Protein AF-A0A1E3LFS7-F1 (afdb_monomer)

Sequence (502 aa):
MIVLGVVLTACSIPSPSPLSSLPMSQTPVVTNAASELTGWYNRVDRDCGSANRAAFLCSGVLLRGTETNPAFLPWDPSPNAVQKGGIAFFWLRTDNNYSMLPEHPNGFVFYPNFYIPPGTLDIEVLCAFPEDGDTWDRPTMQGCGPHINGPQTSRPCDELGITTAQQWIAHLNQGAGRHDNQCGWTLRLGASNTADRFYQNILARNLLTPARWAVWNELVLKTWATGQGRVLPIHSFYYQNGNANALANARSDQTRYYQAYQRIVPIVRLTLPTNSAGKATFGYSDSDQAISPDGLISGLTPSVREASENNGSRLLISDFYERDFVTIVTPAYPGMAAGQTVGARWKGPSVTFDTPIKTVTTPGTMTFEVPRVEVIDAIGSTVPVTFSVKRGNAPIEQSAPLNLEVERQSLTLPAPTFNGASRELSVSFAGGQNGQLVRVRWSGVVVRDTTPQNVVPGQTNRFAIPENWVTENAGKTVNVNYSIGTQAGDRYQFSKILRLSF

Structure (mmCIF, N/CA/C/O backbone):
data_AF-A0A1E3LFS7-F1
#
_entry.id   AF-A0A1E3LFS7-F1
#
loop_
_atom_site.group_PDB
_atom_site.id
_atom_site.type_symbol
_atom_site.label_atom_id
_atom_site.label_alt_id
_atom_site.label_comp_id
_atom_site.label_asym_id
_atom_site.label_entity_id
_atom_site.label_seq_id
_atom_site.pdbx_PDB_ins_code
_atom_site.Cartn_x
_atom_site.Cartn_y
_atom_site.Cartn_z
_atom_site.occupancy
_atom_site.B_iso_or_equiv
_atom_site.auth_seq_id
_atom_site.auth_comp_id
_atom_site.auth_asym_id
_atom_site.auth_atom_id
_atom_site.pdbx_PDB_model_num
ATOM 1 N N . MET A 1 1 ? 34.911 -79.341 -4.964 1.00 44.06 1 MET A N 1
ATOM 2 C CA . MET A 1 1 ? 34.468 -78.206 -5.798 1.00 44.06 1 MET A CA 1
ATOM 3 C C . MET A 1 1 ? 33.485 -77.411 -4.949 1.00 44.06 1 MET A C 1
ATOM 5 O O . MET A 1 1 ? 32.373 -77.867 -4.726 1.00 44.06 1 MET A O 1
ATOM 9 N N . ILE A 1 2 ? 33.980 -76.360 -4.298 1.00 39.88 2 ILE A N 1
ATOM 10 C CA . ILE A 1 2 ? 33.270 -75.613 -3.250 1.00 39.88 2 ILE A CA 1
ATOM 11 C C . ILE A 1 2 ? 32.348 -74.603 -3.936 1.00 39.88 2 ILE A C 1
ATOM 13 O O . ILE A 1 2 ? 32.821 -73.753 -4.686 1.00 39.88 2 ILE A O 1
ATOM 17 N N . VAL A 1 3 ? 31.041 -74.736 -3.711 1.00 38.72 3 VAL A N 1
ATOM 18 C CA . VAL A 1 3 ? 30.013 -73.813 -4.204 1.00 38.72 3 VAL A CA 1
ATOM 19 C C . VAL A 1 3 ? 29.894 -72.664 -3.205 1.00 38.72 3 VAL A C 1
ATOM 21 O O . VAL A 1 3 ? 29.535 -72.864 -2.047 1.00 38.72 3 VAL A O 1
ATOM 24 N N . LEU A 1 4 ? 30.256 -71.469 -3.667 1.00 39.59 4 LEU A N 1
ATOM 25 C CA . LEU A 1 4 ? 30.225 -70.214 -2.927 1.00 39.59 4 LEU A CA 1
ATOM 26 C C . LEU A 1 4 ? 28.784 -69.667 -2.930 1.00 39.59 4 LEU A C 1
ATOM 28 O O . LEU A 1 4 ? 28.280 -69.243 -3.969 1.00 39.59 4 LEU A O 1
ATOM 32 N N . GLY A 1 5 ? 28.108 -69.716 -1.781 1.00 41.31 5 GLY A N 1
ATOM 33 C CA . GLY A 1 5 ? 26.788 -69.117 -1.583 1.00 41.31 5 GLY A CA 1
ATOM 34 C C . GLY A 1 5 ? 26.901 -67.611 -1.347 1.00 41.31 5 GLY A C 1
ATOM 35 O O . GLY A 1 5 ? 27.504 -67.177 -0.368 1.00 41.31 5 GLY A O 1
ATOM 36 N N . VAL A 1 6 ? 26.325 -66.817 -2.249 1.00 45.25 6 VAL A N 1
ATOM 37 C CA . VAL A 1 6 ? 26.226 -65.356 -2.137 1.00 45.25 6 VAL A CA 1
ATOM 38 C C . VAL A 1 6 ? 25.147 -65.005 -1.109 1.00 45.25 6 VAL A C 1
ATOM 40 O O . VAL A 1 6 ? 23.973 -65.308 -1.305 1.00 45.25 6 VAL A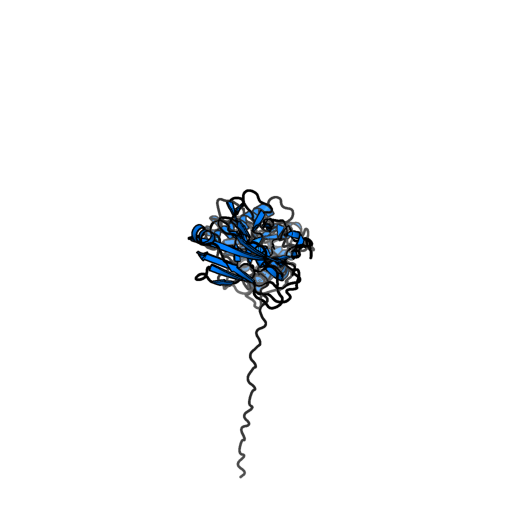 O 1
ATOM 43 N N . VAL A 1 7 ? 25.546 -64.352 -0.016 1.00 43.19 7 VAL A N 1
ATOM 44 C CA . VAL A 1 7 ? 24.639 -63.756 0.974 1.00 43.19 7 VAL A CA 1
ATOM 45 C C . VAL A 1 7 ? 24.326 -62.327 0.530 1.00 43.19 7 VAL A C 1
ATOM 47 O O . VAL A 1 7 ? 25.204 -61.468 0.515 1.00 43.19 7 VAL A O 1
ATOM 50 N N . LEU A 1 8 ? 23.073 -62.073 0.148 1.00 37.50 8 LEU A N 1
ATOM 51 C CA . LEU A 1 8 ? 22.551 -60.734 -0.129 1.00 37.50 8 LEU A CA 1
ATOM 52 C C . LEU A 1 8 ? 22.229 -60.032 1.197 1.00 37.50 8 LEU A C 1
ATOM 54 O O . LEU A 1 8 ? 21.233 -60.339 1.849 1.00 37.50 8 LEU A O 1
ATOM 58 N N . THR A 1 9 ? 23.066 -59.079 1.599 1.00 38.53 9 THR A N 1
ATOM 59 C CA . THR A 1 9 ? 22.773 -58.138 2.685 1.00 38.53 9 THR A CA 1
ATOM 60 C C . THR A 1 9 ? 21.878 -57.016 2.157 1.00 38.53 9 THR A C 1
ATOM 62 O O . THR A 1 9 ? 22.330 -56.173 1.382 1.00 38.53 9 THR A O 1
ATOM 65 N N . ALA A 1 10 ? 20.609 -56.995 2.565 1.00 38.19 10 ALA A N 1
ATOM 66 C CA . ALA A 1 10 ? 19.716 -55.867 2.326 1.00 38.19 10 ALA A CA 1
ATOM 67 C C . ALA A 1 10 ? 20.011 -54.754 3.348 1.00 38.19 10 ALA A C 1
ATOM 69 O O . ALA A 1 10 ? 19.783 -54.926 4.544 1.00 38.19 10 ALA A O 1
ATOM 70 N N . CYS A 1 11 ? 20.531 -53.618 2.881 1.00 37.88 11 CYS A N 1
ATOM 71 C CA . CYS A 1 11 ? 20.645 -52.402 3.682 1.00 37.88 11 CYS A CA 1
ATOM 72 C C . CYS A 1 11 ? 19.266 -51.740 3.808 1.00 37.88 11 CYS A C 1
ATOM 74 O O . CYS A 1 11 ? 18.727 -51.221 2.832 1.00 37.88 11 CYS A O 1
ATOM 76 N N . SER A 1 12 ? 18.710 -51.735 5.016 1.00 37.91 12 SER A N 1
ATOM 77 C CA . SER A 1 12 ? 17.533 -50.945 5.381 1.00 37.91 12 SER A CA 1
ATOM 78 C C . SER A 1 12 ? 17.903 -49.458 5.374 1.00 37.91 12 SER A C 1
ATOM 80 O O . SER A 1 12 ? 18.614 -48.990 6.262 1.00 37.91 12 SER A O 1
ATOM 82 N N . ILE A 1 13 ? 17.451 -48.708 4.369 1.00 42.66 13 ILE A N 1
ATOM 83 C CA . ILE A 1 13 ? 17.587 -47.246 4.342 1.00 42.66 13 ILE A CA 1
ATOM 84 C C . ILE A 1 13 ? 16.544 -46.665 5.315 1.00 42.66 13 ILE A C 1
ATOM 86 O O . ILE A 1 13 ? 15.365 -46.998 5.180 1.00 42.66 13 ILE A O 1
ATOM 90 N N . PRO A 1 14 ? 16.922 -45.825 6.295 1.00 38.34 14 PRO A N 1
ATOM 91 C CA . PRO A 1 14 ? 15.952 -45.162 7.157 1.00 38.34 14 PRO A CA 1
ATOM 92 C C . PRO A 1 14 ? 15.106 -44.174 6.342 1.00 38.34 14 PRO A C 1
ATOM 94 O O . PRO A 1 14 ? 15.632 -43.389 5.553 1.00 38.34 14 PRO A O 1
ATOM 97 N N . SER A 1 15 ? 13.787 -44.222 6.538 1.00 38.03 15 SER A N 1
ATOM 98 C CA . SER A 1 15 ? 12.830 -43.301 5.925 1.00 38.03 15 SER A CA 1
ATOM 99 C C . SER A 1 15 ? 13.212 -41.843 6.217 1.00 38.03 15 SER A C 1
ATOM 101 O O . SER A 1 15 ? 13.529 -41.530 7.368 1.00 38.03 15 SER A O 1
ATOM 103 N N . PRO A 1 16 ? 13.161 -40.929 5.231 1.00 37.56 16 PRO A N 1
ATOM 104 C CA . PRO A 1 16 ? 13.376 -39.516 5.498 1.00 37.56 16 PRO A CA 1
ATOM 105 C C . PRO A 1 16 ? 12.266 -38.997 6.418 1.00 37.56 16 PRO A C 1
ATOM 107 O O . PRO A 1 16 ? 11.079 -39.113 6.108 1.00 37.56 16 PRO A O 1
ATOM 110 N N . SER A 1 17 ? 12.659 -38.435 7.560 1.00 39.66 17 SER A N 1
ATOM 111 C CA . SER A 1 17 ? 11.763 -37.694 8.447 1.00 39.66 17 SER A CA 1
ATOM 112 C C . SER A 1 17 ? 11.040 -36.593 7.659 1.00 39.66 17 SER A C 1
ATOM 114 O O . SER A 1 17 ? 11.680 -35.928 6.838 1.00 39.66 17 SER A O 1
ATOM 116 N N . PRO A 1 18 ? 9.737 -36.352 7.890 1.00 33.19 18 PRO A N 1
ATOM 117 C CA . PRO A 1 18 ? 9.056 -35.230 7.265 1.00 33.19 18 PRO A CA 1
ATOM 118 C C . PRO A 1 18 ? 9.723 -33.927 7.715 1.00 33.19 18 PRO A C 1
ATOM 120 O O . PRO A 1 18 ? 9.911 -33.686 8.908 1.00 33.19 18 PRO A O 1
ATOM 123 N N . LEU A 1 19 ? 10.106 -33.101 6.740 1.00 31.83 19 LEU A N 1
ATOM 124 C CA . LEU A 1 19 ? 10.576 -31.740 6.968 1.00 31.83 19 LEU A CA 1
ATOM 125 C C . LEU A 1 19 ? 9.494 -30.982 7.745 1.00 31.83 19 LEU A C 1
ATOM 127 O O . LEU A 1 19 ? 8.409 -30.736 7.220 1.00 31.83 19 LEU A O 1
ATOM 131 N N . SER A 1 20 ? 9.794 -30.616 8.993 1.00 30.47 20 SER A N 1
ATOM 132 C CA . SER A 1 20 ? 9.001 -29.651 9.750 1.00 30.47 20 SER A CA 1
ATOM 133 C C . SER A 1 20 ? 8.904 -28.361 8.941 1.00 30.47 20 SER A C 1
ATOM 135 O O . SER A 1 20 ? 9.897 -27.659 8.750 1.00 30.47 20 SER A O 1
ATOM 137 N N . SER A 1 21 ? 7.705 -28.052 8.455 1.00 31.30 21 SER A N 1
ATOM 138 C CA . SER A 1 21 ? 7.394 -26.765 7.849 1.00 31.30 21 SER A CA 1
ATOM 139 C C . SER A 1 21 ? 7.558 -25.678 8.907 1.00 31.30 21 SER A C 1
ATOM 141 O O . SER A 1 21 ? 6.751 -25.578 9.834 1.00 31.30 21 SER A O 1
ATOM 143 N N . LEU A 1 22 ? 8.605 -24.867 8.779 1.00 31.09 22 LEU A N 1
ATOM 144 C CA . LEU A 1 22 ? 8.682 -23.593 9.482 1.00 31.09 22 LEU A CA 1
ATOM 145 C C . LEU A 1 22 ? 7.468 -22.746 9.061 1.00 31.09 22 LEU A C 1
ATOM 147 O O . LEU A 1 22 ? 7.153 -22.708 7.867 1.00 31.09 22 LEU A O 1
ATOM 151 N N . PRO A 1 23 ? 6.770 -22.074 9.990 1.00 28.42 23 PRO A N 1
ATOM 152 C CA . PRO A 1 23 ? 5.710 -21.156 9.610 1.00 28.42 23 PRO A CA 1
ATOM 153 C C . PRO A 1 23 ? 6.321 -20.038 8.758 1.00 28.42 23 PRO A C 1
ATOM 155 O O . PRO A 1 23 ? 7.248 -19.353 9.193 1.00 28.42 23 PRO A O 1
ATOM 158 N N . MET A 1 24 ? 5.816 -19.867 7.530 1.00 28.33 24 MET A N 1
ATOM 159 C CA . MET A 1 24 ? 6.079 -18.667 6.738 1.00 28.33 24 MET A CA 1
ATOM 160 C C . MET A 1 24 ? 5.592 -17.479 7.561 1.00 28.33 24 MET A C 1
ATOM 162 O O . MET A 1 24 ? 4.389 -17.288 7.735 1.00 28.33 24 MET A O 1
ATOM 166 N N . SER A 1 25 ? 6.531 -16.698 8.086 1.00 27.28 25 SER A N 1
ATOM 167 C CA . SER A 1 25 ? 6.225 -15.373 8.597 1.00 27.28 25 SER A CA 1
ATOM 168 C C . SER A 1 25 ? 5.687 -14.569 7.415 1.00 27.28 25 SER A C 1
ATOM 170 O O . SER A 1 25 ? 6.428 -14.252 6.486 1.00 27.28 25 SER A O 1
ATOM 172 N N . GLN A 1 26 ? 4.375 -14.334 7.392 1.00 34.38 26 GLN A N 1
ATOM 173 C CA . GLN A 1 26 ? 3.730 -13.443 6.435 1.00 34.38 26 GLN A CA 1
ATOM 174 C C . GLN A 1 26 ? 4.066 -12.004 6.832 1.00 34.38 26 GLN A C 1
ATOM 176 O O . GLN A 1 26 ? 3.250 -11.297 7.416 1.00 34.38 26 GLN A O 1
ATOM 181 N N . THR A 1 27 ? 5.290 -11.567 6.549 1.00 31.91 27 THR A N 1
ATOM 182 C CA . THR A 1 27 ? 5.561 -10.138 6.408 1.00 31.91 27 THR A CA 1
ATOM 183 C C . THR A 1 27 ? 4.806 -9.656 5.164 1.00 31.91 27 THR A C 1
ATOM 185 O O . THR A 1 27 ? 4.899 -10.313 4.122 1.00 31.91 27 THR A O 1
ATOM 188 N N . PRO A 1 28 ? 4.027 -8.563 5.234 1.00 38.28 28 PRO A N 1
ATOM 189 C CA . PRO A 1 28 ? 3.269 -8.084 4.084 1.00 38.28 28 PRO A CA 1
ATOM 190 C C . PRO A 1 28 ? 4.224 -7.814 2.915 1.00 38.28 28 PRO A C 1
ATOM 192 O O . PRO A 1 28 ? 5.163 -7.036 3.046 1.00 38.28 28 PRO A O 1
ATOM 195 N N . VAL A 1 29 ? 3.977 -8.451 1.766 1.00 45.91 29 VAL A N 1
ATOM 196 C CA . VAL A 1 29 ? 4.792 -8.401 0.527 1.00 45.91 29 VAL A CA 1
ATOM 197 C C . VAL A 1 29 ? 5.108 -6.968 0.060 1.00 45.91 29 VAL A C 1
ATOM 199 O O . VAL A 1 29 ? 6.038 -6.729 -0.696 1.00 45.91 29 VAL A O 1
ATOM 202 N N . VAL A 1 30 ? 4.351 -5.988 0.533 1.00 49.44 30 VAL A N 1
ATOM 203 C CA . VAL A 1 30 ? 4.356 -4.616 0.040 1.00 49.44 30 VAL A CA 1
ATOM 204 C C . VAL A 1 30 ? 5.404 -3.719 0.732 1.00 49.44 30 VAL A C 1
ATOM 206 O O . VAL A 1 30 ? 5.811 -2.714 0.152 1.00 49.44 30 VAL A O 1
ATOM 209 N N . THR A 1 31 ? 5.886 -4.058 1.936 1.00 51.47 31 THR A N 1
ATOM 210 C CA . THR A 1 31 ? 6.845 -3.213 2.688 1.00 51.47 31 THR A CA 1
ATOM 211 C C . THR A 1 31 ? 8.308 -3.404 2.264 1.00 51.47 31 THR A C 1
ATOM 213 O O . THR A 1 31 ? 9.172 -2.619 2.658 1.00 51.47 31 THR A O 1
ATOM 216 N N . ASN A 1 32 ? 8.594 -4.389 1.404 1.00 76.81 32 ASN A N 1
ATOM 217 C CA . ASN A 1 32 ? 9.953 -4.738 0.971 1.00 76.81 32 ASN A CA 1
ATOM 218 C C . ASN A 1 32 ? 10.336 -4.190 -0.417 1.00 76.81 32 ASN A C 1
ATOM 220 O O . ASN A 1 32 ? 11.472 -4.367 -0.844 1.00 76.81 32 ASN A O 1
ATOM 224 N N . ALA A 1 33 ? 9.454 -3.465 -1.110 1.00 88.81 33 ALA A N 1
ATOM 225 C CA . ALA A 1 33 ? 9.697 -3.045 -2.495 1.00 88.81 33 ALA A CA 1
ATOM 226 C C . ALA A 1 33 ? 11.024 -2.278 -2.689 1.00 88.81 33 ALA A C 1
ATOM 228 O O . ALA A 1 33 ? 11.775 -2.533 -3.627 1.00 88.81 33 ALA A O 1
ATOM 229 N N . ALA A 1 34 ? 11.369 -1.351 -1.789 1.00 92.06 34 ALA A N 1
ATOM 230 C CA . ALA A 1 34 ? 12.635 -0.619 -1.895 1.00 92.06 34 ALA A CA 1
ATOM 231 C C . ALA A 1 34 ? 13.870 -1.512 -1.660 1.00 92.06 34 ALA A C 1
ATOM 233 O O . ALA A 1 34 ? 14.907 -1.298 -2.295 1.00 92.06 34 ALA A O 1
ATOM 234 N N . SER A 1 35 ? 13.779 -2.512 -0.774 1.00 89.81 35 SER A N 1
ATOM 235 C CA . SER A 1 35 ? 14.883 -3.443 -0.518 1.00 89.81 35 SER A CA 1
ATOM 236 C C . SER A 1 35 ? 15.043 -4.457 -1.653 1.00 89.81 35 SER A C 1
ATOM 238 O O . SER A 1 35 ? 16.177 -4.745 -2.030 1.00 89.81 35 SER A O 1
ATOM 240 N N . GLU A 1 36 ? 13.948 -4.909 -2.268 1.00 92.69 36 GLU A N 1
ATOM 241 C CA . GLU A 1 36 ? 13.952 -5.760 -3.467 1.00 92.69 36 GLU A CA 1
ATOM 242 C C . GLU A 1 36 ? 14.610 -5.050 -4.655 1.00 92.69 36 GLU A C 1
ATOM 244 O O . GLU A 1 36 ? 15.569 -5.572 -5.231 1.00 92.69 36 GLU A O 1
ATOM 249 N N . LEU A 1 37 ? 14.195 -3.810 -4.951 1.00 98.00 37 LEU A N 1
ATOM 250 C CA . LEU A 1 37 ? 14.819 -2.996 -6.002 1.00 98.00 37 LEU A CA 1
ATOM 251 C C . LEU A 1 37 ? 16.301 -2.746 -5.724 1.00 98.00 37 LEU A C 1
ATOM 253 O O . LEU A 1 37 ? 17.124 -2.873 -6.628 1.00 98.00 37 LEU A O 1
ATOM 257 N N . THR A 1 38 ? 16.660 -2.451 -4.471 1.00 97.31 38 THR A N 1
ATOM 258 C CA . THR A 1 38 ? 18.064 -2.298 -4.059 1.00 97.31 38 THR A CA 1
ATOM 259 C C . THR A 1 38 ? 18.851 -3.596 -4.258 1.00 97.31 38 THR A C 1
ATOM 261 O O . THR A 1 38 ? 19.995 -3.560 -4.714 1.00 97.31 38 THR A O 1
ATOM 264 N N . GLY A 1 39 ? 18.244 -4.745 -3.956 1.00 96.38 39 GLY A N 1
ATOM 265 C CA . GLY A 1 39 ? 18.819 -6.067 -4.178 1.00 96.38 39 GLY A CA 1
ATOM 266 C C . GLY A 1 39 ? 19.117 -6.318 -5.653 1.00 96.38 39 GLY A C 1
ATOM 267 O O . GLY A 1 39 ? 20.262 -6.601 -5.999 1.00 96.38 39 GLY A O 1
ATOM 268 N N . TRP A 1 40 ? 18.128 -6.151 -6.536 1.00 98.12 40 TRP A N 1
ATOM 269 C CA . TRP A 1 40 ? 18.316 -6.345 -7.979 1.00 98.12 40 TRP A CA 1
ATOM 270 C C . TRP A 1 40 ? 19.276 -5.330 -8.595 1.00 98.12 40 TRP A C 1
ATOM 272 O O . TRP A 1 40 ? 20.077 -5.696 -9.454 1.00 98.12 40 TRP A O 1
ATOM 282 N N . TYR A 1 41 ? 19.236 -4.078 -8.146 1.00 98.44 41 TYR A N 1
ATOM 283 C CA . TYR A 1 41 ? 20.120 -3.016 -8.615 1.00 98.44 41 TYR A CA 1
ATOM 284 C C . TYR A 1 41 ? 21.599 -3.266 -8.275 1.00 98.44 41 TYR A C 1
ATOM 286 O O . TYR A 1 41 ? 22.473 -2.962 -9.086 1.00 98.44 41 TYR A O 1
ATOM 294 N N . ASN A 1 42 ? 21.896 -3.821 -7.095 1.00 97.88 42 ASN A N 1
ATOM 295 C CA . ASN A 1 42 ? 23.274 -4.056 -6.642 1.00 97.88 42 ASN A CA 1
ATOM 296 C C . ASN A 1 42 ? 23.929 -5.309 -7.243 1.00 97.88 42 ASN A C 1
ATOM 298 O O . ASN A 1 42 ? 25.124 -5.528 -7.044 1.00 97.88 42 ASN A O 1
ATOM 302 N N . ARG A 1 43 ? 23.165 -6.136 -7.960 1.00 96.75 43 ARG A N 1
ATOM 303 C CA . ARG A 1 43 ? 23.693 -7.288 -8.694 1.00 96.75 43 ARG A CA 1
ATOM 304 C C . ARG A 1 43 ? 24.563 -6.837 -9.871 1.00 96.75 43 ARG A C 1
ATOM 306 O O . ARG A 1 43 ? 24.372 -5.753 -10.406 1.00 96.75 43 ARG A O 1
ATOM 313 N N . VAL A 1 44 ? 25.498 -7.688 -10.288 1.00 96.75 44 VAL A N 1
ATOM 314 C CA . VAL A 1 44 ? 26.402 -7.452 -11.438 1.00 96.75 44 VAL A CA 1
ATOM 315 C C . VAL A 1 44 ? 26.606 -8.719 -12.270 1.00 96.75 44 VAL A C 1
ATOM 317 O O . VAL A 1 44 ? 27.615 -8.891 -12.949 1.00 96.75 44 VAL A O 1
ATOM 320 N N . ASP A 1 45 ? 25.654 -9.649 -12.198 1.00 96.44 45 ASP A N 1
ATOM 321 C CA . ASP A 1 45 ? 25.732 -10.920 -12.906 1.00 96.44 45 ASP A CA 1
ATOM 322 C C . ASP A 1 45 ? 25.870 -10.688 -14.410 1.00 96.44 45 ASP A C 1
ATOM 324 O O . ASP A 1 45 ? 25.201 -9.827 -14.995 1.00 96.44 45 ASP A O 1
ATOM 328 N N . ARG A 1 46 ? 26.739 -11.471 -15.048 1.00 96.25 46 ARG A N 1
ATOM 329 C CA . ARG A 1 46 ? 26.885 -11.447 -16.505 1.00 96.25 46 ARG A CA 1
ATOM 330 C C . ARG A 1 46 ? 25.611 -11.938 -17.193 1.00 96.25 46 ARG A C 1
ATOM 332 O O . ARG A 1 46 ? 25.199 -11.377 -18.204 1.00 96.25 46 ARG A O 1
ATOM 339 N N . ASP A 1 47 ? 25.006 -12.981 -16.638 1.00 97.56 47 ASP A N 1
ATOM 340 C CA . ASP A 1 47 ? 23.842 -13.673 -17.175 1.00 97.56 47 ASP A CA 1
ATOM 341 C C . ASP A 1 47 ? 22.994 -14.278 -16.044 1.00 97.56 47 ASP A C 1
ATOM 343 O O . ASP A 1 47 ? 23.342 -14.188 -14.867 1.00 97.56 47 ASP A O 1
ATOM 347 N N . CYS A 1 48 ? 21.861 -14.878 -16.402 1.00 97.31 48 CYS A N 1
ATOM 348 C CA . CYS A 1 48 ? 20.958 -15.561 -15.478 1.00 97.31 48 CYS A CA 1
ATOM 349 C C . CYS A 1 48 ? 21.001 -17.091 -15.669 1.00 97.31 48 CYS A C 1
ATOM 351 O O . CYS A 1 48 ? 19.963 -17.759 -15.742 1.00 97.31 48 CYS A O 1
ATOM 353 N N . GLY A 1 49 ? 22.210 -17.654 -15.777 1.00 96.31 49 GLY A N 1
ATOM 354 C CA . GLY A 1 49 ? 22.491 -19.092 -15.701 1.00 96.31 49 GLY A CA 1
ATOM 355 C C . GLY A 1 49 ? 22.582 -19.830 -17.038 1.00 96.31 49 GLY A C 1
ATOM 356 O O . GLY A 1 49 ? 22.598 -21.059 -17.042 1.00 96.31 49 GLY A O 1
ATOM 357 N N . SER A 1 50 ? 22.595 -19.129 -18.178 1.00 96.56 50 SER A N 1
ATOM 358 C CA . SER A 1 50 ? 22.869 -19.735 -19.493 1.00 96.56 50 SER A CA 1
ATOM 359 C C . SER A 1 50 ? 23.189 -18.678 -20.555 1.00 96.56 50 SER A C 1
ATOM 361 O O . SER A 1 50 ? 22.757 -17.533 -20.431 1.00 96.56 50 SER A O 1
ATOM 363 N N . ALA A 1 51 ? 23.791 -19.097 -21.672 1.00 96.44 51 ALA A N 1
ATOM 364 C CA . ALA A 1 51 ? 24.123 -18.230 -22.810 1.00 96.44 51 ALA A CA 1
ATOM 365 C C . ALA A 1 51 ? 22.921 -17.498 -23.452 1.00 96.44 51 ALA A C 1
ATOM 367 O O . ALA A 1 51 ? 23.104 -16.485 -24.122 1.00 96.44 51 ALA A O 1
ATOM 368 N N . ASN A 1 52 ? 21.688 -17.973 -23.235 1.00 96.94 52 ASN A N 1
ATOM 369 C CA . ASN A 1 52 ? 20.466 -17.355 -23.769 1.00 96.94 52 ASN A CA 1
ATOM 370 C C . ASN A 1 52 ? 19.597 -16.696 -22.681 1.00 96.94 52 ASN A C 1
ATOM 372 O O . ASN A 1 52 ? 18.420 -16.419 -22.905 1.00 96.94 52 ASN A O 1
ATOM 376 N N . ARG A 1 53 ? 20.147 -16.482 -21.480 1.00 97.12 53 ARG A N 1
ATOM 377 C CA . ARG A 1 53 ? 19.445 -15.857 -20.352 1.00 97.12 53 ARG A CA 1
ATOM 378 C C . ARG A 1 53 ? 20.166 -14.583 -19.940 1.00 97.12 53 ARG A C 1
ATOM 380 O O . ARG A 1 53 ? 21.047 -14.614 -19.090 1.00 97.12 53 ARG A O 1
ATOM 387 N N . ALA A 1 54 ? 19.799 -13.471 -20.560 1.00 98.31 54 ALA A N 1
ATOM 388 C CA . ALA A 1 54 ? 20.377 -12.164 -20.275 1.00 98.31 54 ALA A CA 1
ATOM 389 C C . ALA A 1 54 ? 20.090 -11.666 -18.852 1.00 98.31 54 ALA A C 1
ATOM 391 O O . ALA A 1 54 ? 19.091 -12.029 -18.232 1.00 98.31 54 ALA A O 1
ATOM 392 N N . ALA A 1 55 ? 20.976 -10.804 -18.345 1.00 98.19 55 ALA A N 1
ATOM 393 C CA . ALA A 1 55 ? 20.982 -10.387 -16.947 1.00 98.19 55 ALA A CA 1
ATOM 394 C C . ALA A 1 55 ? 19.721 -9.625 -16.489 1.00 98.19 55 ALA A C 1
ATOM 396 O O . ALA A 1 55 ? 19.406 -9.653 -15.298 1.00 98.19 55 ALA A O 1
ATOM 397 N N . PHE A 1 56 ? 18.972 -8.990 -17.402 1.00 97.62 56 PHE A N 1
ATOM 398 C CA . PHE A 1 56 ? 17.703 -8.321 -17.072 1.00 97.62 56 PHE A CA 1
ATOM 399 C C . PHE A 1 56 ? 16.630 -9.286 -16.540 1.00 97.62 56 PHE A C 1
ATOM 401 O O . PHE A 1 56 ? 15.695 -8.853 -15.876 1.00 97.62 56 PHE A O 1
ATOM 408 N N . LEU A 1 57 ? 16.762 -10.595 -16.793 1.00 98.06 57 LEU A N 1
ATOM 409 C CA . LEU A 1 57 ? 15.805 -11.600 -16.321 1.00 98.06 57 LEU A CA 1
ATOM 410 C C . LEU A 1 57 ? 15.846 -11.778 -14.795 1.00 98.06 57 LEU A C 1
ATOM 412 O O . LEU A 1 57 ? 14.848 -12.181 -14.206 1.00 98.06 57 LEU A O 1
ATOM 416 N N . CYS A 1 58 ? 16.986 -11.501 -14.153 1.00 97.69 58 CYS A N 1
ATOM 417 C CA . CYS A 1 58 ? 17.214 -11.761 -12.728 1.00 97.69 58 CYS A CA 1
ATOM 418 C C . CYS A 1 58 ? 17.897 -10.605 -11.975 1.00 97.69 58 CYS A C 1
ATOM 420 O O . CYS A 1 58 ? 18.207 -10.736 -10.788 1.00 97.69 58 CYS A O 1
ATOM 422 N N . SER A 1 59 ? 18.171 -9.481 -12.637 1.00 97.94 59 SER A N 1
ATOM 423 C CA . SER A 1 59 ? 18.847 -8.335 -12.030 1.00 97.94 59 SER A CA 1
ATOM 424 C C . SER A 1 59 ? 18.475 -7.014 -12.697 1.00 97.94 59 SER A C 1
ATOM 426 O O . SER A 1 59 ? 17.912 -6.980 -13.793 1.00 97.94 59 SER A O 1
ATOM 428 N N . GLY A 1 60 ? 18.854 -5.929 -12.027 1.00 97.94 60 GLY A N 1
ATOM 429 C CA . GLY A 1 60 ? 18.540 -4.564 -12.413 1.00 97.94 60 GLY A CA 1
ATOM 430 C C . GL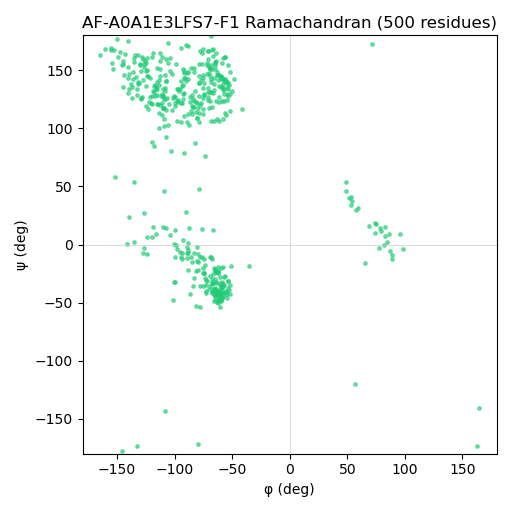Y A 1 60 ? 17.070 -4.201 -12.213 1.00 97.94 60 GLY A C 1
ATOM 431 O O . GLY A 1 60 ? 16.230 -5.028 -11.861 1.00 97.94 60 GLY A O 1
ATOM 432 N N . VAL A 1 61 ? 16.779 -2.923 -12.407 1.00 98.50 61 VAL A N 1
ATOM 433 C CA . VAL A 1 61 ? 15.458 -2.325 -12.217 1.00 98.50 61 VAL A CA 1
ATOM 434 C C . VAL A 1 61 ? 14.934 -1.878 -13.570 1.00 98.50 61 VAL A C 1
ATOM 436 O O . VAL A 1 61 ? 15.490 -0.964 -14.174 1.00 98.50 61 VAL A O 1
ATOM 439 N N . LEU A 1 62 ? 13.875 -2.537 -14.041 1.00 98.12 62 LEU A N 1
ATOM 440 C CA . LEU A 1 62 ? 13.235 -2.259 -15.323 1.00 98.12 62 LEU A CA 1
ATOM 441 C C . LEU A 1 62 ? 12.062 -1.296 -15.119 1.00 98.12 62 LEU A C 1
ATOM 443 O O . LEU A 1 62 ? 11.016 -1.685 -14.598 1.00 98.12 62 LEU A O 1
ATOM 447 N N . LEU A 1 63 ? 12.234 -0.036 -15.507 1.00 97.31 63 LEU A N 1
ATOM 448 C CA . LEU A 1 63 ? 11.291 1.040 -15.204 1.00 97.31 63 LEU A CA 1
ATOM 449 C C . LEU A 1 63 ? 10.822 1.767 -16.466 1.00 97.31 63 LEU A C 1
ATOM 451 O O . LEU A 1 63 ? 11.559 1.887 -17.440 1.00 97.31 63 LEU A O 1
ATOM 455 N N . ARG A 1 64 ? 9.590 2.270 -16.447 1.00 96.88 64 ARG A N 1
ATOM 456 C CA . ARG A 1 64 ? 8.996 3.047 -17.537 1.00 96.88 64 ARG A CA 1
ATOM 457 C C . ARG A 1 64 ? 8.414 4.339 -16.997 1.00 96.88 64 ARG A C 1
ATOM 459 O O . ARG A 1 64 ? 7.569 4.301 -16.106 1.00 96.88 64 ARG A O 1
ATOM 466 N N . GLY A 1 65 ? 8.831 5.452 -17.593 1.00 95.44 65 GLY A N 1
ATOM 467 C CA . GLY A 1 65 ? 8.221 6.759 -17.370 1.00 95.44 65 GLY A CA 1
ATOM 468 C C . GLY A 1 65 ? 6.877 6.857 -18.086 1.00 95.44 65 GLY A C 1
ATOM 469 O O . GLY A 1 65 ? 6.739 6.384 -19.218 1.00 95.44 65 GLY A O 1
ATOM 470 N N . THR A 1 66 ? 5.883 7.450 -17.431 1.00 94.25 66 THR A N 1
ATOM 471 C CA . THR A 1 66 ? 4.521 7.564 -17.967 1.00 94.25 66 THR A CA 1
ATOM 472 C C . THR A 1 66 ? 3.896 8.912 -17.656 1.00 94.25 66 THR A C 1
ATOM 474 O O . THR A 1 66 ? 4.037 9.431 -16.551 1.00 94.25 66 THR A O 1
ATOM 477 N N . GLU A 1 67 ? 3.115 9.432 -18.597 1.00 92.62 67 GLU A N 1
ATOM 478 C CA . GLU A 1 67 ? 2.239 10.567 -18.337 1.00 92.62 67 GLU A CA 1
ATOM 479 C C . GLU A 1 67 ? 1.065 10.151 -17.437 1.00 92.62 67 GLU A C 1
ATOM 481 O O . GLU A 1 67 ? 0.360 9.173 -17.700 1.00 92.62 67 GLU A O 1
ATOM 486 N N . THR A 1 68 ? 0.822 10.933 -16.386 1.00 91.44 68 THR A N 1
ATOM 487 C CA . THR A 1 68 ? -0.369 10.804 -15.546 1.00 91.44 68 THR A CA 1
ATOM 488 C C . THR A 1 68 ? -1.484 11.675 -16.111 1.00 91.44 68 THR A C 1
ATOM 490 O O . THR A 1 68 ? -1.476 12.894 -15.952 1.00 91.44 68 THR A O 1
ATOM 493 N N . ASN A 1 69 ? -2.471 11.046 -16.746 1.00 90.81 69 ASN A N 1
ATOM 494 C CA . ASN A 1 69 ? -3.582 11.743 -17.391 1.00 90.81 69 ASN A CA 1
ATOM 495 C C . ASN A 1 69 ? -4.917 11.036 -17.093 1.00 90.81 69 ASN A C 1
ATOM 497 O O . ASN A 1 69 ? -4.978 9.807 -17.179 1.00 90.81 69 ASN A O 1
ATOM 501 N N . PRO A 1 70 ? -6.003 11.749 -16.743 1.00 88.25 70 PRO A N 1
ATOM 502 C CA . PRO A 1 70 ? -7.300 11.122 -16.492 1.00 88.25 70 PRO A CA 1
ATOM 503 C C . PRO A 1 70 ? -7.912 10.437 -17.727 1.00 88.25 70 PRO A C 1
ATOM 505 O O . PRO A 1 70 ? -8.714 9.521 -17.555 1.00 88.25 70 PRO A O 1
ATOM 508 N N . ALA A 1 71 ? -7.532 10.832 -18.948 1.00 93.62 71 ALA A N 1
ATOM 509 C CA . ALA A 1 71 ? -8.109 10.311 -20.191 1.00 93.62 71 ALA A CA 1
ATOM 510 C C . ALA A 1 71 ? -7.672 8.877 -20.544 1.00 93.62 71 ALA A C 1
ATOM 512 O O . ALA A 1 71 ? -8.324 8.225 -21.356 1.00 93.62 71 ALA A O 1
ATOM 513 N N . PHE A 1 72 ? -6.587 8.373 -19.950 1.00 93.62 72 PHE A N 1
ATOM 514 C CA . PHE A 1 72 ? -6.070 7.027 -20.208 1.00 93.62 72 PHE A CA 1
ATOM 515 C C . PHE A 1 72 ? -5.377 6.439 -18.981 1.00 93.62 72 PHE A C 1
ATOM 517 O O . PHE A 1 72 ? -4.999 7.158 -18.057 1.00 93.62 72 PHE A O 1
ATOM 524 N N . LEU A 1 73 ? -5.201 5.120 -18.951 1.00 95.44 73 LEU A N 1
ATOM 525 C CA . LEU A 1 73 ? -4.465 4.455 -17.881 1.00 95.44 73 LEU A CA 1
ATOM 526 C C . LEU A 1 73 ? -2.960 4.433 -18.217 1.00 95.44 73 LEU A C 1
ATOM 528 O O . LEU A 1 73 ? -2.603 3.945 -19.286 1.00 95.44 73 LEU A O 1
ATOM 532 N N . PRO A 1 74 ? -2.063 4.909 -17.333 1.00 94.62 74 PRO A N 1
ATOM 533 C CA . PRO A 1 74 ? -0.629 5.032 -17.638 1.00 94.62 74 PRO A CA 1
ATOM 534 C C . PRO A 1 74 ? 0.086 3.704 -17.940 1.00 94.62 74 PRO A C 1
ATOM 536 O O . PRO A 1 74 ? 1.127 3.686 -18.593 1.00 94.62 74 PRO A O 1
ATOM 539 N N . TRP A 1 75 ? -0.461 2.584 -17.462 1.00 96.44 75 TRP A N 1
ATOM 540 C CA . TRP A 1 75 ? 0.047 1.230 -17.717 1.00 96.44 75 TRP A CA 1
ATOM 541 C C . TRP A 1 75 ? -0.525 0.584 -18.985 1.00 96.44 75 TRP A C 1
ATOM 543 O O . TRP A 1 75 ? -0.210 -0.571 -19.268 1.00 96.44 75 TRP A O 1
ATOM 553 N N . ASP A 1 76 ? -1.375 1.277 -19.743 1.00 97.12 76 ASP A N 1
ATOM 554 C CA . ASP A 1 76 ? -1.800 0.805 -21.057 1.00 97.12 76 ASP A CA 1
ATOM 555 C C . ASP A 1 76 ? -0.849 1.334 -22.144 1.00 97.12 76 ASP A C 1
ATOM 557 O O . ASP A 1 76 ? -0.407 2.486 -22.075 1.00 97.12 76 ASP A O 1
ATOM 561 N N . PRO A 1 77 ? -0.501 0.527 -23.165 1.00 96.31 77 PRO A N 1
ATOM 562 C CA . PRO A 1 77 ? 0.355 0.999 -24.243 1.00 96.31 77 PRO A CA 1
ATOM 563 C C . PRO A 1 77 ? -0.356 2.090 -25.050 1.00 96.31 77 PRO A C 1
ATOM 565 O O . PRO A 1 77 ? -1.560 2.006 -25.302 1.00 96.31 77 PRO A O 1
ATOM 568 N N . SER A 1 78 ? 0.397 3.097 -25.497 1.00 94.12 78 SER A N 1
ATOM 569 C CA . SER A 1 78 ? -0.140 4.134 -26.382 1.00 94.12 78 SER A CA 1
ATOM 570 C C . SER A 1 78 ? -0.568 3.539 -27.733 1.00 94.12 78 SER A C 1
ATOM 572 O O . SER A 1 78 ? -0.034 2.501 -28.137 1.00 94.12 78 SER A O 1
ATOM 574 N N . PRO A 1 79 ? -1.466 4.195 -28.492 1.00 94.44 79 PRO A N 1
ATOM 575 C CA . PRO A 1 79 ? -1.874 3.710 -29.813 1.00 94.44 79 PRO A CA 1
ATOM 576 C C . PRO A 1 79 ? -0.695 3.435 -30.757 1.00 94.44 79 PRO A C 1
ATOM 578 O O . PRO A 1 79 ? -0.690 2.422 -31.454 1.00 94.44 79 PRO A O 1
ATOM 581 N N . ASN A 1 80 ? 0.339 4.285 -30.729 1.00 92.81 80 ASN A N 1
ATOM 582 C CA . ASN A 1 80 ? 1.563 4.062 -31.501 1.00 92.81 80 ASN A CA 1
ATOM 583 C C . ASN A 1 80 ? 2.326 2.816 -31.024 1.00 92.81 80 ASN A C 1
ATOM 585 O O . ASN A 1 80 ? 2.740 2.008 -31.853 1.00 92.81 80 ASN A O 1
ATOM 589 N N . ALA A 1 81 ? 2.468 2.620 -29.707 1.00 95.25 81 ALA A N 1
ATOM 590 C CA . ALA A 1 81 ? 3.113 1.425 -29.170 1.00 95.25 81 ALA A CA 1
ATOM 591 C C . ALA A 1 81 ? 2.355 0.156 -29.588 1.00 95.25 81 ALA A C 1
ATOM 593 O O . ALA A 1 81 ? 2.986 -0.794 -30.043 1.00 95.25 81 ALA A O 1
ATOM 594 N N . VAL A 1 82 ? 1.015 0.157 -29.514 1.00 95.88 82 VAL A N 1
ATOM 595 C CA . VAL A 1 82 ? 0.170 -0.960 -29.981 1.00 95.88 82 VAL A CA 1
ATOM 596 C C . VAL A 1 82 ? 0.383 -1.230 -31.470 1.00 95.88 82 VAL A C 1
ATOM 598 O O . VAL A 1 82 ? 0.600 -2.378 -31.850 1.00 95.88 82 VAL A O 1
ATOM 601 N N . GLN A 1 83 ? 0.362 -0.191 -32.311 1.00 95.06 83 GLN A N 1
ATOM 602 C CA . GLN A 1 83 ? 0.563 -0.325 -33.756 1.00 95.06 83 GLN A CA 1
ATOM 603 C C . GLN A 1 83 ? 1.950 -0.888 -34.094 1.00 95.06 83 GLN A C 1
ATOM 605 O O . GLN A 1 83 ? 2.073 -1.763 -34.950 1.00 95.06 83 GLN A O 1
ATOM 610 N N . LYS A 1 84 ? 2.991 -0.392 -33.417 1.00 95.38 84 LYS A N 1
ATOM 611 C CA . LYS A 1 84 ? 4.378 -0.824 -33.610 1.00 95.38 84 LYS A CA 1
ATOM 612 C C . LYS A 1 84 ? 4.644 -2.204 -33.005 1.00 95.38 84 LYS A C 1
ATOM 614 O O . LYS A 1 84 ? 5.513 -2.921 -33.487 1.00 95.38 84 LYS A O 1
ATOM 619 N N . GLY A 1 85 ? 3.918 -2.584 -31.957 1.00 97.69 85 GLY A N 1
ATOM 620 C CA . GLY A 1 85 ? 4.106 -3.831 -31.217 1.00 97.69 85 GLY A CA 1
ATOM 621 C C . GLY A 1 85 ? 5.265 -3.806 -30.210 1.00 97.69 85 GLY A C 1
ATOM 622 O O . GLY A 1 85 ? 5.666 -4.866 -29.722 1.00 97.69 85 GLY A O 1
ATOM 623 N N . GLY A 1 86 ? 5.829 -2.627 -29.927 1.00 98.00 86 GLY A N 1
ATOM 624 C CA . GLY A 1 86 ? 6.973 -2.457 -29.031 1.00 98.00 86 GLY A CA 1
ATOM 625 C C . GLY A 1 86 ? 6.903 -1.175 -28.206 1.00 98.00 86 GLY A C 1
ATOM 626 O O . GLY A 1 86 ? 6.377 -0.155 -28.660 1.00 98.00 86 GLY A O 1
ATOM 627 N N . ILE A 1 87 ? 7.413 -1.245 -26.978 1.00 97.44 87 ILE A N 1
ATOM 628 C CA . ILE A 1 87 ? 7.300 -0.195 -25.965 1.00 97.44 87 ILE A CA 1
ATOM 629 C C . ILE A 1 87 ? 8.607 -0.028 -25.184 1.00 97.44 87 ILE A C 1
ATOM 631 O O . ILE A 1 87 ? 9.216 -1.005 -24.756 1.00 97.44 87 ILE A O 1
ATOM 635 N N . ALA A 1 88 ? 9.030 1.222 -25.004 1.00 96.62 88 ALA A N 1
ATOM 636 C CA . ALA A 1 88 ? 10.300 1.569 -24.376 1.00 96.62 88 ALA A CA 1
ATOM 637 C C . ALA A 1 88 ? 10.257 1.488 -22.842 1.00 96.62 88 ALA A C 1
ATOM 639 O O . ALA A 1 88 ? 9.295 1.934 -22.203 1.00 96.62 88 ALA A O 1
ATOM 640 N N . PHE A 1 89 ? 11.329 0.951 -22.273 1.00 97.94 89 PHE A N 1
ATOM 641 C CA . PHE A 1 89 ? 11.661 0.908 -20.854 1.00 97.94 89 PHE A CA 1
ATOM 642 C C . PHE A 1 89 ? 13.127 1.308 -20.673 1.00 97.94 89 PHE A C 1
ATOM 644 O O . PHE A 1 89 ? 13.926 1.253 -21.605 1.00 97.94 89 PHE A O 1
ATOM 651 N N . PHE A 1 90 ? 13.488 1.655 -19.448 1.00 96.81 90 PHE A N 1
ATOM 652 C CA . PHE A 1 90 ? 14.856 1.916 -19.021 1.00 96.81 90 PHE A CA 1
ATOM 653 C C . PHE A 1 90 ? 15.277 0.825 -18.044 1.00 96.81 90 PHE A C 1
ATOM 655 O O . PHE A 1 90 ? 14.440 0.265 -17.328 1.00 96.81 90 PHE A O 1
ATOM 662 N N . TRP A 1 91 ? 16.569 0.524 -17.992 1.00 97.56 91 TRP A N 1
ATOM 663 C CA . TRP A 1 91 ? 17.087 -0.513 -17.111 1.00 97.56 91 TRP A CA 1
ATOM 664 C C . TRP A 1 91 ? 18.255 0.003 -16.283 1.00 97.56 91 TRP A C 1
ATOM 666 O O . TRP A 1 91 ? 19.239 0.498 -16.822 1.00 97.56 91 TRP A O 1
ATOM 676 N N . LEU A 1 92 ? 18.152 -0.125 -14.963 1.00 96.31 92 LEU A N 1
ATOM 677 C CA . LEU A 1 92 ? 19.119 0.438 -14.030 1.00 96.31 92 LEU A CA 1
ATOM 678 C C . LEU A 1 92 ? 19.823 -0.662 -13.239 1.00 96.31 92 LEU A C 1
ATOM 680 O O . LEU A 1 92 ? 19.175 -1.480 -12.584 1.00 96.31 92 LEU A O 1
ATOM 684 N N . ARG A 1 93 ? 21.153 -0.643 -13.234 1.00 97.00 93 ARG A N 1
ATOM 685 C CA . ARG A 1 93 ? 21.983 -1.521 -12.401 1.00 97.00 93 ARG A CA 1
ATOM 686 C C . ARG A 1 93 ? 23.226 -0.768 -11.947 1.00 97.00 93 ARG A C 1
ATOM 688 O O . ARG A 1 93 ? 23.605 0.225 -12.566 1.00 97.00 93 ARG A O 1
ATOM 695 N N . THR A 1 94 ? 23.868 -1.202 -10.865 1.00 95.62 94 THR A N 1
ATOM 696 C CA . THR A 1 94 ? 25.007 -0.467 -10.291 1.00 95.62 94 THR A CA 1
ATOM 697 C C . THR A 1 94 ? 26.192 -0.295 -11.249 1.00 95.62 94 THR A C 1
ATOM 699 O O . THR A 1 94 ? 27.002 0.599 -11.023 1.00 95.62 94 THR A O 1
ATOM 702 N N . ASP A 1 95 ? 26.297 -1.119 -12.290 1.00 94.94 95 ASP A N 1
ATOM 703 C CA . ASP A 1 95 ? 27.288 -1.076 -13.373 1.00 94.94 95 ASP A CA 1
ATOM 704 C C . ASP A 1 95 ? 26.692 -0.590 -14.714 1.00 94.94 95 ASP A C 1
ATOM 706 O O . ASP A 1 95 ? 27.299 -0.774 -15.768 1.00 94.94 95 ASP A O 1
ATOM 710 N N . ASN A 1 96 ? 25.487 -0.003 -14.687 1.00 95.12 96 ASN A N 1
ATOM 711 C CA . ASN A 1 96 ? 24.765 0.498 -15.857 1.00 95.12 96 ASN A CA 1
ATOM 712 C C . ASN A 1 96 ? 23.819 1.670 -15.495 1.00 95.12 96 ASN A C 1
ATOM 714 O O . ASN A 1 96 ? 22.606 1.599 -15.672 1.00 95.12 96 ASN A O 1
ATOM 718 N N . ASN A 1 97 ? 24.374 2.751 -14.934 1.00 92.44 97 ASN A N 1
ATOM 719 C CA . ASN A 1 97 ? 23.618 3.927 -14.464 1.00 92.44 97 ASN A CA 1
ATOM 720 C C . ASN A 1 97 ? 23.513 5.071 -15.492 1.00 92.44 97 ASN A C 1
ATOM 722 O O . ASN A 1 97 ? 24.232 5.081 -16.491 1.00 92.44 97 ASN A O 1
ATOM 726 N N . TYR A 1 98 ? 22.659 6.056 -15.192 1.00 95.19 98 TYR A N 1
ATOM 727 C CA . TYR A 1 98 ? 22.501 7.376 -15.837 1.00 95.19 98 TYR A CA 1
ATOM 728 C C . TYR A 1 98 ? 22.069 8.412 -14.791 1.00 95.19 98 TYR A C 1
ATOM 730 O O . TYR A 1 98 ? 21.602 8.047 -13.710 1.00 95.19 98 TYR A O 1
ATOM 738 N N . SER A 1 99 ? 22.168 9.700 -15.127 1.00 93.81 99 SER A N 1
ATOM 739 C CA . SER A 1 99 ? 21.758 10.800 -14.245 1.00 93.81 99 SER A CA 1
ATOM 740 C C . SER A 1 99 ? 20.389 11.403 -14.555 1.00 93.81 99 SER A C 1
ATOM 742 O O . SER A 1 99 ? 19.891 12.194 -13.755 1.00 93.81 99 SER A O 1
ATOM 744 N N . MET A 1 100 ? 19.771 11.073 -15.693 1.00 89.25 100 MET A N 1
ATOM 745 C CA . MET A 1 100 ? 18.449 11.597 -16.052 1.00 89.25 100 MET A CA 1
ATOM 746 C C . MET A 1 100 ? 17.545 10.552 -16.705 1.00 89.25 100 MET A C 1
ATOM 748 O O . MET A 1 100 ? 18.016 9.622 -17.356 1.00 89.25 100 MET A O 1
ATOM 752 N N . LEU A 1 101 ? 16.241 10.755 -16.540 1.00 87.56 101 LEU A N 1
ATOM 753 C CA . LEU A 1 101 ? 15.172 10.092 -17.281 1.00 87.56 101 LEU A CA 1
ATOM 754 C C . LEU A 1 101 ? 14.542 11.094 -18.263 1.00 87.56 101 LEU A C 1
ATOM 756 O O . LEU A 1 101 ? 14.687 12.303 -18.053 1.00 87.56 101 LEU A O 1
ATOM 760 N N . PRO A 1 102 ? 13.851 10.621 -19.314 1.00 83.12 102 PRO A N 1
ATOM 761 C CA . PRO A 1 102 ? 13.086 11.498 -20.197 1.00 83.12 102 PRO A CA 1
ATOM 762 C C . PRO A 1 102 ? 11.866 12.092 -19.474 1.00 83.12 102 PRO A C 1
ATOM 764 O O . PRO A 1 102 ? 11.619 11.795 -18.308 1.00 83.12 102 PRO A O 1
ATOM 767 N N . GLU A 1 103 ? 11.103 12.916 -20.195 1.00 76.25 103 GLU A N 1
ATOM 768 C CA . GLU A 1 103 ? 10.031 13.856 -19.799 1.00 76.25 103 GLU A CA 1
ATOM 769 C C . GLU A 1 103 ? 9.082 13.484 -18.636 1.00 76.25 103 GLU A C 1
ATOM 771 O O . GLU A 1 103 ? 8.442 14.369 -18.066 1.00 76.25 103 GLU A O 1
ATOM 776 N N . HIS A 1 104 ? 8.971 12.214 -18.248 1.00 89.62 104 HIS A N 1
ATOM 777 C CA . HIS A 1 104 ? 8.090 11.747 -17.181 1.00 89.62 104 HIS A CA 1
ATOM 778 C C . HIS A 1 104 ? 8.882 11.318 -15.932 1.00 89.62 104 HIS A C 1
ATOM 780 O O . HIS A 1 104 ? 9.389 10.192 -15.872 1.00 89.62 104 HIS A O 1
ATOM 786 N N . PRO A 1 105 ? 8.942 12.161 -14.879 1.00 93.12 105 PRO A N 1
ATOM 787 C CA . PRO A 1 105 ? 9.667 11.859 -13.643 1.00 93.12 105 PRO A CA 1
ATOM 788 C C . PRO A 1 105 ? 8.926 10.863 -12.730 1.00 93.12 105 PRO A C 1
ATOM 790 O O . PRO A 1 105 ? 9.278 10.718 -11.562 1.00 93.12 105 PRO A O 1
ATOM 793 N N . ASN A 1 106 ? 7.891 10.184 -13.223 1.00 96.88 106 ASN A N 1
ATOM 794 C CA . ASN A 1 106 ? 7.139 9.145 -12.527 1.00 96.88 106 ASN A CA 1
ATOM 795 C C . ASN A 1 106 ? 6.732 8.039 -13.502 1.00 96.88 106 ASN A C 1
ATOM 797 O O . ASN A 1 106 ? 6.740 8.226 -14.719 1.00 96.88 106 ASN A O 1
ATOM 801 N N . GLY A 1 107 ? 6.347 6.895 -12.951 1.00 97.44 107 GLY A N 1
ATOM 802 C CA . GLY A 1 107 ? 5.811 5.788 -13.726 1.00 97.44 107 GLY A CA 1
ATOM 803 C C . GLY A 1 107 ? 5.812 4.503 -12.924 1.00 97.44 107 GLY A C 1
ATOM 804 O O . GLY A 1 107 ? 5.528 4.526 -11.726 1.00 97.44 107 GLY A O 1
ATOM 805 N N . PHE A 1 108 ? 6.130 3.381 -13.560 1.00 98.25 108 PHE A N 1
ATOM 806 C CA . PHE A 1 108 ? 6.095 2.073 -12.909 1.00 98.25 108 PHE A CA 1
ATOM 807 C C . PHE A 1 108 ? 7.325 1.219 -13.214 1.00 98.25 108 PHE A C 1
ATOM 809 O O . PHE A 1 108 ? 8.059 1.447 -14.174 1.00 98.25 108 PHE A O 1
ATOM 816 N N . VAL A 1 109 ? 7.540 0.228 -12.356 1.00 98.56 109 VAL A N 1
ATOM 817 C CA . VAL A 1 109 ? 8.620 -0.754 -12.417 1.00 98.56 109 VAL A CA 1
ATOM 818 C C . VAL A 1 109 ? 8.006 -2.129 -12.628 1.00 98.56 109 VAL A C 1
ATOM 820 O O . VAL A 1 109 ? 7.033 -2.478 -11.953 1.00 98.56 109 VAL A O 1
ATOM 823 N N . PHE A 1 110 ? 8.574 -2.917 -13.535 1.00 98.50 110 PHE A N 1
ATOM 824 C CA . PHE A 1 110 ? 8.249 -4.334 -13.655 1.00 98.50 110 PHE A CA 1
ATOM 825 C C . PHE A 1 110 ? 9.186 -5.194 -12.808 1.00 98.50 110 PHE A C 1
ATOM 827 O O . PHE A 1 110 ? 10.365 -4.878 -12.645 1.00 98.50 110 PHE A O 1
ATOM 834 N N . TYR A 1 111 ? 8.657 -6.305 -12.292 1.00 98.19 111 TYR A N 1
ATOM 835 C CA . TYR A 1 111 ? 9.490 -7.388 -11.770 1.00 98.19 111 TYR A CA 1
ATOM 836 C C . TYR A 1 111 ? 10.453 -7.875 -12.869 1.00 98.19 111 TYR A C 1
ATOM 838 O O . TYR A 1 111 ? 10.022 -8.013 -14.019 1.00 98.19 111 TYR A O 1
ATOM 846 N N . PRO A 1 112 ? 11.720 -8.206 -12.549 1.00 97.31 112 PRO A N 1
ATOM 847 C CA . PRO A 1 112 ? 12.538 -9.005 -13.454 1.00 97.31 112 PRO A CA 1
ATOM 848 C C . PRO A 1 112 ? 11.820 -10.323 -13.767 1.00 97.31 112 PRO A C 1
ATOM 850 O O . PRO A 1 112 ? 11.184 -10.899 -12.880 1.00 97.31 112 PRO A O 1
ATOM 853 N N . ASN A 1 113 ? 11.922 -10.811 -15.006 1.00 95.25 113 ASN A N 1
ATOM 854 C CA . ASN A 1 113 ? 11.092 -11.917 -15.504 1.00 95.25 113 ASN A CA 1
ATOM 855 C C . ASN A 1 113 ? 11.136 -13.182 -14.616 1.00 95.25 113 ASN A C 1
ATOM 857 O O . ASN A 1 113 ? 10.137 -13.882 -14.500 1.00 95.25 113 ASN A O 1
ATOM 861 N N . PHE A 1 114 ? 12.253 -13.476 -13.938 1.00 95.38 114 PHE A N 1
ATOM 862 C CA . PHE A 1 114 ? 12.370 -14.648 -13.051 1.00 95.38 114 PHE A CA 1
ATOM 863 C C . PHE A 1 114 ? 11.672 -14.492 -11.693 1.00 95.38 114 PHE A C 1
ATOM 865 O O . PHE A 1 114 ? 11.540 -15.475 -10.966 1.00 95.38 114 PHE A O 1
ATOM 872 N N . TYR A 1 115 ? 11.236 -13.282 -11.345 1.00 94.94 115 TYR A N 1
ATOM 873 C CA . TYR A 1 115 ? 10.582 -12.962 -10.075 1.00 94.94 115 TYR A CA 1
ATOM 874 C C . TYR A 1 115 ? 9.134 -12.495 -10.255 1.00 94.94 115 TYR A C 1
ATOM 876 O O . TYR A 1 115 ? 8.529 -12.027 -9.291 1.00 94.94 115 TYR A O 1
ATOM 884 N N . ILE A 1 116 ? 8.569 -12.603 -11.464 1.00 93.69 116 ILE A N 1
ATOM 885 C CA . ILE A 1 116 ? 7.182 -12.196 -11.708 1.00 93.69 116 ILE A CA 1
ATOM 886 C C . ILE A 1 116 ? 6.218 -13.028 -10.837 1.00 93.69 116 ILE A C 1
ATOM 888 O O . ILE A 1 116 ? 6.370 -14.251 -10.737 1.00 93.69 116 ILE A O 1
ATOM 892 N N . PRO A 1 117 ? 5.206 -12.408 -10.204 1.00 91.31 117 PRO A N 1
ATOM 893 C CA . PRO A 1 117 ? 4.219 -13.143 -9.423 1.00 91.31 117 PRO A CA 1
ATOM 894 C C . PRO A 1 117 ? 3.392 -14.111 -10.289 1.00 91.31 117 PRO A C 1
ATOM 896 O O . PRO A 1 117 ? 3.079 -13.791 -11.442 1.00 91.31 117 PRO A O 1
ATOM 899 N N . PRO A 1 118 ? 2.944 -15.259 -9.746 1.00 89.06 118 PRO A N 1
ATOM 900 C CA . PRO A 1 118 ? 2.056 -16.170 -10.463 1.00 89.06 118 PRO A CA 1
ATOM 901 C C . PRO A 1 118 ? 0.803 -15.469 -11.008 1.00 89.06 118 PRO A C 1
ATOM 903 O O . PRO A 1 118 ? 0.160 -14.674 -10.320 1.00 89.06 118 PRO A O 1
ATOM 906 N N . GLY A 1 119 ? 0.432 -15.788 -12.250 1.00 91.25 119 GLY A N 1
ATOM 907 C CA . GLY A 1 119 ? -0.738 -15.200 -12.912 1.00 91.25 119 GLY A CA 1
ATOM 908 C C . GLY A 1 119 ? -0.520 -13.785 -13.463 1.00 91.25 119 GLY A C 1
ATOM 909 O O . GLY A 1 119 ? -1.502 -13.111 -13.781 1.00 91.25 119 GLY A O 1
ATOM 910 N N . THR A 1 120 ? 0.732 -13.330 -13.571 1.00 96.00 120 THR A N 1
ATOM 911 C CA . THR A 1 120 ? 1.107 -12.115 -14.311 1.00 96.00 120 THR A CA 1
ATOM 912 C C . THR A 1 120 ? 1.751 -12.462 -15.658 1.00 96.00 120 THR A C 1
ATOM 914 O O . THR A 1 120 ? 2.164 -13.600 -15.884 1.00 96.00 120 THR A O 1
ATOM 917 N N . LEU A 1 121 ? 1.767 -11.502 -16.584 1.00 97.19 121 LEU A N 1
ATOM 918 C CA . LEU A 1 121 ? 2.348 -11.658 -17.915 1.00 97.19 121 LEU A CA 1
ATOM 919 C C . LEU A 1 121 ? 3.878 -11.713 -17.846 1.00 97.19 121 LEU A C 1
ATOM 921 O O . LEU A 1 121 ? 4.505 -10.859 -17.224 1.00 97.19 121 LEU A O 1
ATOM 925 N N . ASP A 1 122 ? 4.462 -12.664 -18.571 1.00 96.19 122 ASP A N 1
ATOM 926 C CA . ASP A 1 122 ? 5.889 -12.683 -18.890 1.00 96.19 122 ASP A CA 1
ATOM 927 C C . ASP A 1 122 ? 6.117 -11.877 -20.179 1.00 96.19 122 ASP A C 1
ATOM 929 O O . ASP A 1 122 ? 5.759 -12.314 -21.277 1.00 96.19 122 ASP A O 1
ATOM 933 N N . ILE A 1 123 ? 6.613 -10.645 -20.037 1.00 97.56 123 ILE A N 1
ATOM 934 C CA . ILE A 1 123 ? 6.759 -9.705 -21.153 1.00 97.56 123 ILE A CA 1
ATOM 935 C C . ILE A 1 123 ? 8.164 -9.824 -21.744 1.00 97.56 123 ILE A C 1
ATOM 937 O O . ILE A 1 123 ? 9.171 -9.607 -21.069 1.00 97.56 123 ILE A O 1
ATOM 941 N N . GLU A 1 124 ? 8.219 -10.143 -23.034 1.00 97.75 124 GLU A N 1
ATOM 942 C CA . GLU A 1 124 ? 9.462 -10.329 -23.779 1.00 97.75 124 GLU A CA 1
ATOM 943 C C . GLU A 1 124 ? 10.219 -9.005 -23.980 1.00 97.75 124 GLU A C 1
ATOM 945 O O . GLU A 1 124 ? 9.652 -8.025 -24.471 1.00 97.75 124 GLU A O 1
ATOM 950 N N . VAL A 1 125 ? 11.521 -9.004 -23.681 1.00 98.50 125 VAL A N 1
ATOM 951 C CA . VAL A 1 125 ? 12.461 -7.950 -24.095 1.00 98.50 125 VAL A CA 1
ATOM 952 C C . VAL A 1 125 ? 12.959 -8.265 -25.506 1.00 98.50 125 VAL A C 1
ATOM 954 O O . VAL A 1 125 ? 13.569 -9.303 -25.748 1.00 98.50 125 VAL A O 1
ATOM 957 N N . LEU A 1 126 ? 12.700 -7.365 -26.450 1.00 98.69 126 LEU A N 1
ATOM 958 C CA . LEU A 1 126 ? 12.983 -7.553 -27.872 1.00 98.69 126 LEU A CA 1
ATOM 959 C C . LEU A 1 126 ? 14.410 -7.132 -28.236 1.00 98.69 126 LEU A C 1
ATOM 961 O O . LEU A 1 126 ? 15.089 -7.822 -29.001 1.00 98.69 126 LEU A O 1
ATOM 965 N N . CYS A 1 127 ? 14.866 -6.001 -27.698 1.00 98.75 127 CYS A N 1
ATOM 966 C CA . CYS A 1 127 ? 16.211 -5.478 -27.915 1.00 98.75 127 CYS A CA 1
ATOM 967 C C . CYS A 1 127 ? 16.620 -4.464 -26.840 1.00 98.75 127 CYS A C 1
ATOM 969 O O . CYS A 1 127 ? 15.782 -3.998 -26.066 1.00 98.75 127 CYS A O 1
ATOM 971 N N . ALA A 1 128 ? 17.911 -4.122 -26.812 1.00 98.69 128 ALA A N 1
ATOM 972 C CA . ALA A 1 128 ? 18.462 -3.092 -25.935 1.00 98.69 128 ALA A CA 1
ATOM 973 C C . ALA A 1 128 ? 19.451 -2.173 -26.668 1.00 98.69 128 ALA A C 1
ATOM 975 O O . ALA A 1 128 ? 20.274 -2.639 -27.460 1.00 98.69 128 ALA A O 1
ATOM 976 N N . PHE A 1 129 ? 19.429 -0.888 -26.329 1.00 98.31 129 PHE A N 1
ATOM 977 C CA . PHE A 1 129 ? 20.332 0.160 -26.795 1.00 98.31 129 PHE A CA 1
ATOM 978 C C . PHE A 1 129 ? 21.164 0.689 -25.610 1.00 98.31 129 PHE A C 1
ATOM 980 O O . PHE A 1 129 ? 20.607 0.891 -24.528 1.00 98.31 129 PHE A O 1
ATOM 987 N N . PRO A 1 130 ? 22.496 0.853 -25.748 1.00 96.62 130 PRO A N 1
ATOM 988 C CA . PRO A 1 130 ? 23.345 1.354 -24.659 1.00 96.62 130 PRO A CA 1
ATOM 989 C C . PRO A 1 130 ? 23.041 2.796 -24.222 1.00 96.62 130 PRO A C 1
ATOM 991 O O . PRO A 1 130 ? 23.346 3.158 -23.085 1.00 96.62 130 PRO A O 1
ATOM 994 N N . GLU A 1 131 ? 22.442 3.603 -25.098 1.00 93.31 131 GLU A N 1
ATOM 995 C CA . GLU A 1 131 ? 21.892 4.940 -24.836 1.00 93.31 131 GLU A CA 1
ATOM 996 C C . GLU A 1 131 ? 20.475 5.049 -25.435 1.00 93.31 131 GLU A C 1
ATOM 998 O O . GLU A 1 131 ? 19.932 4.046 -25.895 1.00 93.31 131 GLU A O 1
ATOM 1003 N N . ASP A 1 132 ? 19.875 6.240 -25.409 1.00 94.56 132 ASP A N 1
ATOM 1004 C CA . ASP A 1 132 ? 18.583 6.542 -26.036 1.00 94.56 132 ASP A CA 1
ATOM 1005 C C . ASP A 1 132 ? 18.566 6.110 -27.512 1.00 94.56 132 ASP A C 1
ATOM 1007 O O . ASP A 1 132 ? 19.337 6.620 -28.335 1.00 94.56 132 ASP A O 1
ATOM 1011 N N . GLY A 1 133 ? 17.716 5.139 -27.843 1.00 95.25 133 GLY A N 1
ATOM 1012 C CA . GLY A 1 133 ? 17.662 4.499 -29.152 1.00 95.25 133 GLY A CA 1
ATOM 1013 C C . GLY A 1 133 ? 16.799 5.248 -30.161 1.00 95.25 133 GLY A C 1
ATOM 1014 O O . GLY A 1 133 ? 16.864 4.911 -31.346 1.00 95.25 133 GLY A O 1
ATOM 1015 N N . ASP A 1 134 ? 16.024 6.238 -29.707 1.00 95.00 134 ASP A N 1
ATOM 1016 C CA . ASP A 1 134 ? 14.959 6.900 -30.467 1.00 95.00 134 ASP A CA 1
ATOM 1017 C C . ASP A 1 134 ? 14.032 5.876 -31.137 1.00 95.00 134 ASP A C 1
ATOM 1019 O O . ASP A 1 134 ? 13.846 5.810 -32.356 1.00 95.00 134 ASP A O 1
ATOM 1023 N N . THR A 1 135 ? 13.501 4.958 -30.323 1.00 94.56 135 THR A N 1
ATOM 1024 C CA . THR A 1 135 ? 12.737 3.818 -30.848 1.00 94.56 135 THR A CA 1
ATOM 1025 C C . THR A 1 135 ? 11.406 4.226 -31.463 1.00 94.56 135 THR A C 1
ATOM 1027 O O . THR A 1 135 ? 10.757 3.400 -32.116 1.00 94.56 135 THR A O 1
ATOM 1030 N N . TRP A 1 136 ? 10.974 5.476 -31.276 1.00 93.19 136 TRP A N 1
ATOM 1031 C CA . TRP A 1 136 ? 9.842 6.063 -31.984 1.00 93.19 136 TRP A CA 1
ATOM 1032 C C . TRP A 1 136 ? 10.082 6.064 -33.498 1.00 93.19 136 TRP A C 1
ATOM 1034 O O . TRP A 1 136 ? 9.265 5.515 -34.239 1.00 93.19 136 TRP A O 1
ATOM 1044 N N . ASP A 1 137 ? 11.257 6.525 -33.925 1.00 95.12 137 ASP A N 1
ATOM 1045 C CA . ASP A 1 137 ? 11.671 6.657 -35.324 1.00 95.12 137 ASP A CA 1
ATOM 1046 C C . ASP A 1 137 ? 12.367 5.392 -35.874 1.00 95.12 137 ASP A C 1
ATOM 1048 O O . ASP A 1 137 ? 13.165 5.418 -36.817 1.00 95.12 137 ASP A O 1
ATOM 1052 N N . ARG A 1 138 ? 12.007 4.227 -35.316 1.00 96.38 138 ARG A N 1
ATOM 1053 C CA . ARG A 1 138 ? 12.398 2.884 -35.780 1.00 96.38 138 ARG A CA 1
ATOM 1054 C C . ARG A 1 138 ? 11.148 2.090 -36.188 1.00 96.38 138 ARG A C 1
ATOM 1056 O O . ARG A 1 138 ? 10.606 1.326 -35.386 1.00 96.38 138 ARG A O 1
ATOM 1063 N N . PRO A 1 139 ? 10.656 2.237 -37.433 1.00 95.00 139 PRO A N 1
ATOM 1064 C CA . PRO A 1 139 ? 9.331 1.745 -37.831 1.00 95.00 139 PRO A CA 1
ATOM 1065 C C . PRO A 1 139 ? 9.250 0.223 -38.010 1.00 95.00 139 PRO A C 1
ATOM 1067 O O . PRO A 1 139 ? 8.160 -0.331 -38.131 1.00 95.00 139 PRO A O 1
ATOM 1070 N N . THR A 1 140 ? 10.388 -0.471 -38.053 1.00 96.44 140 THR A N 1
ATOM 1071 C CA . THR A 1 140 ? 10.450 -1.919 -38.285 1.00 96.44 140 THR A CA 1
ATOM 1072 C C . THR A 1 140 ? 10.891 -2.668 -37.032 1.00 96.44 140 THR A C 1
ATOM 1074 O O . THR A 1 140 ? 11.443 -2.095 -36.091 1.00 96.44 140 THR A O 1
ATOM 1077 N N . MET A 1 141 ? 10.617 -3.977 -37.005 1.00 97.00 141 MET A N 1
ATOM 1078 C CA . MET A 1 141 ? 11.007 -4.874 -35.909 1.00 97.00 141 MET A CA 1
ATOM 1079 C C . MET A 1 141 ? 10.575 -4.350 -34.530 1.00 97.00 141 MET A C 1
ATOM 1081 O O . MET A 1 141 ? 11.324 -4.446 -33.559 1.00 97.00 141 MET A O 1
ATOM 1085 N N . GLN A 1 142 ? 9.370 -3.780 -34.452 1.00 98.12 142 GLN A N 1
ATOM 1086 C CA . GLN A 1 142 ? 8.774 -3.258 -33.222 1.00 98.12 142 GLN A CA 1
ATOM 1087 C C . GLN A 1 142 ? 9.610 -2.184 -32.499 1.00 98.12 142 GLN A C 1
ATOM 1089 O O . GLN A 1 142 ? 9.530 -2.065 -31.283 1.00 98.12 142 GLN A O 1
ATOM 1094 N N . GLY A 1 143 ? 10.410 -1.392 -33.218 1.00 97.06 143 GLY A N 1
ATOM 1095 C CA . GLY A 1 143 ? 11.314 -0.402 -32.615 1.00 97.06 143 GLY A CA 1
ATOM 1096 C C . GLY A 1 143 ? 12.762 -0.878 -32.478 1.00 97.06 143 GLY A C 1
ATOM 1097 O O . GLY A 1 143 ? 13.620 -0.099 -32.085 1.00 97.06 143 GLY A O 1
ATOM 1098 N N . CYS A 1 144 ? 13.056 -2.132 -32.832 1.00 98.00 144 CYS A N 1
ATOM 1099 C CA . CYS A 1 144 ? 14.412 -2.693 -32.808 1.00 98.00 144 CYS A CA 1
ATOM 1100 C C . CYS A 1 144 ? 15.142 -2.623 -34.154 1.00 98.00 144 CYS A C 1
ATOM 1102 O O . CYS A 1 144 ? 16.301 -3.023 -34.238 1.00 98.00 144 CYS A O 1
ATOM 1104 N N . GLY A 1 145 ? 14.456 -2.191 -35.212 1.00 97.38 145 GLY A N 1
ATOM 1105 C CA . GLY A 1 145 ? 15.023 -2.089 -36.551 1.00 97.38 145 GLY A CA 1
ATOM 1106 C C . GLY A 1 145 ? 15.870 -0.828 -36.738 1.00 97.38 145 GLY A C 1
ATOM 1107 O O . GLY A 1 145 ? 16.127 -0.096 -35.778 1.00 97.38 145 GLY A O 1
ATOM 1108 N N . PRO A 1 146 ? 16.301 -0.543 -37.975 1.00 97.38 146 PRO A N 1
ATOM 1109 C CA . PRO A 1 146 ? 17.011 0.690 -38.282 1.00 97.38 146 PRO A CA 1
ATOM 1110 C C . PRO A 1 146 ? 16.171 1.949 -38.017 1.00 97.38 146 PRO A C 1
ATOM 1112 O O . PRO A 1 146 ? 14.956 1.966 -38.223 1.00 97.38 146 PRO A O 1
ATOM 1115 N N . HIS A 1 147 ? 16.862 3.003 -37.593 1.00 97.19 147 HIS A N 1
ATOM 1116 C CA . HIS A 1 147 ? 16.388 4.378 -37.509 1.00 97.19 147 HIS A CA 1
ATOM 1117 C C . HIS A 1 147 ? 16.170 4.960 -38.911 1.00 97.19 147 HIS A C 1
ATOM 1119 O O . HIS A 1 147 ? 16.969 4.706 -39.820 1.00 97.19 147 HIS A O 1
ATOM 1125 N N . ILE A 1 148 ? 15.121 5.768 -39.092 1.00 95.62 148 ILE A N 1
ATOM 1126 C CA . ILE A 1 148 ? 14.759 6.348 -40.400 1.00 95.62 148 ILE A CA 1
ATOM 1127 C C . ILE A 1 148 ? 15.872 7.197 -41.027 1.00 95.62 148 ILE A C 1
ATOM 1129 O O . ILE A 1 148 ? 16.036 7.174 -42.245 1.00 95.62 148 ILE A O 1
ATOM 1133 N N . ASN A 1 149 ? 16.666 7.894 -40.210 1.00 94.38 149 ASN A N 1
ATOM 1134 C CA . ASN A 1 149 ? 17.751 8.762 -40.681 1.00 94.38 149 ASN A CA 1
ATOM 1135 C C . ASN A 1 149 ? 19.083 8.007 -40.856 1.00 94.38 149 ASN A C 1
ATOM 1137 O O . ASN A 1 149 ? 20.038 8.549 -41.407 1.00 94.38 149 ASN A O 1
ATOM 1141 N N . GLY A 1 150 ? 19.152 6.739 -40.433 1.00 94.69 150 GLY A N 1
ATOM 1142 C CA . GLY A 1 150 ? 20.330 5.880 -40.575 1.00 94.69 150 GLY A CA 1
ATOM 1143 C C . GLY A 1 150 ? 19.986 4.467 -41.052 1.00 94.69 150 GLY A C 1
ATOM 1144 O O . GLY A 1 150 ? 20.389 3.506 -40.394 1.00 94.69 150 GLY A O 1
ATOM 1145 N N . PRO A 1 151 ? 19.256 4.278 -42.170 1.00 95.31 151 PRO A N 1
ATOM 1146 C CA . PRO A 1 151 ? 18.640 2.995 -42.517 1.00 95.31 151 PRO A CA 1
ATOM 1147 C C . PRO A 1 151 ? 19.639 1.847 -42.733 1.00 95.31 151 PRO A C 1
ATOM 1149 O O . PRO A 1 151 ? 19.288 0.680 -42.578 1.00 95.31 151 PRO A O 1
ATOM 1152 N N . GLN A 1 152 ? 20.888 2.172 -43.084 1.00 95.19 152 GLN A N 1
ATOM 1153 C CA . GLN A 1 152 ? 21.969 1.198 -43.278 1.00 95.19 152 GLN A CA 1
ATOM 1154 C C . GLN A 1 152 ? 22.901 1.102 -42.069 1.00 95.19 152 GLN A C 1
ATOM 1156 O O . GLN A 1 152 ? 23.422 0.032 -41.781 1.00 95.19 152 GLN A O 1
ATOM 1161 N N . THR A 1 153 ? 23.098 2.207 -41.354 1.00 95.69 153 THR A N 1
ATOM 1162 C CA . THR A 1 153 ? 24.077 2.345 -40.271 1.00 95.69 153 THR A CA 1
ATOM 1163 C C . THR A 1 153 ? 23.497 2.071 -38.887 1.00 95.69 153 THR A C 1
ATOM 1165 O O . THR A 1 153 ? 24.249 1.925 -37.937 1.00 95.69 153 THR A O 1
ATOM 1168 N N . SER A 1 154 ? 22.180 1.963 -38.734 1.00 97.00 154 SER A N 1
ATOM 1169 C CA . SER A 1 154 ? 21.531 1.731 -37.430 1.00 97.00 154 SER A CA 1
ATOM 1170 C C . SER A 1 154 ? 20.734 0.427 -37.354 1.00 97.00 154 SER A C 1
ATOM 1172 O O . SER A 1 154 ? 19.920 0.246 -36.444 1.00 97.00 154 SER A O 1
ATOM 1174 N N . ARG A 1 155 ? 20.958 -0.482 -38.315 1.00 97.62 155 ARG A N 1
ATOM 1175 C CA . ARG A 1 155 ? 20.408 -1.848 -38.317 1.00 97.62 155 ARG A CA 1
ATOM 1176 C C . ARG A 1 155 ? 20.804 -2.600 -37.034 1.00 97.62 155 ARG A C 1
ATOM 1178 O O . ARG A 1 155 ? 21.758 -2.186 -36.373 1.00 97.62 155 ARG A O 1
ATOM 1185 N N . PRO A 1 156 ? 20.110 -3.694 -36.671 1.00 98.19 156 PRO A N 1
ATOM 1186 C CA . PRO A 1 156 ? 20.488 -4.523 -35.526 1.00 98.19 156 PRO A CA 1
ATOM 1187 C C . PRO A 1 156 ? 21.978 -4.889 -35.518 1.00 98.19 156 PRO A C 1
ATOM 1189 O O . PRO A 1 156 ? 22.569 -5.129 -36.572 1.00 98.19 156 PRO A O 1
ATOM 1192 N N . CYS A 1 157 ? 22.600 -4.931 -34.336 1.00 98.44 157 CYS A N 1
ATOM 1193 C CA . CYS A 1 157 ? 24.057 -5.079 -34.231 1.00 98.44 157 CYS A CA 1
ATOM 1194 C C . CYS A 1 157 ? 24.576 -6.362 -34.892 1.00 98.44 157 CYS A C 1
ATOM 1196 O O . CYS A 1 157 ? 25.624 -6.345 -35.534 1.00 98.44 157 CYS A O 1
ATOM 1198 N N . ASP A 1 158 ? 23.819 -7.456 -34.802 1.00 96.75 158 ASP A N 1
ATOM 1199 C CA . ASP A 1 158 ? 24.164 -8.722 -35.442 1.00 96.75 158 ASP A CA 1
ATOM 1200 C C . ASP A 1 158 ? 24.106 -8.663 -36.973 1.00 96.75 158 ASP A C 1
ATOM 1202 O O . ASP A 1 158 ? 24.903 -9.328 -37.631 1.00 96.75 158 ASP A O 1
ATOM 1206 N N . GLU A 1 159 ? 23.252 -7.816 -37.551 1.00 97.56 159 GLU A N 1
ATOM 1207 C CA . GLU A 1 159 ? 23.229 -7.570 -38.999 1.00 97.56 159 GLU A CA 1
ATOM 1208 C C . GLU A 1 159 ? 24.406 -6.711 -39.478 1.00 97.56 159 GLU A C 1
ATOM 1210 O O . GLU A 1 159 ? 24.797 -6.800 -40.641 1.00 97.56 159 GLU A O 1
ATOM 1215 N N . LEU A 1 160 ? 24.979 -5.893 -38.590 1.00 97.50 160 LEU A N 1
ATOM 1216 C CA . LEU A 1 160 ? 26.164 -5.074 -38.862 1.00 97.50 160 LEU A CA 1
ATOM 1217 C C . LEU A 1 160 ? 27.483 -5.796 -38.544 1.00 97.50 160 LEU A C 1
ATOM 1219 O O . LEU A 1 160 ? 28.555 -5.224 -38.729 1.00 97.50 160 LEU A O 1
ATOM 1223 N N . GLY A 1 161 ? 27.428 -7.033 -38.037 1.00 97.75 161 GLY A N 1
ATOM 1224 C CA . GLY A 1 161 ? 28.613 -7.757 -37.567 1.00 97.75 161 GLY A CA 1
ATOM 1225 C C . GLY A 1 161 ? 29.237 -7.164 -36.297 1.00 97.75 161 GLY A C 1
ATOM 1226 O O . GLY A 1 161 ? 30.377 -7.486 -35.960 1.00 97.75 161 GLY A O 1
ATOM 1227 N N . ILE A 1 162 ? 28.501 -6.311 -35.579 1.00 98.25 162 ILE A N 1
ATOM 1228 C CA . ILE A 1 162 ? 28.916 -5.716 -34.309 1.00 98.25 162 ILE A CA 1
ATOM 1229 C C . ILE A 1 162 ? 28.568 -6.699 -33.194 1.00 98.25 162 ILE A C 1
ATOM 1231 O O . ILE A 1 162 ? 27.404 -6.969 -32.902 1.00 98.25 162 ILE A O 1
ATOM 1235 N N . THR A 1 163 ? 29.603 -7.244 -32.567 1.00 98.06 163 THR A N 1
ATOM 1236 C CA . THR A 1 163 ? 29.497 -8.280 -31.530 1.00 98.06 163 THR A CA 1
ATOM 1237 C C . THR A 1 163 ? 30.171 -7.884 -30.224 1.00 98.06 163 THR A C 1
ATOM 1239 O O . THR A 1 163 ? 29.988 -8.575 -29.230 1.00 98.06 163 THR A O 1
ATOM 1242 N N . THR A 1 164 ? 30.910 -6.770 -30.187 1.00 98.75 164 THR A N 1
ATOM 1243 C CA . THR A 1 164 ? 31.571 -6.280 -28.971 1.00 98.75 164 THR A CA 1
ATOM 1244 C C . THR A 1 164 ? 31.231 -4.828 -28.660 1.00 98.75 164 THR A C 1
ATOM 1246 O O . THR A 1 164 ? 30.923 -4.026 -29.545 1.00 98.75 164 THR A O 1
ATOM 1249 N N . ALA A 1 165 ? 31.352 -4.464 -27.387 1.00 98.62 165 ALA A N 1
ATOM 1250 C CA . ALA A 1 165 ? 31.223 -3.092 -26.914 1.00 98.62 165 ALA A CA 1
ATOM 1251 C C . ALA A 1 165 ? 32.175 -2.115 -27.626 1.00 98.62 165 ALA A C 1
ATOM 1253 O O . ALA A 1 165 ? 31.786 -1.001 -27.969 1.00 98.62 165 ALA A O 1
ATOM 1254 N N . GLN A 1 166 ? 33.415 -2.534 -27.892 1.00 98.69 166 GLN A N 1
ATOM 1255 C CA . GLN A 1 166 ? 34.412 -1.714 -28.583 1.00 98.69 166 GLN A CA 1
ATOM 1256 C C . GLN A 1 166 ? 34.022 -1.462 -30.040 1.00 98.69 166 GLN A C 1
ATOM 1258 O O . GLN A 1 166 ? 34.171 -0.341 -30.522 1.00 98.69 166 GLN A O 1
ATOM 1263 N N . GLN A 1 167 ? 33.494 -2.478 -30.730 1.00 98.38 167 GLN A N 1
ATOM 1264 C CA . GLN A 1 167 ? 32.960 -2.312 -32.083 1.00 98.38 167 GLN A CA 1
ATOM 1265 C C . GLN A 1 167 ? 31.765 -1.357 -32.085 1.00 98.38 167 GLN A C 1
ATOM 1267 O O . GLN A 1 167 ? 31.691 -0.487 -32.946 1.00 98.38 167 GLN A O 1
ATOM 1272 N N . TRP A 1 168 ? 30.878 -1.469 -31.091 1.00 98.06 168 TRP A N 1
ATOM 1273 C CA . TRP A 1 168 ? 29.733 -0.572 -30.953 1.00 98.06 168 TRP A CA 1
ATOM 1274 C C . TRP A 1 168 ? 30.172 0.890 -30.776 1.00 98.06 168 TRP A C 1
ATOM 1276 O O . TRP A 1 168 ? 29.674 1.763 -31.479 1.00 98.06 168 TRP A O 1
ATOM 1286 N N . ILE A 1 169 ? 31.163 1.164 -29.918 1.00 97.12 169 ILE A N 1
ATOM 1287 C CA . ILE A 1 169 ? 31.716 2.519 -29.727 1.00 97.12 169 ILE A CA 1
ATOM 1288 C C . ILE A 1 169 ? 32.423 3.033 -30.983 1.00 97.12 169 ILE A C 1
ATOM 1290 O O . ILE A 1 169 ? 32.263 4.198 -31.348 1.00 97.12 169 ILE A O 1
ATOM 1294 N N . ALA A 1 170 ? 33.204 2.183 -31.655 1.00 96.44 170 ALA A N 1
ATOM 1295 C CA . ALA A 1 170 ? 33.874 2.555 -32.896 1.00 96.44 170 ALA A CA 1
ATOM 1296 C C . ALA A 1 170 ? 32.861 2.944 -33.981 1.00 96.44 170 ALA A C 1
ATOM 1298 O O . ALA A 1 170 ? 33.060 3.945 -34.662 1.00 96.44 170 ALA A O 1
ATOM 1299 N N . HIS A 1 171 ? 31.769 2.188 -34.095 1.00 95.94 171 HIS A N 1
ATOM 1300 C CA . HIS A 1 171 ? 30.670 2.450 -35.020 1.00 95.94 171 HIS A CA 1
ATOM 1301 C C . HIS A 1 171 ? 29.922 3.745 -34.681 1.00 95.94 171 HIS A C 1
ATOM 1303 O O . HIS A 1 171 ? 29.770 4.622 -35.528 1.00 95.94 171 HIS A O 1
ATOM 1309 N N . LEU A 1 172 ? 29.559 3.923 -33.410 1.00 94.62 172 LEU A N 1
ATOM 1310 C CA . LEU A 1 172 ? 28.882 5.120 -32.912 1.00 94.62 172 LEU A CA 1
ATOM 1311 C C . LEU A 1 172 ? 29.650 6.413 -33.220 1.00 94.62 172 LEU A C 1
ATOM 1313 O O . LEU A 1 172 ? 29.050 7.429 -33.573 1.00 94.62 172 LEU A O 1
ATOM 1317 N N . ASN A 1 173 ? 30.977 6.376 -33.082 1.00 92.88 173 ASN A N 1
ATOM 1318 C CA . ASN A 1 173 ? 31.854 7.532 -33.278 1.00 92.88 173 ASN A CA 1
ATOM 1319 C C . ASN A 1 173 ? 32.123 7.867 -34.755 1.00 92.88 173 ASN A C 1
ATOM 1321 O O . ASN A 1 173 ? 32.674 8.929 -35.034 1.00 92.88 173 ASN A O 1
ATOM 1325 N N . GLN A 1 174 ? 31.748 6.996 -35.697 1.00 90.94 174 GLN A N 1
ATOM 1326 C CA . GLN A 1 174 ? 31.831 7.286 -37.136 1.00 90.94 174 GLN A CA 1
ATOM 1327 C C . GLN A 1 174 ? 30.647 8.130 -37.632 1.00 90.94 174 GLN A C 1
ATOM 1329 O O . GLN A 1 174 ? 30.685 8.664 -38.739 1.00 90.94 174 GLN A O 1
ATOM 1334 N N . GLY A 1 175 ? 29.594 8.247 -36.822 1.00 81.56 175 GLY A N 1
ATOM 1335 C CA . GLY A 1 175 ? 28.343 8.882 -37.192 1.00 81.56 175 GLY A CA 1
ATOM 1336 C C . GLY A 1 175 ? 28.224 10.368 -36.882 1.00 81.56 175 GLY A C 1
ATOM 1337 O O . GLY A 1 175 ? 28.716 10.845 -35.864 1.00 81.56 175 GLY A O 1
ATOM 1338 N N . ALA A 1 176 ? 27.458 11.084 -37.710 1.00 74.00 176 ALA A N 1
ATOM 1339 C CA . ALA A 1 176 ? 27.080 12.479 -37.456 1.00 74.00 176 ALA A CA 1
ATOM 1340 C C . ALA A 1 176 ? 25.983 12.631 -36.379 1.00 74.00 176 ALA A C 1
ATOM 1342 O O . ALA A 1 176 ? 25.886 13.678 -35.742 1.00 74.00 176 ALA A O 1
ATOM 1343 N N . GLY A 1 177 ? 25.170 11.590 -36.162 1.00 79.88 177 GLY A N 1
ATOM 1344 C CA . GLY A 1 177 ? 24.055 11.572 -35.214 1.00 79.88 177 GLY A CA 1
ATOM 1345 C C . GLY A 1 177 ? 24.071 10.324 -34.331 1.00 79.88 177 GLY A C 1
ATOM 1346 O O . GLY A 1 177 ? 24.364 9.223 -34.806 1.00 79.88 177 GLY A O 1
ATOM 1347 N N . ARG A 1 178 ? 23.748 10.490 -33.038 1.00 82.56 178 ARG A N 1
ATOM 1348 C CA . ARG A 1 178 ? 23.783 9.399 -32.045 1.00 82.56 178 ARG A CA 1
ATOM 1349 C C . ARG A 1 178 ? 22.773 8.284 -32.335 1.00 82.56 178 ARG A C 1
ATOM 1351 O O . ARG A 1 178 ? 23.070 7.136 -32.042 1.00 82.56 178 ARG A O 1
ATOM 1358 N N . HIS A 1 179 ? 21.613 8.592 -32.920 1.00 90.88 179 HIS A N 1
ATOM 1359 C CA . HIS A 1 179 ? 20.574 7.601 -33.247 1.00 90.88 179 HIS A CA 1
ATOM 1360 C C . HIS A 1 179 ? 20.845 6.902 -34.591 1.00 90.88 179 HIS A C 1
ATOM 1362 O O . HIS A 1 179 ? 20.659 5.692 -34.727 1.00 90.88 179 HIS A O 1
ATOM 1368 N N . ASP A 1 180 ? 21.399 7.643 -35.551 1.00 89.56 180 ASP A N 1
ATOM 1369 C CA . ASP A 1 180 ? 21.595 7.196 -36.937 1.00 89.56 180 ASP A CA 1
ATOM 1370 C C . ASP A 1 180 ? 22.751 6.206 -37.096 1.00 89.56 180 ASP A C 1
ATOM 1372 O O . ASP A 1 180 ? 22.810 5.468 -38.077 1.00 89.56 180 ASP A O 1
ATOM 1376 N N . ASN A 1 181 ? 23.680 6.179 -36.139 1.00 92.56 181 ASN A N 1
ATOM 1377 C CA . ASN A 1 181 ? 24.859 5.308 -36.151 1.00 92.56 181 ASN A CA 1
ATOM 1378 C C . ASN A 1 181 ? 24.980 4.481 -34.868 1.00 92.56 181 ASN A C 1
ATOM 1380 O O . ASN A 1 181 ? 26.074 4.095 -34.475 1.00 92.56 181 ASN A O 1
ATOM 1384 N N . GLN A 1 182 ? 23.858 4.189 -34.209 1.00 95.00 182 GLN A N 1
ATOM 1385 C CA . GLN A 1 182 ? 23.811 3.178 -33.158 1.00 95.00 182 GLN A CA 1
ATOM 1386 C C . GLN A 1 182 ? 22.956 1.990 -33.589 1.00 95.00 182 GLN A C 1
ATOM 1388 O O . GLN A 1 182 ? 21.900 2.153 -34.207 1.00 95.00 182 GLN A O 1
ATOM 1393 N N . CYS A 1 183 ? 23.401 0.795 -33.218 1.00 97.12 183 CYS A N 1
ATOM 1394 C CA . CYS A 1 183 ? 22.647 -0.436 -33.394 1.00 97.12 183 CYS A CA 1
ATOM 1395 C C . CYS A 1 183 ? 22.055 -0.911 -32.064 1.00 97.12 183 CYS A C 1
ATOM 1397 O O . CYS A 1 183 ? 22.641 -0.700 -30.995 1.00 97.12 183 CYS A O 1
ATOM 1399 N N . GLY A 1 184 ? 20.900 -1.573 -32.147 1.00 97.88 184 GLY A N 1
ATOM 1400 C CA . GLY A 1 184 ? 20.275 -2.271 -31.027 1.00 97.88 184 GLY A CA 1
ATOM 1401 C C . GLY A 1 184 ? 20.729 -3.727 -30.959 1.00 97.88 184 GLY A C 1
ATOM 1402 O O . GLY A 1 184 ? 20.902 -4.392 -31.984 1.00 97.88 184 GLY A O 1
ATOM 1403 N N . TRP A 1 185 ? 20.904 -4.242 -29.746 1.00 98.62 185 TRP A N 1
ATOM 1404 C CA . TRP A 1 185 ? 21.240 -5.641 -29.498 1.00 98.62 185 TRP A CA 1
ATOM 1405 C C . TRP A 1 185 ? 19.961 -6.478 -29.496 1.00 98.62 185 TRP A C 1
ATOM 1407 O O . TRP A 1 185 ? 19.094 -6.248 -28.658 1.00 98.62 185 TRP A O 1
ATOM 1417 N N . THR A 1 186 ? 19.824 -7.442 -30.410 1.00 98.19 186 THR A N 1
ATOM 1418 C CA . THR A 1 186 ? 18.641 -8.321 -30.484 1.00 98.19 186 THR A CA 1
ATOM 1419 C C . THR A 1 186 ? 18.612 -9.315 -29.316 1.00 98.19 186 THR A C 1
ATOM 1421 O O . THR A 1 186 ? 19.557 -10.089 -29.143 1.00 98.19 186 THR A O 1
ATOM 1424 N N . LEU A 1 187 ? 17.509 -9.324 -28.556 1.00 98.38 187 LEU A N 1
ATOM 1425 C CA . LEU A 1 187 ? 17.309 -10.112 -27.324 1.00 98.38 187 LEU A CA 1
ATOM 1426 C C . LEU A 1 187 ? 16.075 -11.027 -27.370 1.00 98.38 187 LEU A C 1
ATOM 1428 O O . LEU A 1 187 ? 15.748 -11.671 -26.376 1.00 98.38 187 LEU A O 1
ATOM 1432 N N . ARG A 1 188 ? 15.423 -11.097 -28.535 1.00 96.19 188 ARG A N 1
ATOM 1433 C CA . ARG A 1 188 ? 14.208 -11.881 -28.785 1.00 96.19 188 ARG A CA 1
ATOM 1434 C C . ARG A 1 188 ? 14.348 -13.339 -28.366 1.00 96.19 188 ARG A C 1
ATOM 1436 O O . ARG A 1 188 ? 15.411 -13.950 -28.516 1.00 96.19 188 ARG A O 1
ATOM 1443 N N . LEU A 1 189 ? 13.234 -13.926 -27.948 1.00 93.44 189 LEU A N 1
ATOM 1444 C CA . LEU A 1 189 ? 13.149 -15.362 -27.717 1.00 93.44 189 LEU A CA 1
ATOM 1445 C C . LEU A 1 189 ? 13.518 -16.125 -28.997 1.00 93.44 189 LEU A C 1
ATOM 1447 O O . LEU A 1 189 ? 13.074 -15.799 -30.096 1.00 93.44 189 LEU A O 1
ATOM 1451 N N . GLY A 1 190 ? 14.369 -17.139 -28.844 1.00 92.81 190 GLY A N 1
ATOM 1452 C CA . GLY A 1 190 ? 14.918 -17.920 -29.956 1.00 92.81 190 GLY A CA 1
ATOM 1453 C C . GLY A 1 190 ? 16.211 -17.361 -30.560 1.00 92.81 190 GLY A C 1
ATOM 1454 O O . GLY A 1 190 ? 16.894 -18.092 -31.275 1.00 92.81 190 GLY A O 1
ATOM 1455 N N . ALA A 1 191 ? 16.609 -16.122 -30.245 1.00 94.75 191 ALA A N 1
ATOM 1456 C CA . ALA A 1 191 ? 17.938 -15.637 -30.605 1.00 94.75 191 ALA A CA 1
ATOM 1457 C C . ALA A 1 191 ? 19.021 -16.366 -29.790 1.00 94.75 191 ALA A C 1
ATOM 1459 O O . ALA A 1 191 ? 18.834 -16.709 -28.621 1.00 94.75 191 ALA A O 1
ATOM 1460 N N . SER A 1 192 ? 20.170 -16.603 -30.421 1.00 95.62 192 SER A N 1
ATOM 1461 C CA . SER A 1 192 ? 21.320 -17.228 -29.768 1.00 95.62 192 SER A CA 1
ATOM 1462 C C . SER A 1 192 ? 22.218 -16.189 -29.102 1.00 95.62 192 SER A C 1
ATOM 1464 O O . SER A 1 192 ? 22.392 -15.078 -29.607 1.00 95.62 192 SER A O 1
ATOM 1466 N N . ASN A 1 193 ? 22.850 -16.595 -28.004 1.00 96.81 193 ASN A N 1
ATOM 1467 C CA . ASN A 1 193 ? 23.831 -15.823 -27.252 1.00 96.81 193 ASN A CA 1
ATOM 1468 C C . ASN A 1 193 ? 23.281 -14.486 -26.713 1.00 96.81 193 ASN A C 1
ATOM 1470 O O . ASN A 1 193 ? 24.010 -13.499 -26.618 1.00 96.81 193 ASN A O 1
ATOM 1474 N N . THR A 1 194 ? 21.983 -14.421 -26.387 1.00 98.19 194 THR A N 1
ATOM 1475 C CA . THR A 1 194 ? 21.342 -13.186 -25.893 1.00 98.19 194 THR A CA 1
ATOM 1476 C C . THR A 1 194 ? 21.962 -12.685 -24.595 1.00 98.19 194 THR A C 1
ATOM 1478 O O . THR A 1 194 ? 21.986 -11.476 -24.365 1.00 98.19 194 THR A O 1
ATOM 1481 N N . ALA A 1 195 ? 22.518 -13.580 -23.772 1.00 98.44 195 ALA A N 1
ATOM 1482 C CA . ALA A 1 195 ? 23.218 -13.190 -22.559 1.00 98.44 195 ALA A CA 1
ATOM 1483 C C . ALA A 1 195 ? 24.476 -12.375 -22.857 1.00 98.44 195 ALA A C 1
ATOM 1485 O O . ALA A 1 195 ? 24.663 -11.303 -22.286 1.00 98.44 195 ALA A O 1
ATOM 1486 N N . ASP A 1 196 ? 25.301 -12.839 -23.794 1.00 98.56 196 ASP A N 1
ATOM 1487 C CA . ASP A 1 196 ? 26.492 -12.102 -24.199 1.00 98.56 196 ASP A CA 1
ATOM 1488 C C . ASP A 1 196 ? 26.126 -10.805 -24.924 1.00 98.56 196 ASP A C 1
ATOM 1490 O O . ASP A 1 196 ? 26.675 -9.763 -24.593 1.00 98.56 196 ASP A O 1
ATOM 1494 N N . ARG A 1 197 ? 25.122 -10.815 -25.815 1.00 98.50 197 ARG A N 1
ATOM 1495 C CA . ARG A 1 197 ? 24.624 -9.594 -26.480 1.00 98.50 197 ARG A CA 1
ATOM 1496 C C . ARG A 1 197 ? 24.214 -8.518 -25.469 1.00 98.50 197 ARG A C 1
ATOM 1498 O O . ARG A 1 197 ? 24.603 -7.360 -25.606 1.00 98.50 197 ARG A O 1
ATOM 1505 N N . PHE A 1 198 ? 23.465 -8.891 -24.430 1.00 98.62 198 PHE A N 1
ATOM 1506 C CA . PHE A 1 198 ? 23.087 -7.952 -23.372 1.00 98.62 198 PHE A CA 1
ATOM 1507 C C . PHE A 1 198 ? 24.283 -7.530 -22.512 1.00 98.62 198 PHE A C 1
ATOM 1509 O O . PHE A 1 198 ? 24.389 -6.375 -22.114 1.00 98.62 198 PHE A O 1
ATOM 1516 N N . TYR A 1 199 ? 25.231 -8.428 -22.257 1.00 98.75 199 TYR A N 1
ATOM 1517 C CA . TYR A 1 199 ? 26.453 -8.065 -21.550 1.00 98.75 199 TYR A CA 1
ATOM 1518 C C . TYR A 1 199 ? 27.305 -7.062 -22.346 1.00 98.75 199 TYR A C 1
ATOM 1520 O O . TYR A 1 199 ? 27.816 -6.100 -21.777 1.00 98.75 199 TYR A O 1
ATOM 1528 N N . GLN A 1 200 ? 27.395 -7.212 -23.670 1.00 98.69 200 GLN A N 1
ATOM 1529 C CA . GLN A 1 200 ? 28.063 -6.245 -24.545 1.00 98.69 200 GLN A CA 1
ATOM 1530 C C . GLN A 1 200 ? 27.319 -4.906 -24.596 1.00 98.69 200 GLN A C 1
ATOM 1532 O O . GLN A 1 200 ? 27.972 -3.868 -24.653 1.00 98.69 200 GLN A O 1
ATOM 1537 N N . ASN A 1 201 ? 25.985 -4.899 -24.488 1.00 98.50 201 ASN A N 1
ATOM 1538 C CA . ASN A 1 201 ? 25.211 -3.671 -24.281 1.00 98.50 201 ASN A CA 1
ATOM 1539 C C . ASN A 1 201 ? 25.643 -2.941 -22.992 1.00 98.50 201 ASN A C 1
ATOM 1541 O O . ASN A 1 201 ? 25.915 -1.738 -23.027 1.00 98.50 201 ASN A O 1
ATOM 1545 N N . ILE A 1 202 ? 25.798 -3.677 -21.884 1.00 98.38 202 ILE A N 1
ATOM 1546 C CA . ILE A 1 202 ? 26.255 -3.120 -20.603 1.00 98.38 202 ILE A CA 1
ATOM 1547 C C . ILE A 1 202 ? 27.670 -2.547 -20.728 1.00 98.38 202 ILE A C 1
ATOM 1549 O O . ILE A 1 202 ? 27.928 -1.412 -20.322 1.00 98.38 202 ILE A O 1
ATOM 1553 N N . LEU A 1 203 ? 28.583 -3.311 -21.332 1.00 98.38 203 LEU A N 1
ATOM 1554 C CA . LEU A 1 203 ? 29.964 -2.889 -21.553 1.00 98.38 203 LEU A CA 1
ATOM 1555 C C . LEU A 1 203 ? 30.058 -1.675 -22.488 1.00 98.38 203 LEU A C 1
ATOM 1557 O O . LEU A 1 203 ? 30.851 -0.778 -22.219 1.00 98.38 203 LEU A O 1
ATOM 1561 N N . ALA A 1 204 ? 29.246 -1.609 -23.547 1.00 98.12 204 ALA A N 1
ATOM 1562 C CA . ALA A 1 204 ? 29.221 -0.478 -24.474 1.00 98.12 204 ALA A CA 1
ATOM 1563 C C . ALA A 1 204 ? 28.852 0.815 -23.744 1.00 98.12 204 ALA A C 1
ATOM 1565 O O . ALA A 1 204 ? 29.515 1.836 -23.917 1.00 98.12 204 ALA A O 1
ATOM 1566 N N . ARG A 1 205 ? 27.858 0.754 -22.851 1.00 95.56 205 ARG A N 1
ATOM 1567 C CA . ARG A 1 205 ? 27.468 1.903 -22.030 1.00 95.56 205 ARG A CA 1
ATOM 1568 C C . ARG A 1 205 ? 28.606 2.388 -21.127 1.00 95.56 205 ARG A C 1
ATOM 1570 O O . ARG A 1 205 ? 28.807 3.592 -20.994 1.00 95.56 205 ARG A O 1
ATOM 1577 N N . ASN A 1 206 ? 29.380 1.470 -20.552 1.00 95.44 206 ASN A N 1
ATOM 1578 C CA . ASN A 1 206 ? 30.518 1.801 -19.684 1.00 95.44 206 ASN A CA 1
ATOM 1579 C C . ASN A 1 206 ? 31.686 2.473 -20.425 1.00 95.44 206 ASN A C 1
ATOM 1581 O O . ASN A 1 206 ? 32.577 3.028 -19.785 1.00 95.44 206 ASN A O 1
ATOM 1585 N N . LEU A 1 207 ? 31.674 2.451 -21.760 1.00 96.44 207 LEU A N 1
ATOM 1586 C CA . LEU A 1 207 ? 32.651 3.119 -22.618 1.00 96.44 207 LEU A CA 1
ATOM 1587 C C . LEU A 1 207 ? 32.150 4.469 -23.167 1.00 96.44 207 LEU A C 1
ATOM 1589 O O . LEU A 1 207 ? 32.878 5.131 -23.909 1.00 96.44 207 LEU A O 1
ATOM 1593 N N . LEU A 1 208 ? 30.923 4.887 -22.834 1.00 94.44 208 LEU A N 1
ATOM 1594 C CA . LEU A 1 208 ? 30.370 6.167 -23.275 1.00 94.44 208 LEU A CA 1
ATOM 1595 C C . LEU A 1 208 ? 31.099 7.355 -22.639 1.00 94.44 208 LEU A C 1
ATOM 1597 O O . LEU A 1 208 ? 31.576 7.307 -21.504 1.00 94.44 208 LEU A O 1
ATOM 1601 N N . THR A 1 209 ? 31.117 8.476 -23.360 1.00 93.50 209 THR A N 1
ATOM 1602 C CA . THR A 1 209 ? 31.575 9.751 -22.800 1.00 93.50 209 THR A CA 1
ATOM 1603 C C . THR A 1 209 ? 30.632 10.219 -21.683 1.00 93.50 209 THR A C 1
ATOM 1605 O O . THR A 1 209 ? 29.448 9.875 -21.707 1.00 93.50 209 THR A O 1
ATOM 1608 N N . PRO A 1 210 ? 31.086 11.063 -20.734 1.00 92.81 210 PRO A N 1
ATOM 1609 C CA . PRO A 1 210 ? 30.235 11.545 -19.640 1.00 92.81 210 PRO A CA 1
ATOM 1610 C C . PRO A 1 210 ? 28.915 12.185 -20.098 1.00 92.81 210 PRO A C 1
ATOM 1612 O O . PRO A 1 210 ? 27.879 11.971 -19.475 1.00 92.81 210 PRO A O 1
ATOM 1615 N N . ALA A 1 211 ? 28.932 12.921 -21.215 1.00 91.75 211 ALA A N 1
ATOM 1616 C CA . ALA A 1 211 ? 27.735 13.541 -21.786 1.00 91.75 211 ALA A CA 1
ATOM 1617 C C . ALA A 1 211 ? 26.710 12.509 -22.288 1.00 91.75 211 ALA A C 1
ATOM 1619 O O . ALA A 1 211 ? 25.514 12.693 -22.088 1.00 91.75 211 ALA A O 1
ATOM 1620 N N . ARG A 1 212 ? 27.168 11.411 -22.906 1.00 91.94 212 ARG A N 1
ATOM 1621 C CA . ARG A 1 212 ? 26.288 10.326 -23.369 1.00 91.94 212 ARG A CA 1
ATOM 1622 C C . ARG A 1 212 ? 25.841 9.420 -22.224 1.00 91.94 212 ARG A C 1
ATOM 1624 O O . ARG A 1 212 ? 24.691 9.005 -22.192 1.00 91.94 212 ARG A O 1
ATOM 1631 N N . TRP A 1 213 ? 26.714 9.176 -21.246 1.00 93.81 213 TRP A N 1
ATOM 1632 C CA . TRP A 1 213 ? 26.378 8.447 -20.021 1.00 93.81 213 TRP A CA 1
ATOM 1633 C C . TRP A 1 213 ? 25.239 9.113 -19.234 1.00 93.81 213 TRP A C 1
ATOM 1635 O O . TRP A 1 213 ? 24.426 8.421 -18.625 1.00 93.81 213 TRP A O 1
ATOM 1645 N N . ALA A 1 214 ? 25.167 10.447 -19.240 1.00 93.75 214 ALA A N 1
ATOM 1646 C CA . ALA A 1 214 ? 24.129 11.17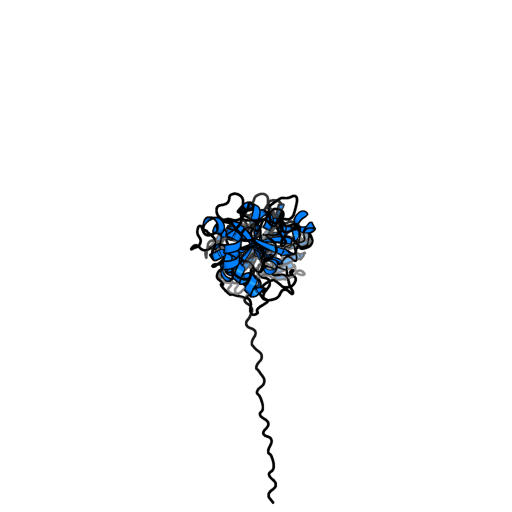1 -18.514 1.00 93.75 214 ALA A CA 1
ATOM 1647 C C . ALA A 1 214 ? 22.712 10.784 -18.978 1.00 93.75 214 ALA A C 1
ATOM 1649 O O . ALA A 1 214 ? 21.800 10.752 -18.151 1.00 93.75 214 ALA A O 1
ATOM 1650 N N . VAL A 1 215 ? 22.559 10.453 -20.267 1.00 92.56 215 VAL A N 1
ATOM 1651 C CA . VAL A 1 215 ? 21.310 10.036 -20.920 1.00 92.56 215 VAL A CA 1
ATOM 1652 C C . VAL A 1 215 ? 21.001 8.565 -20.612 1.00 92.56 215 VAL A C 1
ATOM 1654 O O . VAL A 1 215 ? 21.907 7.734 -20.483 1.00 92.56 215 VAL A O 1
ATOM 1657 N N . TRP A 1 216 ? 19.714 8.237 -20.482 1.00 94.38 216 TRP A N 1
ATOM 1658 C CA . TRP A 1 216 ? 19.213 6.884 -20.218 1.00 94.38 216 TRP A CA 1
ATOM 1659 C C . TRP A 1 216 ? 19.639 5.864 -21.290 1.00 94.38 216 TRP A C 1
ATOM 1661 O O . TRP A 1 216 ? 20.043 6.225 -22.394 1.00 94.38 216 TRP A O 1
ATOM 1671 N N . ASN A 1 217 ? 19.584 4.576 -20.944 1.00 96.06 217 ASN A N 1
ATOM 1672 C CA . ASN A 1 217 ? 19.604 3.470 -21.910 1.00 96.06 217 ASN A CA 1
ATOM 1673 C C . ASN A 1 217 ? 18.171 3.126 -22.327 1.00 96.06 217 ASN A C 1
ATOM 1675 O O . ASN A 1 217 ? 17.231 3.607 -21.705 1.00 96.06 217 ASN A O 1
ATOM 1679 N N . GLU A 1 218 ? 17.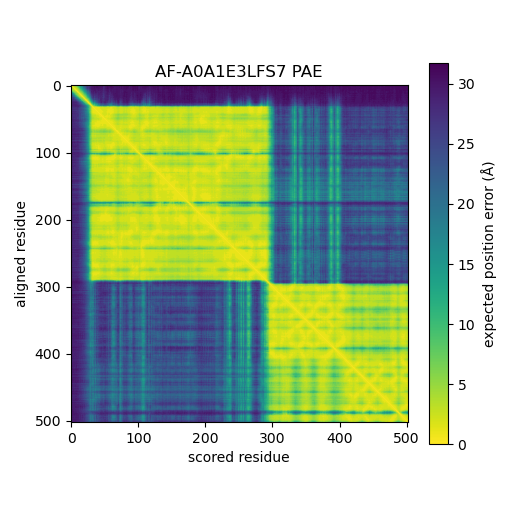979 2.270 -23.325 1.00 97.06 218 GLU A N 1
ATOM 1680 C CA . GLU A 1 218 ? 16.627 1.903 -23.747 1.00 97.06 218 GLU A CA 1
ATOM 1681 C C . GLU A 1 218 ? 16.495 0.405 -24.013 1.00 97.06 218 GLU A C 1
ATOM 1683 O O . GLU A 1 218 ? 17.241 -0.180 -24.796 1.00 97.06 218 GLU A O 1
ATOM 1688 N N . LEU A 1 219 ? 15.522 -0.230 -23.365 1.00 98.38 219 LEU A N 1
ATOM 1689 C CA . LEU A 1 219 ? 15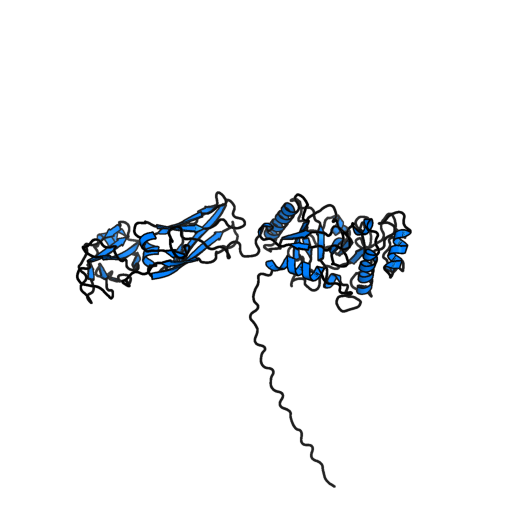.072 -1.586 -23.657 1.00 98.38 219 LEU A CA 1
ATOM 1690 C C . LEU A 1 219 ? 13.701 -1.507 -24.320 1.00 98.38 219 LEU A C 1
ATOM 1692 O O . LEU A 1 219 ? 12.795 -0.845 -23.816 1.00 98.38 219 LEU A O 1
ATOM 1696 N N . VAL A 1 220 ? 13.522 -2.228 -25.422 1.00 98.62 220 VAL A N 1
ATOM 1697 C CA . VAL A 1 220 ? 12.221 -2.340 -26.086 1.00 98.62 220 VAL A CA 1
ATOM 1698 C C . VAL A 1 220 ? 11.578 -3.649 -25.675 1.00 98.62 220 VAL A C 1
ATOM 1700 O O . VAL A 1 220 ? 12.115 -4.723 -25.942 1.00 98.62 220 VAL A O 1
ATOM 1703 N N . LEU A 1 221 ? 10.415 -3.564 -25.044 1.00 98.62 221 LEU A N 1
ATOM 1704 C CA . LEU A 1 221 ? 9.594 -4.708 -24.672 1.00 98.62 221 LEU A CA 1
ATOM 1705 C C . LEU A 1 221 ? 8.471 -4.910 -25.686 1.00 98.62 221 LEU A C 1
ATOM 1707 O O . LEU A 1 221 ? 8.020 -3.966 -26.335 1.00 98.62 221 LEU A O 1
ATOM 1711 N N . LYS A 1 222 ? 7.977 -6.142 -25.791 1.00 98.44 222 LYS A N 1
ATOM 1712 C CA . LYS A 1 222 ? 6.754 -6.454 -26.531 1.00 98.44 222 LYS A CA 1
ATOM 1713 C C . LYS A 1 222 ? 5.550 -5.801 -25.851 1.00 98.44 222 LYS A C 1
ATOM 1715 O O . LYS A 1 222 ? 5.419 -5.843 -24.630 1.00 98.44 222 LYS A O 1
ATOM 1720 N N . THR A 1 223 ? 4.642 -5.225 -26.632 1.00 98.12 223 THR A N 1
ATOM 1721 C CA . THR A 1 223 ? 3.396 -4.675 -26.078 1.00 98.12 223 THR A CA 1
ATOM 1722 C C . THR A 1 223 ? 2.415 -5.754 -25.631 1.00 98.12 223 THR A C 1
ATOM 1724 O O . THR A 1 223 ? 2.386 -6.862 -26.169 1.00 98.12 223 THR A O 1
ATOM 1727 N N . TRP A 1 224 ? 1.554 -5.381 -24.689 1.00 97.56 224 TRP A N 1
ATOM 1728 C CA . TRP A 1 224 ? 0.378 -6.132 -24.247 1.00 97.56 224 TRP A CA 1
ATOM 1729 C C . TRP A 1 224 ? -0.913 -5.489 -24.773 1.00 97.56 224 TRP A C 1
ATOM 1731 O O . TRP A 1 224 ? -0.879 -4.419 -25.381 1.00 97.56 224 TRP A O 1
ATOM 1741 N N . ALA A 1 225 ? -2.060 -6.140 -24.565 1.00 96.06 225 ALA A N 1
ATOM 1742 C CA . ALA A 1 225 ? -3.342 -5.552 -24.942 1.00 96.06 225 ALA A CA 1
ATOM 1743 C C . ALA A 1 225 ? -3.780 -4.489 -23.919 1.00 96.06 225 ALA A C 1
ATOM 1745 O O . ALA A 1 225 ? -3.618 -4.666 -22.710 1.00 96.06 225 ALA A O 1
ATOM 1746 N N . THR A 1 226 ? -4.375 -3.398 -24.399 1.00 95.44 226 THR A N 1
ATOM 1747 C CA . THR A 1 226 ? -5.000 -2.366 -23.556 1.00 95.44 226 THR A CA 1
ATOM 1748 C C . THR A 1 226 ? -6.033 -2.985 -22.606 1.00 95.44 226 THR A C 1
ATOM 1750 O O . THR A 1 226 ? -6.778 -3.888 -22.992 1.00 95.44 226 THR A O 1
ATOM 1753 N N . GLY A 1 227 ? -6.083 -2.512 -21.358 1.00 95.19 227 GLY A N 1
ATOM 1754 C CA . GLY A 1 227 ? -7.005 -3.012 -20.333 1.00 95.19 227 GLY A CA 1
ATOM 1755 C C . GLY A 1 227 ? -6.506 -4.249 -19.579 1.00 95.19 227 GLY A C 1
ATOM 1756 O O . GLY A 1 227 ? -7.199 -4.751 -18.694 1.00 95.19 227 GLY A O 1
ATOM 1757 N N . GLN A 1 228 ? -5.294 -4.737 -19.868 1.00 95.44 228 GLN A N 1
ATOM 1758 C CA . GLN A 1 228 ? -4.686 -5.871 -19.158 1.00 95.44 228 GLN A CA 1
ATOM 1759 C C . GLN A 1 228 ? -3.901 -5.475 -17.900 1.00 95.44 228 GLN A C 1
ATOM 1761 O O . GLN A 1 228 ? -3.187 -6.309 -17.346 1.00 95.44 228 GLN A O 1
ATOM 1766 N N . GLY A 1 229 ? -4.054 -4.245 -17.395 1.00 95.62 229 GLY A N 1
ATOM 1767 C CA . GLY A 1 229 ? -3.280 -3.750 -16.250 1.00 95.62 229 GLY A CA 1
ATOM 1768 C C . GLY A 1 229 ? -3.301 -4.672 -15.027 1.00 95.62 229 GLY A C 1
ATOM 1769 O O . GLY A 1 229 ? -2.273 -4.844 -14.384 1.00 95.62 229 GLY A O 1
ATOM 1770 N N . ARG A 1 230 ? -4.423 -5.366 -14.769 1.00 94.56 230 ARG A N 1
ATOM 1771 C CA . ARG A 1 230 ? -4.550 -6.332 -13.662 1.00 94.56 230 ARG A CA 1
ATOM 1772 C C . ARG A 1 230 ? -3.509 -7.452 -13.702 1.00 94.56 230 ARG A C 1
ATOM 1774 O O . ARG A 1 230 ? -3.135 -7.940 -12.640 1.00 94.56 230 ARG A O 1
ATOM 1781 N N . VAL A 1 231 ? -3.108 -7.907 -14.887 1.00 96.62 231 VAL A N 1
ATOM 1782 C CA . VAL A 1 231 ? -2.196 -9.050 -15.073 1.00 96.62 231 VAL A CA 1
ATOM 1783 C C . VAL A 1 231 ? -0.783 -8.616 -15.452 1.00 96.62 231 VAL A C 1
ATOM 1785 O O . VAL A 1 231 ? 0.045 -9.464 -15.764 1.00 96.62 231 VAL A O 1
ATOM 1788 N N . LEU A 1 232 ? -0.469 -7.321 -15.409 1.00 98.00 232 LEU A N 1
ATOM 1789 C CA . LEU A 1 232 ? 0.903 -6.865 -15.616 1.00 98.00 232 LEU A CA 1
ATOM 1790 C C . LEU A 1 232 ? 1.788 -7.210 -14.411 1.00 98.00 232 LEU A C 1
ATOM 1792 O O . LEU A 1 232 ? 1.315 -7.154 -13.271 1.00 98.00 232 LEU A O 1
ATOM 1796 N N . PRO A 1 233 ? 3.081 -7.507 -14.631 1.00 97.25 233 PRO A N 1
ATOM 1797 C CA . PRO A 1 233 ? 4.042 -7.757 -13.563 1.00 97.25 233 PRO A CA 1
ATOM 1798 C C . PRO A 1 233 ? 4.531 -6.436 -12.940 1.00 97.25 233 PRO A C 1
ATOM 1800 O O . PRO A 1 233 ? 5.732 -6.220 -12.797 1.00 97.25 233 PRO A O 1
ATOM 1803 N N . ILE A 1 234 ? 3.618 -5.518 -12.597 1.00 98.06 234 ILE A N 1
ATOM 1804 C CA . ILE A 1 234 ? 3.972 -4.256 -11.934 1.00 98.06 234 ILE A CA 1
ATOM 1805 C C . ILE A 1 234 ? 4.413 -4.557 -10.503 1.00 98.06 234 ILE A C 1
ATOM 1807 O O . ILE A 1 234 ? 3.628 -5.044 -9.693 1.00 98.06 234 ILE A O 1
ATOM 1811 N N . HIS A 1 235 ? 5.669 -4.230 -10.215 1.00 97.06 235 HIS A N 1
ATOM 1812 C CA . HIS A 1 235 ? 6.276 -4.316 -8.894 1.00 97.06 235 HIS A CA 1
ATOM 1813 C C . HIS A 1 235 ? 5.922 -3.099 -8.039 1.00 97.06 235 HIS A C 1
ATOM 1815 O O . HIS A 1 235 ? 5.429 -3.226 -6.923 1.00 97.06 235 HIS A O 1
ATOM 1821 N N . SER A 1 236 ? 6.160 -1.902 -8.572 1.00 97.69 236 SER A N 1
ATOM 1822 C CA . SER A 1 236 ? 5.962 -0.644 -7.851 1.00 97.69 236 SER A CA 1
ATOM 1823 C C . SER A 1 236 ? 5.683 0.499 -8.818 1.00 97.69 236 SER A C 1
ATOM 1825 O O . SER A 1 236 ? 6.212 0.516 -9.929 1.00 97.69 236 SER A O 1
ATOM 1827 N N . PHE A 1 237 ? 4.930 1.498 -8.373 1.00 98.06 237 PHE A N 1
ATOM 1828 C CA . PHE A 1 237 ? 5.012 2.835 -8.951 1.00 98.06 237 PHE A CA 1
ATOM 1829 C C . PHE A 1 237 ? 6.286 3.519 -8.447 1.00 98.06 237 PHE A C 1
ATOM 1831 O O . PHE A 1 237 ? 6.800 3.182 -7.378 1.00 98.06 237 PHE A O 1
ATOM 1838 N N . TYR A 1 238 ? 6.812 4.481 -9.194 1.00 98.06 238 TYR A N 1
ATOM 1839 C CA . TYR A 1 238 ? 7.948 5.278 -8.747 1.00 98.06 238 TYR A CA 1
ATOM 1840 C C . TYR A 1 238 ? 7.753 6.761 -9.030 1.00 98.06 238 TYR A C 1
ATOM 1842 O O . TYR A 1 238 ? 7.018 7.155 -9.937 1.00 98.06 238 TYR A O 1
ATOM 1850 N N . TYR A 1 239 ? 8.475 7.576 -8.267 1.00 97.81 239 TYR A N 1
ATOM 1851 C CA . TYR A 1 239 ? 8.709 8.979 -8.580 1.00 97.81 239 TYR A CA 1
ATOM 1852 C C . TYR A 1 239 ? 10.190 9.314 -8.407 1.00 97.81 239 TYR A C 1
ATOM 1854 O O . TYR A 1 239 ? 10.861 8.798 -7.509 1.00 97.81 239 TYR A O 1
ATOM 1862 N N . GLN A 1 240 ? 10.709 10.183 -9.268 1.00 96.38 240 GLN A N 1
ATOM 1863 C CA . GLN A 1 240 ? 12.073 10.676 -9.192 1.00 96.38 240 GLN A CA 1
ATOM 1864 C C . GLN A 1 240 ? 12.157 11.814 -8.172 1.00 96.38 240 GLN A C 1
ATOM 1866 O O . GLN A 1 240 ? 11.490 12.845 -8.294 1.00 96.38 240 GLN A O 1
ATOM 1871 N N . ASN A 1 241 ? 13.017 11.639 -7.173 1.00 94.81 241 ASN A N 1
ATOM 1872 C CA . ASN A 1 241 ? 13.294 12.632 -6.147 1.00 94.81 241 ASN A CA 1
ATOM 1873 C C . ASN A 1 241 ? 13.795 13.948 -6.769 1.00 94.81 241 ASN A C 1
ATOM 1875 O O . ASN A 1 241 ? 14.544 13.937 -7.745 1.00 94.81 241 ASN A O 1
ATOM 1879 N N . GLY A 1 242 ? 13.388 15.080 -6.194 1.00 90.25 242 GLY A N 1
ATOM 1880 C CA . GLY A 1 242 ? 13.754 16.413 -6.684 1.00 90.25 242 GLY A CA 1
ATOM 1881 C C . GLY A 1 242 ? 12.911 16.945 -7.851 1.00 90.25 242 GLY A C 1
ATOM 1882 O O . GLY A 1 242 ? 13.138 18.076 -8.268 1.00 90.25 242 GLY A O 1
ATOM 1883 N N . ASN A 1 243 ? 11.924 16.191 -8.350 1.00 91.81 243 ASN A N 1
ATOM 1884 C CA . ASN A 1 243 ? 11.010 16.663 -9.395 1.00 91.81 243 ASN A CA 1
ATOM 1885 C C . ASN A 1 243 ? 9.663 17.106 -8.815 1.00 91.81 243 ASN A C 1
ATOM 1887 O O . ASN A 1 243 ? 8.994 16.350 -8.104 1.00 91.81 243 ASN A O 1
ATOM 1891 N N . ALA A 1 244 ? 9.243 18.324 -9.164 1.00 88.44 244 ALA A N 1
ATOM 1892 C CA . ALA A 1 244 ? 7.917 18.826 -8.825 1.00 88.44 244 ALA A CA 1
ATOM 1893 C C . ALA A 1 244 ? 6.833 17.925 -9.442 1.00 88.44 244 ALA A C 1
ATOM 1895 O O . ALA A 1 244 ? 6.997 17.401 -10.540 1.00 88.44 244 ALA A O 1
ATOM 1896 N N . ASN A 1 245 ? 5.723 17.734 -8.729 1.00 91.50 245 ASN A N 1
ATOM 1897 C CA . ASN A 1 245 ? 4.561 16.924 -9.132 1.00 91.50 245 ASN A CA 1
ATOM 1898 C C . ASN A 1 245 ? 4.782 15.407 -9.283 1.00 91.50 245 ASN A C 1
ATOM 1900 O O . ASN A 1 245 ? 3.800 14.673 -9.244 1.00 91.50 245 ASN A O 1
ATOM 1904 N N . ALA A 1 246 ? 6.018 14.905 -9.360 1.00 95.62 246 ALA A N 1
ATOM 1905 C CA . ALA A 1 246 ? 6.291 13.481 -9.582 1.00 95.62 246 ALA A CA 1
ATOM 1906 C C . ALA A 1 246 ? 5.634 12.566 -8.527 1.00 95.62 246 ALA A C 1
ATOM 1908 O O . ALA A 1 246 ? 5.008 11.563 -8.869 1.00 95.62 246 ALA A O 1
ATOM 1909 N N . LEU A 1 247 ? 5.704 12.942 -7.243 1.00 96.12 247 LEU A N 1
ATOM 1910 C CA . LEU A 1 247 ? 5.032 12.205 -6.166 1.00 96.12 247 LEU A CA 1
ATOM 1911 C C . LEU A 1 247 ? 3.499 12.292 -6.270 1.00 96.12 247 LEU A C 1
ATOM 1913 O O . LEU A 1 247 ? 2.808 11.304 -6.035 1.00 96.12 247 LEU A O 1
ATOM 1917 N N . ALA A 1 248 ? 2.955 13.458 -6.628 1.00 94.81 248 ALA A N 1
ATOM 1918 C CA . ALA A 1 248 ? 1.510 13.633 -6.786 1.00 94.81 248 ALA A CA 1
ATOM 1919 C C . ALA A 1 248 ? 0.967 12.767 -7.937 1.00 94.81 248 ALA A C 1
ATOM 1921 O O . ALA A 1 248 ? -0.064 12.110 -7.790 1.00 94.81 248 ALA A O 1
ATOM 1922 N N . ASN A 1 249 ? 1.714 12.701 -9.037 1.00 96.31 249 ASN A N 1
ATOM 1923 C CA . ASN A 1 249 ? 1.433 11.846 -10.181 1.00 96.31 249 ASN A CA 1
ATOM 1924 C C . ASN A 1 249 ? 1.479 10.356 -9.805 1.00 96.31 249 ASN A C 1
ATOM 1926 O O . ASN A 1 249 ? 0.504 9.641 -10.026 1.00 96.31 249 ASN A O 1
ATOM 1930 N N . ALA A 1 250 ? 2.542 9.902 -9.129 1.00 97.44 250 ALA A N 1
ATOM 1931 C CA . ALA A 1 250 ? 2.649 8.516 -8.663 1.00 97.44 250 ALA A CA 1
ATOM 1932 C C . ALA A 1 250 ? 1.507 8.120 -7.703 1.00 97.44 250 ALA A C 1
ATOM 1934 O O . ALA A 1 250 ? 0.973 7.016 -7.790 1.00 97.44 250 ALA A O 1
ATOM 1935 N N . ARG A 1 251 ? 1.079 9.033 -6.819 1.00 95.31 251 ARG A N 1
ATOM 1936 C CA . ARG A 1 251 ? -0.089 8.853 -5.937 1.00 95.31 251 ARG A CA 1
ATOM 1937 C C . ARG A 1 251 ? -1.404 8.738 -6.703 1.00 95.31 251 ARG A C 1
ATOM 1939 O O . ARG A 1 251 ? -2.246 7.908 -6.350 1.00 95.31 251 ARG A O 1
ATOM 1946 N N . SER A 1 252 ? -1.581 9.556 -7.739 1.00 94.19 252 SER A N 1
ATOM 1947 C CA . SER A 1 252 ? -2.737 9.473 -8.638 1.00 94.19 252 SER A CA 1
ATOM 1948 C C . SER A 1 252 ? -2.778 8.111 -9.331 1.00 94.19 252 SER A C 1
ATOM 1950 O O . SER A 1 252 ? -3.795 7.419 -9.276 1.00 94.19 252 SER A O 1
ATOM 1952 N N . ASP A 1 253 ? -1.650 7.668 -9.884 1.00 96.88 253 ASP A N 1
ATOM 1953 C CA . ASP A 1 253 ? -1.556 6.389 -10.588 1.00 96.88 253 ASP A CA 1
ATOM 1954 C C . ASP A 1 253 ? -1.782 5.201 -9.645 1.00 96.88 253 ASP A C 1
ATOM 1956 O O . ASP A 1 253 ? -2.571 4.312 -9.969 1.00 96.88 253 ASP A O 1
ATOM 1960 N N . GLN A 1 254 ? -1.213 5.231 -8.433 1.00 95.31 254 GLN A N 1
ATOM 1961 C CA . GLN A 1 254 ? -1.474 4.227 -7.396 1.00 95.31 254 GLN A CA 1
ATOM 1962 C C . GLN A 1 254 ? -2.961 4.159 -7.022 1.00 95.31 254 GLN A C 1
ATOM 1964 O O . GLN A 1 254 ? -3.535 3.071 -6.947 1.00 95.31 254 GLN A O 1
ATOM 1969 N N . THR A 1 255 ? -3.605 5.313 -6.822 1.00 90.50 255 THR A N 1
ATOM 1970 C CA . THR A 1 255 ? -5.036 5.389 -6.487 1.00 90.50 255 THR A CA 1
ATOM 1971 C C . THR A 1 255 ? -5.890 4.793 -7.599 1.00 90.50 255 THR A C 1
ATOM 1973 O O . THR A 1 255 ? -6.774 3.975 -7.340 1.00 90.50 255 THR A O 1
ATOM 1976 N N . ARG A 1 256 ? -5.609 5.164 -8.851 1.00 92.94 256 ARG A N 1
ATOM 1977 C CA . ARG A 1 256 ? -6.352 4.692 -10.026 1.00 92.94 256 ARG A CA 1
ATOM 1978 C C . ARG A 1 256 ? -6.146 3.201 -10.260 1.00 92.94 256 ARG A C 1
ATOM 1980 O O . ARG A 1 256 ? -7.098 2.505 -10.603 1.00 92.94 256 ARG A O 1
ATOM 1987 N N . TYR A 1 257 ? -4.935 2.694 -10.034 1.00 94.94 257 TYR A N 1
ATOM 1988 C CA . TYR A 1 257 ? -4.642 1.266 -10.146 1.00 94.94 257 TYR A CA 1
ATOM 1989 C C . TYR A 1 257 ? -5.412 0.460 -9.101 1.00 94.94 257 TYR A C 1
ATOM 1991 O O . TYR A 1 257 ? -6.042 -0.550 -9.425 1.00 94.94 257 TYR A O 1
ATOM 1999 N N . TYR A 1 258 ? -5.441 0.948 -7.857 1.00 89.12 258 TYR A N 1
ATOM 2000 C CA . TYR A 1 258 ? -6.235 0.338 -6.797 1.00 89.12 258 TYR A CA 1
ATOM 2001 C C . TYR A 1 258 ? -7.735 0.377 -7.114 1.00 89.12 258 TYR A C 1
ATOM 2003 O O . TYR A 1 258 ? -8.410 -0.640 -6.985 1.00 89.12 258 TYR A O 1
ATOM 2011 N N . GLN A 1 259 ? -8.264 1.501 -7.604 1.00 85.19 259 GLN A N 1
ATOM 2012 C CA . GLN A 1 259 ? -9.669 1.607 -8.017 1.00 85.19 259 GLN A CA 1
ATOM 2013 C C . GLN A 1 259 ? -10.022 0.611 -9.129 1.00 85.19 259 GLN A C 1
ATOM 2015 O O . GLN A 1 259 ? -11.053 -0.054 -9.039 1.00 85.19 259 GLN A O 1
ATOM 2020 N N . ALA A 1 260 ? -9.155 0.465 -10.134 1.00 84.88 260 ALA A N 1
ATOM 2021 C CA . ALA A 1 260 ? -9.384 -0.428 -11.265 1.00 84.88 260 ALA A CA 1
ATOM 2022 C C . ALA A 1 260 ? -9.298 -1.916 -10.886 1.00 84.88 260 ALA A C 1
ATOM 2024 O O . ALA A 1 260 ? -10.071 -2.728 -11.397 1.00 84.88 260 ALA A O 1
ATOM 2025 N N . TYR A 1 261 ? -8.363 -2.293 -10.006 1.00 87.06 261 TYR A N 1
ATOM 2026 C CA . TYR A 1 261 ? -7.986 -3.703 -9.832 1.00 87.06 261 TYR A CA 1
ATOM 2027 C C . TYR A 1 261 ? -8.037 -4.229 -8.400 1.00 87.06 261 TYR A C 1
ATOM 2029 O O . TYR A 1 261 ? -7.858 -5.433 -8.210 1.00 87.06 261 TYR A O 1
ATOM 2037 N N . GLN A 1 262 ? -8.271 -3.368 -7.408 1.00 82.00 262 GLN A N 1
ATOM 2038 C CA . GLN A 1 262 ? -8.221 -3.696 -5.977 1.00 82.00 262 GLN A CA 1
ATOM 2039 C C . GLN A 1 262 ? -6.887 -4.351 -5.577 1.00 82.00 262 GLN A C 1
ATOM 2041 O O . GLN A 1 262 ? -6.834 -5.244 -4.734 1.00 82.00 262 GLN A O 1
ATOM 2046 N N . ARG A 1 263 ? -5.796 -3.929 -6.230 1.00 84.00 263 ARG A N 1
ATOM 2047 C CA . ARG A 1 263 ? -4.425 -4.375 -5.963 1.00 84.00 263 ARG A CA 1
ATOM 2048 C C . ARG A 1 263 ? -3.607 -3.200 -5.465 1.00 84.00 263 ARG A C 1
ATOM 2050 O O . ARG A 1 263 ? -3.590 -2.148 -6.102 1.00 84.00 263 ARG A O 1
ATOM 2057 N N . ILE A 1 264 ? -2.931 -3.393 -4.340 1.00 84.06 264 ILE A N 1
ATOM 2058 C CA . ILE A 1 264 ? -2.026 -2.390 -3.791 1.00 84.06 264 ILE A CA 1
ATOM 2059 C C . ILE A 1 264 ? -0.658 -2.600 -4.432 1.00 84.06 264 ILE A C 1
ATOM 2061 O O . ILE A 1 264 ? -0.091 -3.686 -4.359 1.00 84.06 264 ILE A O 1
ATOM 2065 N N . VAL A 1 265 ? -0.157 -1.552 -5.075 1.00 92.69 265 VAL A N 1
ATOM 2066 C CA . VAL A 1 265 ? 1.185 -1.485 -5.654 1.00 92.69 265 VAL A CA 1
ATOM 2067 C C . VAL A 1 265 ? 1.899 -0.331 -4.953 1.00 92.69 265 VAL A C 1
ATOM 2069 O O . VAL A 1 265 ? 1.377 0.785 -4.997 1.00 92.69 265 VAL A O 1
ATOM 2072 N N . PRO A 1 266 ? 3.038 -0.555 -4.280 1.00 93.50 266 PRO A N 1
ATOM 2073 C CA . PRO A 1 266 ? 3.705 0.486 -3.509 1.00 93.50 266 PRO A CA 1
ATOM 2074 C C . PRO A 1 266 ? 4.319 1.553 -4.421 1.00 93.50 266 PRO A C 1
ATOM 2076 O O . PRO A 1 266 ? 4.703 1.279 -5.557 1.00 93.50 266 PRO A O 1
ATOM 2079 N N . ILE A 1 267 ? 4.442 2.769 -3.900 1.00 96.62 267 ILE A N 1
ATOM 2080 C CA . ILE A 1 267 ? 5.221 3.861 -4.483 1.00 96.62 267 ILE A CA 1
ATOM 2081 C C . ILE A 1 267 ? 6.626 3.830 -3.879 1.00 96.62 267 ILE A C 1
ATOM 2083 O O . ILE A 1 267 ? 6.779 3.820 -2.656 1.00 96.62 267 ILE A O 1
ATOM 2087 N N . VAL A 1 268 ? 7.648 3.863 -4.733 1.00 97.56 268 VAL A N 1
ATOM 2088 C CA . VAL A 1 268 ? 9.061 3.942 -4.343 1.00 97.56 268 VAL A CA 1
ATOM 2089 C C . VAL A 1 268 ? 9.679 5.251 -4.841 1.00 97.56 268 VAL A C 1
ATOM 2091 O O . VAL A 1 268 ? 9.542 5.630 -6.005 1.00 97.56 268 VAL A O 1
ATOM 2094 N N . ARG A 1 269 ? 10.415 5.939 -3.967 1.00 97.81 269 ARG A N 1
ATOM 2095 C CA . ARG A 1 269 ? 11.240 7.099 -4.318 1.00 97.81 269 ARG A CA 1
ATOM 2096 C C . ARG A 1 269 ? 12.526 6.645 -5.004 1.00 97.81 269 ARG A C 1
ATOM 2098 O O . ARG A 1 269 ? 13.330 5.955 -4.383 1.00 97.81 269 ARG A O 1
ATOM 2105 N N . LEU A 1 270 ? 12.763 7.102 -6.230 1.00 98.00 270 LEU A N 1
ATOM 2106 C CA . LEU A 1 270 ? 14.005 6.902 -6.982 1.00 98.00 270 LEU A CA 1
ATOM 2107 C C . LEU A 1 270 ? 14.893 8.150 -6.887 1.00 98.00 270 LEU A C 1
ATOM 2109 O O . LEU A 1 270 ? 14.454 9.245 -7.226 1.00 98.00 270 LEU A O 1
ATOM 2113 N N . THR A 1 271 ? 16.155 8.002 -6.490 1.00 97.50 271 THR A N 1
ATOM 2114 C CA . THR A 1 271 ? 17.176 9.056 -6.653 1.00 97.50 271 THR A CA 1
ATOM 2115 C C . THR A 1 271 ? 18.250 8.553 -7.604 1.00 97.50 271 THR A C 1
ATOM 2117 O O . THR A 1 271 ? 18.863 7.527 -7.327 1.00 97.50 271 THR A O 1
ATOM 2120 N N . LEU A 1 272 ? 18.470 9.255 -8.716 1.00 96.31 272 LEU A N 1
ATOM 2121 C CA . LEU A 1 272 ? 19.511 8.919 -9.690 1.00 96.31 272 LEU A CA 1
ATOM 2122 C C . LEU A 1 272 ? 20.878 9.477 -9.260 1.00 96.31 272 LEU A C 1
ATOM 2124 O O . LEU A 1 272 ? 20.933 10.501 -8.572 1.00 96.31 272 LEU A O 1
ATOM 2128 N N . PRO A 1 273 ? 21.988 8.832 -9.657 1.00 95.31 273 PRO A N 1
ATOM 2129 C CA . PRO A 1 273 ? 23.324 9.353 -9.403 1.00 95.31 273 PRO A CA 1
ATOM 2130 C C . PRO A 1 273 ? 23.613 10.604 -10.240 1.00 95.31 273 PRO A C 1
ATOM 2132 O O . PRO A 1 273 ? 23.124 10.754 -11.353 1.00 95.31 273 PRO A O 1
ATOM 2135 N N . THR A 1 274 ? 24.473 11.489 -9.740 1.00 92.88 274 THR A N 1
ATOM 2136 C CA . THR A 1 274 ? 24.884 12.710 -10.460 1.00 92.88 274 THR A CA 1
ATOM 2137 C C . THR A 1 274 ? 26.102 12.509 -11.366 1.00 92.88 274 THR A C 1
ATOM 2139 O O . THR A 1 274 ? 26.428 13.383 -12.162 1.00 92.88 274 THR A O 1
ATOM 2142 N N . ASN A 1 275 ? 26.794 11.374 -11.245 1.00 91.44 275 ASN A N 1
ATOM 2143 C CA . ASN A 1 275 ? 27.949 10.987 -12.056 1.00 91.44 275 ASN A CA 1
ATOM 2144 C C . ASN A 1 275 ? 28.097 9.455 -12.085 1.00 91.44 275 ASN A C 1
ATOM 2146 O O . ASN A 1 275 ? 27.455 8.751 -11.304 1.00 91.44 275 ASN A O 1
ATOM 2150 N N . SER A 1 276 ? 28.968 8.945 -12.957 1.00 90.00 276 SER A N 1
ATOM 2151 C CA . SER A 1 276 ? 29.145 7.508 -13.203 1.00 90.00 276 SER A CA 1
ATOM 2152 C C . SER A 1 276 ? 29.706 6.705 -12.027 1.00 90.00 276 SER A C 1
ATOM 2154 O O . SER A 1 276 ? 29.505 5.495 -11.990 1.00 90.00 276 SER A O 1
ATOM 2156 N N . ALA A 1 277 ? 30.358 7.345 -11.052 1.00 90.56 277 ALA A N 1
ATOM 2157 C CA . ALA A 1 277 ? 30.810 6.686 -9.824 1.00 90.56 277 ALA A CA 1
ATOM 2158 C C . ALA A 1 277 ? 29.711 6.612 -8.744 1.00 90.56 277 ALA A C 1
ATOM 2160 O O . ALA A 1 277 ? 29.846 5.880 -7.761 1.00 90.56 277 ALA A O 1
ATOM 2161 N N . GLY A 1 278 ? 28.631 7.382 -8.905 1.00 94.25 278 GLY A N 1
ATOM 2162 C CA . GLY A 1 278 ? 27.492 7.390 -7.998 1.00 94.25 278 GLY A CA 1
ATOM 2163 C C . GLY A 1 278 ? 26.593 6.164 -8.155 1.00 94.25 278 GLY A C 1
ATOM 2164 O O . GLY A 1 278 ? 26.671 5.406 -9.121 1.00 94.25 278 GLY A O 1
ATOM 2165 N N . LYS A 1 279 ? 25.678 5.999 -7.197 1.00 96.38 279 LYS A N 1
ATOM 2166 C CA . LYS A 1 279 ? 24.659 4.948 -7.224 1.00 96.38 279 LYS A CA 1
ATOM 2167 C C . LYS A 1 279 ? 23.259 5.535 -7.140 1.00 96.38 279 LYS A C 1
ATOM 2169 O O . LYS A 1 279 ? 23.044 6.513 -6.427 1.00 96.38 279 LYS A O 1
ATOM 2174 N N . ALA A 1 280 ? 22.318 4.902 -7.829 1.00 97.44 280 ALA A N 1
ATOM 2175 C CA . ALA A 1 280 ? 20.911 5.152 -7.597 1.00 97.44 280 ALA A CA 1
ATOM 2176 C C . ALA A 1 280 ? 20.481 4.604 -6.230 1.00 97.44 280 ALA A C 1
ATOM 2178 O O . ALA A 1 280 ? 21.054 3.632 -5.729 1.00 97.44 280 ALA A O 1
ATOM 2179 N N . THR A 1 281 ? 19.468 5.226 -5.631 1.00 97.50 281 THR A N 1
ATOM 2180 C CA . THR A 1 281 ? 18.868 4.760 -4.376 1.00 97.50 281 THR A CA 1
ATOM 2181 C C . THR A 1 281 ? 17.354 4.663 -4.488 1.00 97.50 281 THR A C 1
ATOM 2183 O O . THR A 1 281 ? 16.714 5.431 -5.213 1.00 97.50 281 THR A O 1
ATOM 2186 N N . PHE A 1 282 ? 16.798 3.711 -3.740 1.00 97.75 282 PHE A N 1
ATOM 2187 C CA . PHE A 1 282 ? 15.374 3.409 -3.682 1.00 97.75 282 PHE A CA 1
ATOM 2188 C C . PHE A 1 282 ? 14.902 3.584 -2.242 1.00 97.75 282 PHE A C 1
ATOM 2190 O O . PHE A 1 282 ? 15.443 2.963 -1.328 1.00 97.75 282 PHE A O 1
ATOM 2197 N N . GLY A 1 283 ? 13.926 4.460 -2.028 1.00 92.38 283 GLY A N 1
ATOM 2198 C CA . GLY A 1 283 ? 13.352 4.731 -0.714 1.00 92.38 283 GLY A CA 1
ATOM 2199 C C . GLY A 1 283 ? 11.878 4.364 -0.668 1.00 92.38 283 GLY A C 1
ATOM 2200 O O . GLY A 1 283 ? 11.135 4.685 -1.590 1.00 92.38 283 GLY A O 1
ATOM 2201 N N . TYR A 1 284 ? 11.450 3.739 0.420 1.00 86.81 284 TYR A N 1
ATOM 2202 C CA . TYR A 1 284 ? 10.038 3.571 0.740 1.00 86.81 284 TYR A CA 1
ATOM 2203 C C . TYR A 1 284 ? 9.676 4.489 1.913 1.00 86.81 284 TYR A C 1
ATOM 2205 O O . TYR A 1 284 ? 10.466 4.650 2.844 1.00 86.81 284 TYR A O 1
ATOM 2213 N N . SER A 1 285 ? 8.492 5.091 1.855 1.00 82.88 285 SER A N 1
ATOM 2214 C CA . SER A 1 285 ? 7.893 5.833 2.962 1.00 82.88 285 SER A CA 1
ATOM 2215 C C . SER A 1 285 ? 6.386 5.626 2.942 1.00 82.88 285 SER A C 1
ATOM 2217 O O . SER A 1 285 ? 5.764 5.761 1.884 1.00 82.88 285 SER A O 1
ATOM 2219 N N . ASP A 1 286 ? 5.784 5.371 4.104 1.00 76.38 286 ASP A N 1
ATOM 2220 C CA . ASP A 1 286 ? 4.323 5.303 4.234 1.00 76.38 286 ASP A CA 1
ATOM 2221 C C . ASP A 1 286 ? 3.671 6.632 3.859 1.00 76.38 286 ASP A C 1
ATOM 2223 O O . ASP A 1 286 ? 2.604 6.658 3.249 1.00 76.38 286 ASP A O 1
ATOM 2227 N N . SER A 1 287 ? 4.353 7.745 4.143 1.00 81.06 287 SER A N 1
ATOM 2228 C CA . SER A 1 287 ? 3.873 9.071 3.769 1.00 81.06 287 SER A CA 1
ATOM 2229 C C . SER A 1 287 ? 3.808 9.273 2.262 1.00 81.06 287 SER A C 1
ATOM 2231 O O . SER A 1 287 ? 3.073 10.148 1.827 1.00 81.06 287 SER A O 1
ATOM 2233 N N . ASP A 1 288 ? 4.545 8.509 1.452 1.00 87.62 288 ASP A N 1
ATOM 2234 C CA . ASP A 1 288 ? 4.515 8.642 -0.008 1.00 87.62 288 ASP A CA 1
ATOM 2235 C C . ASP A 1 288 ? 3.294 7.942 -0.618 1.00 87.62 288 ASP A C 1
ATOM 2237 O O . ASP A 1 288 ? 2.844 8.336 -1.695 1.00 87.62 288 ASP A O 1
ATOM 2241 N N . GLN A 1 289 ? 2.708 6.976 0.093 1.00 89.00 289 GLN A N 1
ATOM 2242 C CA . GLN A 1 289 ? 1.591 6.170 -0.388 1.00 89.00 289 GLN A CA 1
ATOM 2243 C C . GLN A 1 289 ? 0.275 6.966 -0.373 1.00 89.00 289 GLN A C 1
ATOM 2245 O O . GLN A 1 289 ? -0.066 7.623 0.607 1.00 89.00 289 GLN A O 1
ATOM 2250 N N . ALA A 1 290 ? -0.498 6.879 -1.455 1.00 86.88 290 ALA A N 1
ATOM 2251 C CA . ALA A 1 290 ? -1.917 7.235 -1.475 1.00 86.88 290 ALA A CA 1
ATOM 2252 C C . ALA A 1 290 ? -2.810 6.090 -0.969 1.00 86.88 290 ALA A C 1
ATOM 2254 O O . ALA A 1 290 ? -3.882 6.341 -0.419 1.00 86.88 290 ALA A O 1
ATOM 2255 N N . ILE A 1 291 ? -2.363 4.842 -1.149 1.00 78.81 291 ILE A N 1
ATOM 2256 C CA . ILE A 1 291 ? -3.037 3.618 -0.707 1.00 78.81 291 ILE A CA 1
ATOM 2257 C C . ILE A 1 291 ? -2.071 2.838 0.188 1.00 78.81 291 ILE A C 1
AT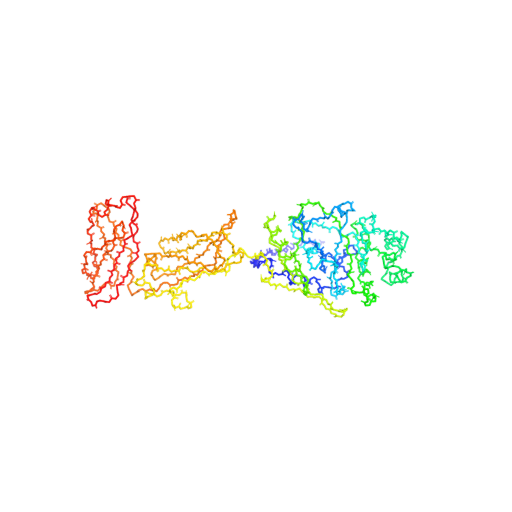OM 2259 O O . ILE A 1 291 ? -1.011 2.418 -0.274 1.00 78.81 291 ILE A O 1
ATOM 2263 N N . SER A 1 292 ? -2.416 2.651 1.464 1.00 62.16 292 SER A N 1
ATOM 2264 C CA . SER A 1 292 ? -1.543 1.937 2.401 1.00 62.16 292 SER A CA 1
ATOM 2265 C C . SER A 1 292 ? -1.564 0.418 2.164 1.00 62.16 292 SER A C 1
ATOM 2267 O O . SER A 1 292 ? -2.629 -0.121 1.864 1.00 62.16 292 SER A O 1
ATOM 2269 N N . PRO A 1 293 ? -0.415 -0.265 2.322 1.00 53.47 293 PRO A N 1
ATOM 2270 C CA . PRO A 1 293 ? -0.262 -1.709 2.132 1.00 53.47 293 PRO A CA 1
ATOM 2271 C C . PRO A 1 293 ? -1.077 -2.648 3.011 1.00 53.47 293 PRO A C 1
ATOM 2273 O O . PRO A 1 293 ? -1.468 -3.726 2.565 1.00 53.47 293 PRO A O 1
ATOM 2276 N N . ASP A 1 294 ? -1.300 -2.253 4.257 1.00 46.84 294 ASP A N 1
ATOM 2277 C CA . ASP A 1 294 ? -2.086 -3.024 5.205 1.00 46.84 294 ASP A CA 1
ATOM 2278 C C . ASP A 1 294 ? -3.535 -2.560 5.114 1.00 46.84 294 ASP A C 1
ATOM 2280 O O . ASP A 1 294 ? -3.792 -1.366 4.938 1.00 46.84 294 ASP A O 1
ATOM 2284 N N . GLY A 1 295 ? -4.488 -3.490 5.243 1.00 55.03 295 GLY A N 1
ATOM 2285 C CA . GLY A 1 295 ? -5.908 -3.167 5.384 1.00 55.03 295 GLY A CA 1
ATOM 2286 C C . GLY A 1 295 ? -6.073 -1.972 6.324 1.00 55.03 295 GLY A C 1
ATOM 2287 O O . GLY A 1 295 ? -5.671 -2.029 7.481 1.00 55.03 295 GLY A O 1
ATOM 2288 N N . LEU A 1 296 ? -6.597 -0.873 5.779 1.00 61.12 296 LEU A N 1
ATOM 2289 C CA . LEU A 1 296 ? -6.142 0.508 6.006 1.00 61.12 296 LEU A CA 1
ATOM 2290 C C . LEU A 1 296 ? -6.327 1.106 7.422 1.00 61.12 296 LEU A C 1
ATOM 2292 O O . LEU A 1 296 ? -6.154 2.312 7.599 1.00 61.12 296 LEU A O 1
ATOM 2296 N N . ILE A 1 297 ? -6.648 0.296 8.434 1.00 74.19 297 ILE A N 1
ATOM 2297 C CA . ILE A 1 297 ? -6.659 0.668 9.857 1.00 74.19 297 ILE A CA 1
ATOM 2298 C C . ILE A 1 297 ? -6.152 -0.437 10.806 1.00 74.19 297 ILE A C 1
ATOM 2300 O O . ILE A 1 297 ? -6.146 -0.211 12.012 1.00 74.19 297 ILE A O 1
ATOM 2304 N N . SER A 1 298 ? -5.733 -1.618 10.334 1.00 78.12 298 SER A N 1
ATOM 2305 C CA . SER A 1 298 ? -5.462 -2.781 11.205 1.00 78.12 298 SER A CA 1
ATOM 2306 C C . SER A 1 298 ? -4.297 -2.591 12.176 1.00 78.12 298 SER A C 1
ATOM 2308 O O . SER A 1 298 ? -4.244 -3.274 13.190 1.00 78.12 298 SER A O 1
ATOM 2310 N N . GLY A 1 299 ? -3.380 -1.661 11.891 1.00 76.06 299 GLY A N 1
ATOM 2311 C CA . GLY A 1 299 ? -2.308 -1.251 12.806 1.00 76.06 299 GLY A CA 1
ATOM 2312 C C . GLY A 1 299 ? -2.684 -0.106 13.755 1.00 76.06 299 GLY A C 1
ATOM 2313 O O . GLY A 1 299 ? -1.902 0.235 14.637 1.00 76.06 299 GLY A O 1
ATOM 2314 N N . LEU A 1 300 ? -3.860 0.505 13.587 1.00 86.81 300 LEU A N 1
ATOM 2315 C CA . LEU A 1 300 ? -4.342 1.578 14.452 1.00 86.81 300 LEU A CA 1
ATOM 2316 C C . LEU A 1 300 ? -5.103 0.989 15.636 1.00 86.81 300 LEU A C 1
ATOM 2318 O O . LEU A 1 300 ? -5.871 0.041 15.484 1.00 86.81 300 LEU A O 1
ATOM 2322 N N . THR A 1 301 ? -4.943 1.598 16.802 1.00 92.75 301 THR A N 1
ATOM 2323 C CA . THR A 1 301 ? -5.709 1.280 18.008 1.00 92.75 301 THR A CA 1
ATOM 2324 C C . THR A 1 301 ? -6.575 2.476 18.405 1.00 92.75 301 THR A C 1
ATOM 2326 O O . THR A 1 301 ? -6.136 3.625 18.287 1.00 92.75 301 THR A O 1
ATOM 2329 N N . PRO A 1 302 ? -7.823 2.252 18.850 1.00 97.88 302 PRO A N 1
ATOM 2330 C CA . PRO A 1 302 ? -8.594 3.308 19.492 1.00 97.88 302 PRO A CA 1
ATOM 2331 C C . PRO A 1 302 ? -8.021 3.619 20.883 1.00 97.88 302 PRO A C 1
ATOM 2333 O O . PRO A 1 302 ? -7.254 2.834 21.442 1.00 97.88 302 PRO A O 1
ATOM 2336 N N . SER A 1 303 ? -8.444 4.733 21.475 1.00 97.88 303 SER A N 1
ATOM 2337 C CA . SER A 1 303 ? -8.230 5.031 22.896 1.00 97.88 303 SER A CA 1
ATOM 2338 C C . SER A 1 303 ? -9.558 5.198 23.631 1.00 97.88 303 SER A C 1
ATOM 2340 O O . SER A 1 303 ? -10.597 5.422 23.010 1.00 97.88 303 SER A O 1
ATOM 2342 N N . VAL A 1 304 ? -9.541 5.085 24.960 1.00 98.31 304 VAL A N 1
ATOM 2343 C CA . VAL A 1 304 ? -10.671 5.486 25.809 1.00 98.31 304 VAL A CA 1
ATOM 2344 C C . VAL A 1 304 ? -10.261 6.730 26.575 1.00 98.31 304 VAL A C 1
ATOM 2346 O O . VAL A 1 304 ? -9.299 6.700 27.334 1.00 98.31 304 VAL A O 1
ATOM 2349 N N . ARG A 1 305 ? -10.970 7.839 26.344 1.00 98.25 305 ARG A N 1
ATOM 2350 C CA . ARG A 1 305 ? -10.590 9.171 26.839 1.00 98.25 305 ARG A CA 1
ATOM 2351 C C . ARG A 1 305 ? -10.458 9.214 28.358 1.00 98.25 305 ARG A C 1
ATOM 2353 O O . ARG A 1 305 ? -9.583 9.897 28.874 1.00 98.25 305 ARG A O 1
ATOM 2360 N N . GLU A 1 306 ? -11.369 8.550 29.053 1.00 98.25 306 GLU A N 1
ATOM 2361 C CA . GLU A 1 306 ? -11.464 8.582 30.507 1.00 98.25 306 GLU A CA 1
ATOM 2362 C C . GLU A 1 306 ? -10.446 7.658 31.181 1.00 98.25 306 GLU A C 1
ATOM 2364 O O . GLU A 1 306 ? -10.220 7.822 32.371 1.00 98.25 306 GLU A O 1
ATOM 2369 N N . ALA A 1 307 ? -9.821 6.724 30.453 1.00 97.81 307 ALA A N 1
ATOM 2370 C CA . ALA A 1 307 ? -8.833 5.812 31.021 1.00 97.81 307 ALA A CA 1
ATOM 2371 C C . ALA A 1 307 ? -7.588 6.593 31.468 1.00 97.81 307 ALA A C 1
ATOM 2373 O O . ALA A 1 307 ? -6.808 7.072 30.644 1.00 97.81 307 ALA A O 1
ATOM 2374 N N . SER A 1 308 ? -7.428 6.750 32.782 1.00 95.00 308 SER A N 1
ATOM 2375 C CA . SER A 1 308 ? -6.420 7.643 33.363 1.00 95.00 308 SER A CA 1
ATOM 2376 C C . SER A 1 308 ? -5.097 6.956 33.712 1.00 95.00 308 SER A C 1
ATOM 2378 O O . SER A 1 308 ? -4.097 7.636 33.945 1.00 95.00 308 SER A O 1
ATOM 2380 N N . GLU A 1 309 ? -5.054 5.622 33.715 1.00 95.44 309 GLU A N 1
ATOM 2381 C CA . GLU A 1 309 ? -3.900 4.839 34.163 1.00 95.44 309 GLU A CA 1
ATOM 2382 C C . GLU A 1 309 ? -3.324 3.962 33.034 1.00 95.44 309 GLU A C 1
ATOM 2384 O O . GLU A 1 309 ? -3.939 3.762 31.981 1.00 95.44 309 GLU A O 1
ATOM 2389 N N . ASN A 1 310 ? -2.103 3.451 33.231 1.00 91.94 310 ASN A N 1
ATOM 2390 C CA . ASN A 1 310 ? -1.367 2.617 32.274 1.00 91.94 310 ASN A CA 1
ATOM 2391 C C . ASN A 1 310 ? -1.353 3.211 30.856 1.00 91.94 310 ASN A C 1
ATOM 2393 O O . ASN A 1 310 ? -1.631 2.519 29.875 1.00 91.94 310 ASN A O 1
ATOM 2397 N N . ASN A 1 311 ? -1.069 4.513 30.748 1.00 90.06 311 ASN A N 1
ATOM 2398 C CA . ASN A 1 311 ? -1.057 5.249 29.479 1.00 90.06 311 ASN A CA 1
ATOM 2399 C C . ASN A 1 311 ? -2.371 5.109 28.679 1.00 90.06 311 ASN A C 1
ATOM 2401 O O . ASN A 1 311 ? -2.346 4.997 27.455 1.00 90.06 311 ASN A O 1
ATOM 2405 N N . GLY A 1 312 ? -3.515 5.083 29.369 1.00 91.31 312 GLY A N 1
ATOM 2406 C CA . GLY A 1 312 ? -4.837 4.980 28.747 1.00 91.31 312 GLY A CA 1
ATOM 2407 C C . GLY A 1 312 ? -5.301 3.552 28.452 1.00 91.31 312 GLY A C 1
ATOM 2408 O O . GLY A 1 312 ? -6.317 3.371 27.782 1.00 91.31 312 GLY A O 1
ATOM 2409 N N . SER A 1 313 ? -4.582 2.534 28.942 1.00 94.81 313 SER A N 1
ATOM 2410 C CA . SER A 1 313 ? -4.987 1.122 28.829 1.00 94.81 313 SER A CA 1
ATOM 2411 C C . SER A 1 313 ? -5.679 0.569 30.076 1.00 94.81 313 SER A C 1
ATOM 2413 O O . SER A 1 313 ? -6.175 -0.558 30.040 1.00 94.81 313 SER A O 1
ATOM 2415 N N . ARG A 1 314 ? -5.786 1.358 31.153 1.00 97.75 314 ARG A N 1
ATOM 2416 C CA . ARG A 1 314 ? -6.536 0.985 32.354 1.00 97.75 314 ARG A CA 1
ATOM 2417 C C . ARG A 1 314 ? -7.521 2.082 32.757 1.00 97.75 314 ARG A C 1
ATOM 2419 O O . ARG A 1 314 ? -7.153 3.245 32.905 1.00 97.75 314 ARG A O 1
ATOM 2426 N N . LEU A 1 315 ? -8.780 1.681 32.915 1.00 98.31 315 LEU A N 1
ATOM 2427 C CA . LEU A 1 315 ? -9.899 2.525 33.320 1.00 98.31 315 LEU A CA 1
ATOM 2428 C C . LEU A 1 315 ? -10.209 2.285 34.802 1.00 98.31 315 LEU A C 1
ATOM 2430 O O . LEU A 1 315 ? -10.609 1.182 35.189 1.00 98.31 315 LEU A O 1
ATOM 2434 N N . LEU A 1 316 ? -10.036 3.318 35.624 1.00 97.94 316 LEU A N 1
ATOM 2435 C CA . LEU A 1 316 ? -10.319 3.263 37.055 1.00 97.94 316 LEU A CA 1
ATOM 2436 C C . LEU A 1 316 ? -11.815 3.403 37.331 1.00 97.94 316 LEU A C 1
ATOM 2438 O O . LEU A 1 316 ? -12.554 4.034 36.576 1.00 97.94 316 LEU A O 1
ATOM 2442 N N . ILE A 1 317 ? -12.272 2.893 38.472 1.00 95.62 317 ILE A N 1
ATOM 2443 C CA . ILE A 1 317 ? -13.646 3.098 38.939 1.00 95.62 317 ILE A CA 1
ATOM 2444 C C . ILE A 1 317 ? -13.928 4.596 39.069 1.00 95.62 317 ILE A C 1
ATOM 2446 O O . ILE A 1 317 ? -14.983 5.054 38.635 1.00 95.62 317 ILE A O 1
ATOM 2450 N N . SER A 1 318 ? -12.976 5.383 39.587 1.00 95.38 318 SER A N 1
ATOM 2451 C CA . SER A 1 318 ? -13.087 6.849 39.655 1.00 95.38 318 SER A CA 1
ATOM 2452 C C . SER A 1 318 ? -13.321 7.514 38.301 1.00 95.38 318 SER A C 1
ATOM 2454 O O . SER A 1 318 ? -13.955 8.568 38.254 1.00 95.38 318 SER A O 1
ATOM 2456 N N . ASP A 1 319 ? -12.851 6.901 37.215 1.00 97.06 319 ASP A N 1
ATOM 2457 C CA . ASP A 1 319 ? -12.921 7.476 35.875 1.00 97.06 319 ASP A CA 1
ATOM 2458 C C . ASP A 1 319 ? -14.339 7.420 35.305 1.00 97.06 319 ASP A C 1
ATOM 2460 O O . ASP A 1 319 ? -14.692 8.254 34.479 1.00 97.06 319 ASP A O 1
ATOM 2464 N N . PHE A 1 320 ? -15.197 6.503 35.764 1.00 95.94 320 PHE A N 1
ATOM 2465 C CA . PHE A 1 320 ? -16.569 6.367 35.252 1.00 95.94 320 PHE A CA 1
ATOM 2466 C C . PHE A 1 320 ? -17.663 6.401 36.330 1.00 95.94 320 PHE A C 1
ATOM 2468 O O . PHE A 1 320 ? -18.846 6.384 35.992 1.00 95.94 320 PHE A O 1
ATOM 2475 N N . TYR A 1 321 ? -17.311 6.480 37.620 1.00 94.25 321 TYR A N 1
ATOM 2476 C CA . TYR A 1 321 ? -18.255 6.332 38.739 1.00 94.25 321 TYR A CA 1
ATOM 2477 C C . TYR A 1 321 ? -19.448 7.306 38.725 1.00 94.25 321 TYR A C 1
ATOM 2479 O O . TYR A 1 321 ? -20.507 6.986 39.258 1.00 94.25 321 TYR A O 1
ATOM 2487 N N . GLU A 1 322 ? -19.324 8.485 38.126 1.00 93.31 322 GLU A N 1
ATOM 2488 C CA . GLU A 1 322 ? -20.409 9.484 38.063 1.00 93.31 322 GLU A CA 1
ATOM 2489 C C . GLU A 1 322 ? -20.821 9.810 36.627 1.00 93.31 322 GLU A C 1
ATOM 2491 O O . GLU A 1 322 ? -21.631 10.700 36.400 1.00 93.31 322 GLU A O 1
ATOM 2496 N N . ARG A 1 323 ? -20.274 9.084 35.646 1.00 95.69 323 ARG A N 1
ATOM 2497 C CA . ARG A 1 323 ? -20.528 9.337 34.229 1.00 95.69 323 ARG A CA 1
ATOM 2498 C C . ARG A 1 323 ? -21.679 8.490 33.713 1.00 95.69 323 ARG A C 1
ATOM 2500 O O . ARG A 1 323 ? -21.878 7.363 34.165 1.00 95.69 323 ARG A O 1
ATOM 2507 N N . ASP A 1 324 ? -22.369 9.011 32.707 1.00 96.06 324 ASP A N 1
ATOM 2508 C CA . ASP A 1 324 ? -23.391 8.271 31.961 1.00 96.06 324 ASP A CA 1
ATOM 2509 C C . ASP A 1 324 ? -22.785 7.366 30.879 1.00 96.06 324 ASP A C 1
ATOM 2511 O O . ASP A 1 324 ? -23.383 6.359 30.492 1.00 96.06 324 ASP A O 1
ATOM 2515 N N . PHE A 1 325 ? -21.571 7.683 30.424 1.00 98.06 325 PHE A N 1
ATOM 2516 C CA . PHE A 1 325 ? -20.833 6.941 29.407 1.00 98.06 325 PHE A CA 1
ATOM 2517 C C . PHE A 1 325 ? -19.319 7.151 29.534 1.00 98.06 325 PHE A C 1
ATOM 2519 O O . PHE A 1 325 ? -18.850 8.055 30.227 1.00 98.06 325 PHE A O 1
ATOM 2526 N N . VAL A 1 326 ? -18.560 6.320 28.822 1.00 98.44 326 VAL A N 1
ATOM 2527 C CA . VAL A 1 326 ? -17.148 6.563 28.489 1.00 98.44 326 VAL A CA 1
ATOM 2528 C C . VAL A 1 326 ? -17.003 6.776 26.985 1.00 98.44 326 VAL A C 1
ATOM 2530 O O . VAL A 1 326 ? -17.856 6.357 26.200 1.00 98.44 326 VAL A O 1
ATOM 2533 N N . THR A 1 327 ? -15.927 7.434 26.576 1.00 98.69 327 THR A N 1
ATOM 2534 C CA . THR A 1 327 ? -15.707 7.890 25.208 1.00 98.69 327 THR A CA 1
ATOM 2535 C C . THR A 1 327 ? -14.587 7.092 24.555 1.00 98.69 327 THR A C 1
ATOM 2537 O O . THR A 1 327 ? -13.412 7.267 24.880 1.00 98.69 327 THR A O 1
ATOM 2540 N N . ILE A 1 328 ? -14.930 6.274 23.562 1.00 98.75 328 ILE A N 1
ATOM 2541 C CA . ILE A 1 328 ? -13.955 5.726 22.619 1.00 98.75 328 ILE A CA 1
ATOM 2542 C C . ILE A 1 328 ? -13.549 6.845 21.658 1.00 98.75 328 ILE A C 1
ATOM 2544 O O . ILE A 1 328 ? -14.407 7.502 21.067 1.00 98.75 328 ILE A O 1
ATOM 2548 N N . VAL A 1 329 ? -12.249 7.053 21.476 1.00 98.44 329 VAL A N 1
ATOM 2549 C CA . VAL A 1 329 ? -11.679 7.983 20.500 1.00 98.44 329 VAL A CA 1
ATOM 2550 C C . VAL A 1 329 ? -10.978 7.176 19.415 1.00 98.44 329 VAL A C 1
ATOM 2552 O O . VAL A 1 329 ? -10.063 6.400 19.690 1.00 98.44 329 VAL A O 1
ATOM 2555 N N . THR A 1 330 ? -11.401 7.358 18.169 1.00 97.06 330 THR A N 1
ATOM 2556 C CA . THR A 1 330 ? -10.747 6.759 17.005 1.00 97.06 330 THR A CA 1
ATOM 2557 C C . THR A 1 330 ? -9.805 7.788 16.378 1.00 97.06 330 THR A C 1
ATOM 2559 O O . THR A 1 330 ? -10.209 8.947 16.199 1.00 97.06 330 THR A O 1
ATOM 2562 N N . PRO A 1 331 ? -8.564 7.413 16.030 1.00 90.75 331 PRO A N 1
ATOM 2563 C CA . PRO A 1 331 ? -7.647 8.321 15.353 1.00 90.75 331 PRO A CA 1
ATOM 2564 C C . PRO A 1 331 ? -8.142 8.650 13.937 1.00 90.75 331 PRO A C 1
ATOM 2566 O O . PRO A 1 331 ? -8.958 7.924 13.363 1.00 90.75 331 PRO A O 1
ATOM 2569 N N . ALA A 1 332 ? -7.610 9.726 13.353 1.00 86.62 332 ALA A N 1
ATOM 2570 C CA . ALA A 1 332 ? -7.654 9.873 11.901 1.00 86.62 332 ALA A CA 1
ATOM 2571 C C . ALA A 1 332 ? -6.913 8.691 11.258 1.00 86.62 332 ALA A C 1
ATOM 2573 O O . ALA A 1 332 ? -5.915 8.214 11.801 1.00 86.62 332 ALA A O 1
ATOM 2574 N N . TYR A 1 333 ? -7.390 8.228 10.107 1.00 78.94 333 TYR A N 1
ATOM 2575 C CA . TYR A 1 333 ? -6.825 7.062 9.433 1.00 78.94 333 TYR A CA 1
ATOM 2576 C C . TYR A 1 333 ? -6.427 7.348 7.975 1.00 78.94 333 TYR A C 1
ATOM 2578 O O . TYR A 1 333 ? -6.956 8.279 7.355 1.00 78.94 333 TYR A O 1
ATOM 2586 N N . PRO A 1 334 ? -5.507 6.554 7.394 1.00 68.94 334 PRO A N 1
ATOM 2587 C CA . PRO A 1 334 ? -5.095 6.701 6.001 1.00 68.94 334 PRO A CA 1
ATOM 2588 C C . PRO A 1 334 ? -6.267 6.657 5.011 1.00 68.94 334 PRO A C 1
ATOM 2590 O O . PRO A 1 334 ? -7.053 5.703 4.958 1.00 68.94 334 PRO A O 1
ATOM 2593 N N . GLY A 1 335 ? -6.378 7.709 4.197 1.00 67.12 335 GLY A N 1
ATOM 2594 C CA . GLY A 1 335 ? -7.447 7.858 3.208 1.00 67.12 335 GLY A CA 1
ATOM 2595 C C . GLY A 1 335 ? -8.818 8.206 3.797 1.00 67.12 335 GLY A C 1
ATOM 2596 O O . GLY A 1 335 ? -9.829 7.999 3.124 1.00 67.12 335 GLY A O 1
ATOM 2597 N N . MET A 1 336 ? -8.876 8.712 5.034 1.00 80.50 336 MET A N 1
ATOM 2598 C CA . MET A 1 336 ? -10.105 9.236 5.632 1.00 80.50 336 MET A CA 1
ATOM 2599 C C . MET A 1 336 ? -10.673 10.385 4.792 1.00 80.50 336 MET A C 1
ATOM 2601 O O . MET A 1 336 ? -9.993 11.379 4.543 1.00 80.50 336 MET A O 1
ATOM 2605 N N . ALA A 1 337 ? -11.927 10.251 4.362 1.00 74.81 337 ALA A N 1
ATOM 2606 C CA . ALA A 1 337 ? -12.598 11.214 3.492 1.00 74.81 337 ALA A CA 1
ATOM 2607 C C . ALA A 1 337 ? -14.086 11.341 3.833 1.00 74.81 337 ALA A C 1
ATOM 2609 O O . ALA A 1 337 ? -14.694 10.410 4.369 1.00 74.81 337 ALA A O 1
ATOM 2610 N N . ALA A 1 338 ? -14.670 12.492 3.491 1.00 79.25 338 ALA A N 1
ATOM 2611 C CA . ALA A 1 338 ? -16.087 12.757 3.701 1.00 79.25 338 ALA A CA 1
ATOM 2612 C C . ALA A 1 338 ? -16.971 11.683 3.034 1.00 79.25 338 ALA A C 1
ATOM 2614 O O . ALA A 1 338 ? -16.687 11.230 1.926 1.00 79.25 338 ALA A O 1
ATOM 2615 N N . GLY A 1 339 ? -18.040 11.270 3.718 1.00 77.31 339 GLY A N 1
ATOM 2616 C CA . GLY A 1 339 ? -18.982 10.247 3.246 1.00 77.31 339 GLY A CA 1
ATOM 2617 C C . GLY A 1 339 ? -18.618 8.801 3.606 1.00 77.31 339 GLY A C 1
ATOM 2618 O O . GLY A 1 339 ? -19.447 7.909 3.440 1.00 77.31 339 GLY A O 1
ATOM 2619 N N . GLN A 1 340 ? -17.420 8.542 4.140 1.00 86.38 340 GLN A N 1
ATOM 2620 C CA . GLN A 1 340 ? -17.097 7.249 4.755 1.00 86.38 340 GLN A CA 1
ATOM 2621 C C . GLN A 1 340 ? -17.841 7.084 6.085 1.00 86.38 340 GLN A C 1
ATOM 2623 O O . GLN A 1 340 ? -18.252 8.070 6.696 1.00 86.38 340 GLN A O 1
ATOM 2628 N N . THR A 1 341 ? -18.000 5.849 6.559 1.00 95.88 341 THR A N 1
ATOM 2629 C CA . THR A 1 341 ? -18.677 5.578 7.838 1.00 95.88 341 THR A CA 1
ATOM 2630 C C . THR A 1 341 ? -17.772 4.836 8.809 1.00 95.88 341 THR A C 1
ATOM 2632 O O . THR A 1 341 ? -16.972 3.997 8.399 1.00 95.88 341 THR A O 1
ATOM 2635 N N . VAL A 1 342 ? -17.892 5.168 10.094 1.00 97.56 342 VAL A N 1
ATOM 2636 C CA . VAL A 1 342 ? -17.056 4.651 11.180 1.00 97.56 342 VAL A CA 1
ATOM 2637 C C . VAL A 1 342 ? -17.949 4.199 12.330 1.00 97.56 342 VAL A C 1
ATOM 2639 O O . VAL A 1 342 ? -18.910 4.886 12.679 1.00 97.56 342 VAL A O 1
ATOM 2642 N N . GLY A 1 343 ? -17.629 3.057 12.930 1.00 98.12 343 GLY A N 1
ATOM 2643 C CA . GLY A 1 343 ? -18.271 2.567 14.150 1.00 98.12 343 GLY A CA 1
ATOM 2644 C C . GLY A 1 343 ? -17.244 1.950 15.091 1.00 98.12 343 GLY A C 1
ATOM 2645 O O . GLY A 1 343 ? -16.270 1.351 14.634 1.00 98.12 343 GLY A O 1
ATOM 2646 N N . ALA A 1 344 ? -17.459 2.089 16.395 1.00 98.56 344 ALA A N 1
ATOM 2647 C CA . ALA A 1 344 ? -16.649 1.460 17.428 1.00 98.56 344 ALA A CA 1
ATOM 2648 C C . ALA A 1 344 ? -17.380 0.283 18.088 1.00 98.56 344 ALA A C 1
ATOM 2650 O O . ALA A 1 344 ? -18.611 0.206 18.088 1.00 98.56 344 ALA A O 1
ATOM 2651 N N . ARG A 1 345 ? -16.599 -0.635 18.654 1.00 98.62 345 ARG A N 1
ATOM 2652 C CA . ARG A 1 345 ? -17.071 -1.862 19.293 1.00 98.62 345 ARG A CA 1
ATOM 2653 C C . ARG A 1 345 ? -16.406 -2.047 20.650 1.00 98.62 345 ARG A C 1
ATOM 2655 O O . ARG A 1 345 ? -15.179 -2.045 20.747 1.00 98.62 345 ARG A O 1
ATOM 2662 N N . TRP A 1 346 ? -17.232 -2.278 21.665 1.00 98.50 346 TRP A N 1
ATOM 2663 C CA . TRP A 1 346 ? -16.855 -2.650 23.026 1.00 98.50 346 TRP A CA 1
ATOM 2664 C C . TRP A 1 346 ? -17.235 -4.113 23.264 1.00 98.50 346 TRP A C 1
ATOM 2666 O O . TRP A 1 346 ? -18.416 -4.455 23.358 1.00 98.50 346 TRP A O 1
ATOM 2676 N N . LYS A 1 347 ? -16.247 -5.009 23.338 1.00 97.94 347 LYS A N 1
ATOM 2677 C CA . LYS A 1 347 ? -16.494 -6.440 23.558 1.00 97.94 347 LYS A CA 1
ATOM 2678 C C . LYS A 1 347 ? -16.466 -6.762 25.053 1.00 97.94 347 LYS A C 1
ATOM 2680 O O . LYS A 1 347 ? -15.457 -7.232 25.575 1.00 97.94 347 LYS A O 1
ATOM 2685 N N . GLY A 1 348 ? -17.569 -6.458 25.734 1.00 94.69 348 GLY A N 1
ATOM 2686 C CA . GLY A 1 348 ? -17.745 -6.733 27.158 1.00 94.69 348 GLY A CA 1
ATOM 2687 C C . GLY A 1 348 ? -17.792 -8.236 27.473 1.00 94.69 348 GLY A C 1
ATOM 2688 O O . GLY A 1 348 ? -17.915 -9.064 26.567 1.00 94.69 348 GLY A O 1
ATOM 2689 N N . PRO A 1 349 ? -17.705 -8.614 28.761 1.00 91.25 349 PRO A N 1
ATOM 2690 C CA . PRO A 1 349 ? -17.661 -10.019 29.166 1.00 91.25 349 PRO A CA 1
ATOM 2691 C C . PRO A 1 349 ? -18.977 -10.765 28.905 1.00 91.25 349 PRO A C 1
ATOM 2693 O O . PRO A 1 349 ? -18.939 -11.955 28.604 1.00 91.25 349 PRO A O 1
ATOM 2696 N N . SER A 1 350 ? -20.122 -10.080 28.995 1.00 89.38 350 SER A N 1
ATOM 2697 C CA . SER A 1 350 ? -21.442 -10.696 28.788 1.00 89.38 350 SER A CA 1
ATOM 2698 C C . SER A 1 350 ? -22.021 -10.417 27.400 1.00 89.38 350 SER A C 1
ATOM 2700 O O . SER A 1 350 ? -22.752 -11.246 26.864 1.00 89.38 350 SER A O 1
ATOM 2702 N N . VAL A 1 351 ? -21.725 -9.251 26.813 1.00 92.75 351 VAL A N 1
ATOM 2703 C CA . VAL A 1 351 ? -22.276 -8.810 25.521 1.00 92.75 351 VAL A CA 1
ATOM 2704 C C . VAL A 1 351 ? -21.263 -7.992 24.721 1.00 92.75 351 VAL A C 1
ATOM 2706 O O . VAL A 1 351 ? -20.377 -7.343 25.276 1.00 92.75 351 VAL A O 1
ATOM 2709 N N . THR A 1 352 ? -21.425 -7.995 23.397 1.00 97.12 352 THR A N 1
ATOM 2710 C CA . THR A 1 352 ? -20.748 -7.036 22.513 1.00 97.12 352 THR A CA 1
ATOM 2711 C C . THR A 1 352 ? -21.660 -5.834 22.303 1.00 97.12 352 THR A C 1
ATOM 2713 O O . THR A 1 352 ? -22.797 -6.006 21.870 1.00 97.12 352 THR A O 1
ATOM 2716 N N . PHE A 1 353 ? -21.155 -4.635 22.581 1.00 97.38 353 PHE A N 1
ATOM 2717 C CA . PHE A 1 353 ? -21.843 -3.381 22.306 1.00 97.38 353 PHE A CA 1
ATOM 2718 C C . PHE A 1 353 ? -21.218 -2.694 21.089 1.00 97.38 353 PHE A C 1
ATOM 2720 O O . PHE A 1 353 ? -20.028 -2.369 21.089 1.00 97.38 353 PHE A O 1
ATOM 2727 N N . ASP A 1 354 ? -22.034 -2.468 20.061 1.00 98.25 354 ASP A N 1
ATOM 2728 C CA . ASP A 1 354 ? -21.673 -1.709 18.867 1.00 98.25 354 ASP A CA 1
ATOM 2729 C C . ASP A 1 354 ? -22.260 -0.304 18.951 1.00 98.25 354 ASP A C 1
ATOM 2731 O O . ASP A 1 354 ? -23.463 -0.118 19.141 1.00 98.25 354 ASP A O 1
ATOM 2735 N N . THR A 1 355 ? -21.405 0.701 18.804 1.00 98.31 355 THR A N 1
ATOM 2736 C CA . THR A 1 355 ? -21.828 2.103 18.855 1.00 98.31 355 THR A CA 1
ATOM 2737 C C . THR A 1 355 ? -22.620 2.476 17.596 1.00 98.31 355 THR A C 1
ATOM 2739 O O . THR A 1 355 ? -22.390 1.878 16.538 1.00 98.31 355 THR A O 1
ATOM 2742 N N . PRO A 1 356 ? -23.477 3.511 17.642 1.00 98.12 356 PRO A N 1
ATOM 2743 C CA . PRO A 1 356 ? -24.074 4.069 16.434 1.00 98.12 356 PRO A CA 1
ATOM 2744 C C . PRO A 1 356 ? -23.011 4.462 15.400 1.00 98.12 356 PRO A C 1
ATOM 2746 O O . PRO A 1 356 ? -22.019 5.120 15.725 1.00 98.12 356 PRO A O 1
ATOM 2749 N N . ILE A 1 357 ? -23.239 4.082 14.144 1.00 97.88 357 ILE A N 1
ATOM 2750 C CA . ILE A 1 357 ? -22.342 4.401 13.030 1.00 97.88 357 ILE A CA 1
ATOM 2751 C C . ILE A 1 357 ? -22.397 5.908 12.752 1.00 97.88 357 ILE A C 1
ATOM 2753 O O . ILE A 1 357 ? -23.475 6.485 12.601 1.00 97.88 357 ILE A O 1
ATOM 2757 N N . LYS A 1 358 ? -21.229 6.546 12.643 1.00 98.12 358 LYS A N 1
ATOM 2758 C CA . LYS A 1 358 ? -21.084 7.966 12.295 1.00 98.12 358 LYS A CA 1
ATOM 2759 C C . LYS A 1 358 ? -20.521 8.119 10.886 1.00 98.12 358 LYS A C 1
ATOM 2761 O O . LYS A 1 358 ? -19.695 7.320 10.454 1.00 98.12 358 LYS A O 1
ATOM 2766 N N . THR A 1 359 ? -20.948 9.162 10.179 1.00 96.62 359 THR A N 1
ATOM 2767 C CA . THR A 1 359 ? -20.404 9.518 8.858 1.00 96.62 359 THR A CA 1
ATOM 2768 C C . THR A 1 359 ? -19.282 10.538 9.022 1.00 96.62 359 THR A C 1
ATOM 2770 O O . THR A 1 359 ? -19.418 11.492 9.787 1.00 96.62 359 THR A O 1
ATOM 2773 N N . VAL A 1 360 ? -18.179 10.349 8.304 1.00 91.62 360 VAL A N 1
ATOM 2774 C CA . VAL A 1 360 ? -17.073 11.305 8.238 1.00 91.62 360 VAL A CA 1
ATOM 2775 C C . VAL A 1 360 ? -17.536 12.546 7.484 1.00 91.62 360 VAL A C 1
ATOM 2777 O O . VAL A 1 360 ? -17.974 12.451 6.338 1.00 91.62 360 VAL A O 1
ATOM 2780 N N . THR A 1 361 ? -17.420 13.711 8.113 1.00 91.19 361 THR A N 1
ATOM 2781 C CA . THR A 1 361 ? -17.659 15.018 7.478 1.00 91.19 361 THR A CA 1
ATOM 2782 C C . THR A 1 361 ? -16.341 15.695 7.118 1.00 91.19 361 THR A C 1
ATOM 2784 O O . THR A 1 361 ? -16.150 16.103 5.977 1.00 91.19 361 THR A O 1
ATOM 2787 N N . THR A 1 362 ? -15.404 15.718 8.064 1.00 79.44 362 THR A N 1
ATOM 2788 C CA . THR A 1 362 ? -14.050 16.256 7.906 1.00 79.44 362 THR A CA 1
ATOM 2789 C C . THR A 1 362 ? -13.041 15.234 8.436 1.00 79.44 362 THR A C 1
ATOM 2791 O O . THR A 1 362 ? -13.305 14.634 9.481 1.00 79.44 362 THR A O 1
ATOM 2794 N N . PRO A 1 363 ? -11.895 15.011 7.760 1.00 81.94 363 PRO A N 1
ATOM 2795 C CA . PRO A 1 363 ? -10.845 14.135 8.277 1.00 81.94 363 PRO A CA 1
ATOM 2796 C C . PRO A 1 363 ? -10.341 14.595 9.651 1.00 81.94 363 PRO A C 1
ATOM 2798 O O . PRO A 1 363 ? -10.055 15.776 9.848 1.00 81.94 363 PRO A O 1
ATOM 2801 N N . GLY A 1 364 ? -10.228 13.667 10.601 1.00 82.81 364 GLY A N 1
ATOM 2802 C CA . GLY A 1 364 ? -9.853 13.973 11.980 1.00 82.81 364 GLY A CA 1
ATOM 2803 C C . GLY A 1 364 ? -10.192 12.844 12.949 1.00 82.81 364 GLY A C 1
ATOM 2804 O O . GLY A 1 364 ? -10.607 11.761 12.543 1.00 82.81 364 GLY A O 1
ATOM 2805 N N . THR A 1 365 ? -10.008 13.090 14.245 1.00 92.81 365 THR A N 1
ATOM 2806 C CA . THR A 1 365 ? -10.431 12.142 15.281 1.00 92.81 365 THR A CA 1
ATOM 2807 C C . THR A 1 365 ? -11.956 12.086 15.374 1.00 92.81 365 THR A C 1
ATOM 2809 O O . THR A 1 365 ? -12.646 13.084 15.163 1.00 92.81 365 THR A O 1
ATOM 2812 N N . MET A 1 366 ? -12.494 10.914 15.714 1.00 97.88 366 MET A N 1
ATOM 2813 C CA . MET A 1 366 ? -13.926 10.739 15.976 1.00 97.88 366 MET A CA 1
ATOM 2814 C C . MET A 1 366 ? -14.143 10.140 17.359 1.00 97.88 366 MET A C 1
ATOM 2816 O O . MET A 1 366 ? -13.262 9.491 17.919 1.00 97.88 366 MET A O 1
ATOM 2820 N N . THR A 1 367 ? -15.322 10.377 17.925 1.00 98.31 367 THR A N 1
ATOM 2821 C CA . THR A 1 367 ? -15.677 9.920 19.270 1.00 98.31 367 THR A CA 1
ATOM 2822 C C . THR A 1 367 ? -16.940 9.078 19.245 1.00 98.31 367 THR A C 1
ATOM 2824 O O . THR A 1 367 ? -17.866 9.364 18.481 1.00 98.31 367 THR A O 1
ATOM 2827 N N . PHE A 1 368 ? -17.007 8.065 20.102 1.00 98.62 368 PHE A N 1
ATOM 2828 C CA . PHE A 1 368 ? -18.160 7.183 20.255 1.00 98.62 368 PHE A CA 1
ATOM 2829 C C . PHE A 1 368 ? -18.412 6.912 21.735 1.00 98.62 368 PHE A C 1
ATOM 2831 O O . PHE A 1 368 ? -17.472 6.704 22.496 1.00 98.62 368 PHE A O 1
ATOM 2838 N N . GLU A 1 369 ? -19.675 6.929 22.139 1.00 98.56 369 GLU A N 1
ATOM 2839 C CA . GLU A 1 369 ? -20.065 6.788 23.541 1.00 98.56 369 GLU A CA 1
ATOM 2840 C C . GLU A 1 369 ? -20.429 5.334 23.841 1.00 98.56 369 GLU A C 1
ATOM 2842 O O . GLU A 1 369 ? -21.189 4.702 23.102 1.00 98.56 369 GLU A O 1
ATOM 2847 N N . VAL A 1 370 ? -19.883 4.809 24.936 1.00 98.31 370 VAL A N 1
ATOM 2848 C CA . VAL A 1 370 ? -20.232 3.504 25.498 1.00 98.31 370 VAL A CA 1
ATOM 2849 C C . VAL A 1 370 ? -21.001 3.743 26.795 1.00 98.31 370 VAL A C 1
ATOM 2851 O O . VAL A 1 370 ? -20.428 4.313 27.728 1.00 98.31 370 VAL A O 1
ATOM 2854 N N . PRO A 1 371 ? -22.274 3.320 26.888 1.00 96.88 371 PRO A N 1
ATOM 2855 C CA . PRO A 1 371 ? -23.085 3.517 28.080 1.00 96.88 371 PRO A CA 1
ATOM 2856 C C . PRO A 1 371 ? -22.422 2.936 29.328 1.00 96.88 371 PRO A C 1
ATOM 2858 O O . PRO A 1 371 ? -21.884 1.828 29.307 1.00 96.88 371 PRO A O 1
ATOM 2861 N N . ARG A 1 372 ? -22.538 3.639 30.456 1.00 95.44 372 ARG A N 1
ATOM 2862 C CA . ARG A 1 372 ? -21.951 3.228 31.739 1.00 95.44 372 ARG A CA 1
ATOM 2863 C C . ARG A 1 372 ? -22.356 1.811 32.158 1.00 95.44 372 ARG A C 1
ATOM 2865 O O . ARG A 1 372 ? -21.568 1.123 32.793 1.00 95.44 372 ARG A O 1
ATOM 2872 N N . VAL A 1 373 ? -23.555 1.350 31.797 1.00 94.88 373 VAL A N 1
ATOM 2873 C CA . VAL A 1 373 ? -24.010 -0.021 32.093 1.00 94.88 373 VAL A CA 1
ATOM 2874 C C . VAL A 1 373 ? -23.098 -1.090 31.475 1.00 94.88 373 VAL A C 1
ATOM 2876 O O . VAL A 1 373 ? -22.806 -2.087 32.131 1.00 94.88 373 VAL A O 1
ATOM 2879 N N . GLU A 1 374 ? -22.563 -0.849 30.276 1.00 97.00 374 GLU A N 1
ATOM 2880 C CA . GLU A 1 374 ? -21.619 -1.752 29.603 1.00 97.00 374 GLU A CA 1
ATOM 2881 C C . GLU A 1 374 ? -20.237 -1.735 30.274 1.00 97.00 374 GLU A C 1
ATOM 2883 O O . GLU A 1 374 ? -19.547 -2.754 30.326 1.00 97.00 374 GLU A O 1
ATOM 2888 N N . VAL A 1 375 ? -19.857 -0.590 30.852 1.00 97.44 375 VAL A N 1
ATOM 2889 C CA . VAL A 1 375 ? -18.625 -0.435 31.642 1.00 97.44 375 VAL A CA 1
ATOM 2890 C C . VAL A 1 375 ? -18.753 -1.120 33.004 1.00 97.44 375 VAL A C 1
ATOM 2892 O O . VAL A 1 375 ? -17.838 -1.823 33.425 1.00 97.44 375 VAL A O 1
ATOM 2895 N N . ILE A 1 376 ? -19.904 -0.982 33.674 1.00 96.19 376 ILE A N 1
ATOM 2896 C CA . ILE A 1 376 ? -20.202 -1.675 34.937 1.00 96.19 376 ILE A CA 1
ATOM 2897 C C . ILE A 1 376 ? -20.116 -3.191 34.743 1.00 96.19 376 ILE A C 1
ATOM 2899 O O . ILE A 1 376 ? -19.481 -3.883 35.539 1.00 96.19 376 ILE A O 1
ATOM 2903 N N . ASP A 1 377 ? -20.700 -3.708 33.659 1.00 95.75 377 ASP A N 1
ATOM 2904 C CA . ASP A 1 377 ? -20.643 -5.136 33.344 1.00 95.75 377 ASP A CA 1
ATOM 2905 C C . ASP A 1 377 ? -19.207 -5.626 33.105 1.00 95.75 377 ASP A C 1
ATOM 2907 O O . ASP A 1 377 ? -18.898 -6.799 33.297 1.00 95.75 377 ASP A O 1
ATOM 2911 N N . ALA A 1 378 ? -18.294 -4.734 32.727 1.00 97.06 378 ALA A N 1
ATOM 2912 C CA . ALA A 1 378 ? -16.897 -5.044 32.469 1.00 97.06 378 ALA A CA 1
ATOM 2913 C C . ALA A 1 378 ? -15.982 -4.961 33.700 1.00 97.06 378 ALA A C 1
ATOM 2915 O O . ALA A 1 378 ? -14.821 -5.344 33.596 1.00 97.06 378 ALA A O 1
ATOM 2916 N N . ILE A 1 379 ? -16.471 -4.525 34.868 1.00 97.19 379 ILE A N 1
ATOM 2917 C CA . ILE A 1 379 ? -15.625 -4.349 36.059 1.00 97.19 379 ILE A CA 1
ATOM 2918 C C . ILE A 1 379 ? -14.852 -5.633 36.397 1.00 97.19 379 ILE A C 1
ATOM 2920 O O . ILE A 1 379 ? -15.442 -6.716 36.495 1.00 97.19 379 ILE A O 1
ATOM 2924 N N . GLY A 1 380 ? -13.533 -5.493 36.578 1.00 96.06 380 GLY A N 1
ATOM 2925 C CA . GLY A 1 380 ? -12.607 -6.589 36.861 1.00 96.06 380 GLY A CA 1
ATOM 2926 C C . GLY A 1 380 ? -12.282 -7.464 35.650 1.00 96.06 380 GLY A C 1
ATOM 2927 O O . GLY A 1 380 ? -11.843 -8.597 35.825 1.00 96.06 380 GLY A O 1
ATOM 2928 N N . SER A 1 381 ? -12.546 -6.993 34.432 1.00 96.56 381 SER A N 1
ATOM 2929 C CA . SER A 1 381 ? -12.290 -7.712 33.181 1.00 96.56 381 SER A CA 1
ATOM 2930 C C . SER A 1 381 ? -11.464 -6.858 32.214 1.00 96.56 381 SER A C 1
ATOM 2932 O O . SER A 1 381 ? -11.433 -5.632 32.316 1.00 96.56 381 SER A O 1
ATOM 2934 N N . THR A 1 382 ? -10.814 -7.515 31.252 1.00 97.94 382 THR A N 1
ATOM 2935 C CA . THR A 1 382 ? -10.154 -6.855 30.119 1.00 97.94 382 THR A CA 1
ATOM 2936 C C . THR A 1 382 ? -11.088 -6.875 28.914 1.00 97.94 382 THR A C 1
ATOM 2938 O O . THR A 1 382 ? -11.550 -7.939 28.501 1.00 97.94 382 THR A O 1
ATOM 2941 N N . VAL A 1 383 ? -11.369 -5.703 28.351 1.00 97.50 383 VAL A N 1
ATOM 2942 C CA . VAL A 1 383 ? -12.311 -5.496 27.249 1.00 97.50 383 VAL A CA 1
ATOM 2943 C C . VAL A 1 383 ? -11.546 -5.133 25.979 1.00 97.50 383 VAL A C 1
ATOM 2945 O O . VAL A 1 383 ? -10.928 -4.070 25.926 1.00 97.50 383 VAL A O 1
ATOM 2948 N N . PRO A 1 384 ? -11.621 -5.949 24.917 1.00 98.31 384 PRO A N 1
ATOM 2949 C CA . PRO A 1 384 ? -11.162 -5.537 23.599 1.00 98.31 384 PRO A CA 1
ATOM 2950 C C . PRO A 1 384 ? -12.061 -4.429 23.031 1.00 98.31 384 PRO A C 1
ATOM 2952 O O . PRO A 1 384 ? -13.256 -4.634 22.789 1.00 98.31 384 PRO A O 1
ATOM 2955 N N . VAL A 1 385 ? -11.471 -3.261 22.789 1.00 98.69 385 VAL A N 1
ATOM 2956 C CA . VAL A 1 385 ? -12.105 -2.108 22.145 1.00 98.69 385 VAL A CA 1
ATOM 2957 C C . VAL A 1 385 ? -11.525 -1.946 20.744 1.00 98.69 385 VAL A C 1
ATOM 2959 O O . VAL A 1 385 ? -10.313 -1.848 20.580 1.00 98.69 385 VAL A O 1
ATOM 2962 N N . THR A 1 386 ? -12.379 -1.914 19.724 1.00 98.31 386 THR A N 1
ATOM 2963 C CA 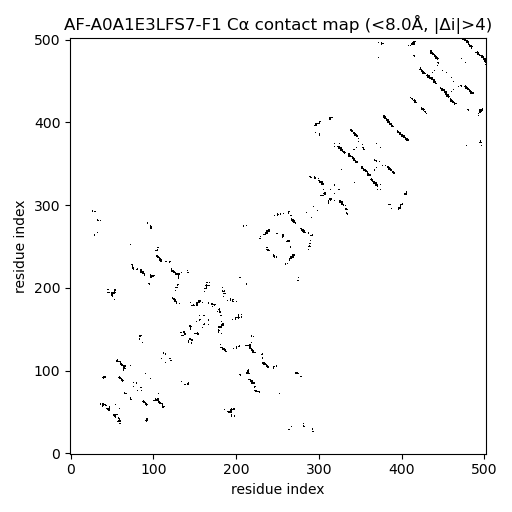. THR A 1 386 ? -11.972 -1.785 18.309 1.00 98.31 386 THR A CA 1
ATOM 2964 C C . THR A 1 386 ? -12.792 -0.708 17.610 1.00 98.31 386 THR A C 1
ATOM 2966 O O . THR A 1 386 ? -13.852 -0.310 18.098 1.00 98.31 386 THR A O 1
ATOM 2969 N N . PHE A 1 387 ? -12.326 -0.242 16.454 1.00 97.94 387 PHE A N 1
ATOM 2970 C CA . PHE A 1 387 ? -13.147 0.523 15.523 1.00 97.94 387 PHE A CA 1
ATOM 2971 C C . PHE A 1 387 ? -13.079 -0.059 14.116 1.00 97.94 387 PHE A C 1
ATOM 2973 O O . PHE A 1 387 ? -12.201 -0.854 13.780 1.00 97.94 387 PHE A O 1
ATOM 2980 N N . SER A 1 388 ? -14.057 0.312 13.303 1.00 95.81 388 SER A N 1
ATOM 2981 C CA . SER A 1 388 ? -14.214 -0.168 11.941 1.00 95.81 388 SER A CA 1
ATOM 2982 C C . SER A 1 388 ? -14.552 0.975 11.003 1.00 95.81 388 SER A C 1
ATOM 2984 O O . SER A 1 388 ? -15.201 1.943 11.404 1.00 95.81 388 SER A O 1
ATOM 2986 N N . VAL A 1 389 ? -14.104 0.850 9.758 1.00 92.56 389 VAL A N 1
ATOM 2987 C CA . VAL A 1 389 ? -14.319 1.839 8.700 1.00 92.56 389 VAL A CA 1
ATOM 2988 C C . VAL A 1 389 ? -14.971 1.147 7.510 1.00 92.56 389 VAL A C 1
ATOM 2990 O O . VAL A 1 389 ? -14.567 0.055 7.110 1.00 92.56 389 VAL A O 1
ATOM 2993 N N . LYS A 1 390 ? -15.974 1.798 6.918 1.00 87.06 390 LYS A N 1
ATOM 2994 C CA . LYS A 1 390 ? -16.588 1.384 5.655 1.00 87.06 390 LYS A CA 1
ATOM 2995 C C . LYS A 1 390 ? -16.493 2.505 4.624 1.00 87.06 390 LYS A C 1
ATOM 2997 O O . LYS A 1 390 ? -16.989 3.617 4.836 1.00 87.06 390 LYS A O 1
ATOM 3002 N N . ARG A 1 391 ? -15.870 2.185 3.484 1.00 81.44 391 ARG A N 1
ATOM 3003 C CA . ARG A 1 391 ? -15.608 3.104 2.364 1.00 81.44 391 ARG A CA 1
ATOM 3004 C C . ARG A 1 391 ? -16.519 2.766 1.184 1.00 81.44 391 ARG A C 1
ATOM 3006 O O . ARG A 1 391 ? -16.197 1.912 0.362 1.00 81.44 391 ARG A O 1
ATOM 3013 N N . GLY A 1 392 ? -17.682 3.413 1.108 1.00 75.25 392 GLY A N 1
ATOM 3014 C CA . GLY A 1 392 ? -18.678 3.117 0.073 1.00 75.25 392 GLY A CA 1
ATOM 3015 C C . GLY A 1 392 ? -19.092 1.639 0.086 1.00 75.25 392 GLY A C 1
ATOM 3016 O O . GLY A 1 392 ? -19.570 1.136 1.103 1.00 75.25 392 GLY A O 1
ATOM 3017 N N . ASN A 1 393 ? -18.870 0.943 -1.033 1.00 69.44 393 ASN A N 1
ATOM 3018 C CA . ASN A 1 393 ? -19.198 -0.479 -1.198 1.00 69.44 393 ASN A CA 1
ATOM 3019 C C . ASN A 1 393 ? -18.039 -1.435 -0.860 1.00 69.44 393 ASN A C 1
ATOM 3021 O O . ASN A 1 393 ? -18.183 -2.643 -1.044 1.00 69.44 393 ASN A O 1
ATOM 3025 N N . ALA A 1 394 ? -16.898 -0.923 -0.388 1.00 68.88 394 ALA A N 1
ATOM 3026 C CA . ALA A 1 394 ? -15.785 -1.766 0.032 1.00 68.88 394 ALA A CA 1
ATOM 3027 C C . ALA A 1 394 ? -16.152 -2.623 1.265 1.00 68.88 394 ALA A C 1
ATOM 3029 O O . ALA A 1 394 ? -17.053 -2.252 2.034 1.00 68.88 394 ALA A O 1
ATOM 3030 N N . PRO A 1 395 ? -15.454 -3.755 1.483 1.00 77.12 395 PRO A N 1
ATOM 3031 C CA . PRO A 1 395 ? -15.539 -4.505 2.732 1.00 77.12 395 PRO A CA 1
ATOM 3032 C C . PRO A 1 395 ? -15.261 -3.625 3.958 1.00 77.12 395 PRO A C 1
ATOM 3034 O O . PRO A 1 395 ? -14.572 -2.611 3.868 1.00 77.12 395 PRO A O 1
ATOM 3037 N N . ILE A 1 396 ? -15.798 -4.026 5.112 1.00 83.75 396 ILE A N 1
ATOM 3038 C CA . ILE A 1 396 ? -15.529 -3.341 6.380 1.00 83.75 396 ILE A CA 1
ATOM 3039 C C . ILE A 1 396 ? -14.087 -3.631 6.803 1.00 83.75 396 ILE A C 1
ATOM 3041 O O . ILE A 1 396 ? -13.691 -4.789 6.920 1.00 83.75 396 ILE A O 1
ATOM 3045 N N . GLU A 1 397 ? -13.331 -2.576 7.075 1.00 84.62 397 GLU A N 1
ATOM 3046 C CA . GLU A 1 397 ? -11.992 -2.648 7.655 1.00 84.62 397 GLU A CA 1
ATOM 3047 C C . GLU A 1 397 ? -12.087 -2.625 9.184 1.00 84.62 397 GLU A C 1
ATOM 3049 O O . GLU A 1 397 ? -12.978 -1.975 9.737 1.00 84.62 397 GLU A O 1
ATOM 3054 N N . GLN A 1 398 ? -11.171 -3.305 9.878 1.00 90.81 398 GLN A N 1
ATOM 3055 C CA . GLN A 1 398 ? -11.134 -3.363 11.345 1.00 90.81 398 GLN A CA 1
ATOM 3056 C C . GLN A 1 398 ? -9.767 -2.977 11.898 1.00 90.81 398 GLN A C 1
ATOM 3058 O O . GLN A 1 398 ? -8.736 -3.334 11.329 1.00 90.81 398 GLN A O 1
ATOM 3063 N N . SER A 1 399 ? -9.784 -2.250 13.014 1.00 94.75 399 SER A N 1
ATOM 3064 C CA . SER A 1 399 ? -8.598 -1.805 13.736 1.00 94.75 399 SER A CA 1
ATOM 3065 C C . SER A 1 399 ? -7.974 -2.916 14.582 1.00 94.75 399 SER A C 1
ATOM 3067 O O . SER A 1 399 ? -8.627 -3.916 14.894 1.00 94.75 399 SER A O 1
ATOM 3069 N N . ALA A 1 400 ? -6.747 -2.697 15.059 1.00 91.00 400 ALA A N 1
ATOM 3070 C CA . ALA A 1 400 ? -6.232 -3.452 16.195 1.00 91.00 400 ALA A CA 1
ATOM 3071 C C . ALA A 1 400 ? -7.057 -3.139 17.461 1.00 91.00 400 ALA A C 1
ATOM 3073 O O . ALA A 1 400 ? -7.608 -2.035 17.592 1.00 91.00 400 ALA A O 1
ATOM 3074 N N . PRO A 1 401 ? -7.161 -4.091 18.406 1.00 96.62 401 PRO A N 1
ATOM 3075 C CA . PRO A 1 401 ? -7.851 -3.860 19.664 1.00 96.62 401 PRO A CA 1
ATOM 3076 C C . PRO A 1 401 ? -6.987 -3.071 20.653 1.00 96.62 401 PRO A C 1
ATOM 3078 O O . PRO A 1 401 ? -5.812 -3.377 20.854 1.00 96.62 401 PRO A O 1
ATOM 3081 N N . LEU A 1 402 ? -7.602 -2.122 21.359 1.00 97.81 402 LEU A N 1
ATOM 3082 C CA . LEU A 1 402 ? -7.155 -1.722 22.690 1.00 97.81 402 LEU A CA 1
ATOM 3083 C C . LEU A 1 402 ? -7.722 -2.730 23.691 1.00 97.81 402 LEU A C 1
ATOM 3085 O O . LEU A 1 402 ? -8.933 -2.793 23.883 1.00 97.81 402 LEU A O 1
ATOM 3089 N N . ASN A 1 403 ? -6.863 -3.512 24.335 1.00 97.31 403 ASN A N 1
ATOM 3090 C CA . ASN A 1 403 ? -7.273 -4.389 25.431 1.00 97.31 403 ASN A CA 1
ATOM 3091 C C . ASN A 1 403 ? -7.349 -3.564 26.722 1.00 97.31 403 ASN A C 1
ATOM 3093 O O . ASN A 1 403 ? -6.362 -3.449 27.442 1.00 97.31 403 ASN A O 1
ATOM 3097 N N . LEU A 1 404 ? -8.505 -2.949 26.972 1.00 98.50 404 LEU A N 1
ATOM 3098 C CA . LEU A 1 404 ? -8.723 -2.044 28.097 1.00 98.50 404 LEU A CA 1
ATOM 3099 C C . LEU A 1 404 ? -8.995 -2.828 29.383 1.00 98.50 404 LEU A C 1
ATOM 3101 O O . LEU A 1 404 ? -9.971 -3.572 29.465 1.00 98.50 404 LEU A O 1
ATOM 3105 N N . GLU A 1 405 ? -8.179 -2.628 30.409 1.00 98.50 405 GLU A N 1
ATOM 3106 C CA . GLU A 1 405 ? -8.418 -3.192 31.737 1.00 98.50 405 GLU A CA 1
ATOM 3107 C C . GLU A 1 405 ? -9.388 -2.310 32.527 1.00 98.50 405 GLU A C 1
ATOM 3109 O O . GLU A 1 405 ? -9.125 -1.127 32.740 1.00 98.50 405 GLU A O 1
ATOM 3114 N N . VAL A 1 406 ? -10.499 -2.877 33.000 1.00 98.19 406 VAL A N 1
ATOM 3115 C CA . VAL A 1 406 ? -11.426 -2.166 33.892 1.00 98.19 406 VAL A CA 1
ATOM 3116 C C . VAL A 1 406 ? -11.116 -2.551 35.331 1.00 98.19 406 VAL A C 1
ATOM 3118 O O . VAL A 1 406 ? -11.147 -3.733 35.688 1.00 98.19 406 VAL A O 1
ATOM 3121 N N . GLU A 1 407 ? -10.825 -1.551 36.165 1.00 97.81 407 GLU A N 1
ATOM 3122 C CA . GLU A 1 407 ? -10.420 -1.747 37.556 1.00 97.81 407 GLU A CA 1
ATOM 3123 C C . GLU A 1 407 ? -11.369 -2.686 38.310 1.00 97.81 407 GLU A C 1
ATOM 3125 O O . GLU A 1 407 ? -12.592 -2.553 38.268 1.00 97.81 407 GLU A O 1
ATOM 3130 N N . ARG A 1 408 ? -10.777 -3.652 39.018 1.00 95.69 408 ARG A N 1
ATOM 3131 C CA . ARG A 1 408 ? -11.500 -4.597 39.869 1.00 95.69 408 ARG A CA 1
ATOM 3132 C C . ARG A 1 408 ? -11.954 -3.941 41.172 1.00 95.69 408 ARG A C 1
ATOM 3134 O O . ARG A 1 408 ? -11.239 -3.143 41.768 1.00 95.69 408 ARG A O 1
ATOM 3141 N N . GLN A 1 409 ? -13.109 -4.374 41.657 1.00 94.69 409 GLN A N 1
ATOM 3142 C CA . GLN A 1 409 ? -13.627 -4.018 42.976 1.00 94.69 409 GLN A CA 1
ATOM 3143 C C . GLN A 1 409 ? -13.130 -4.998 44.050 1.00 94.69 409 GLN A C 1
ATOM 3145 O O . GLN A 1 409 ? -12.530 -6.028 43.729 1.00 94.69 409 GLN A O 1
ATOM 3150 N N . SER A 1 410 ? -13.361 -4.687 45.331 1.00 92.62 410 SER A N 1
ATOM 3151 C CA . SER A 1 410 ? -12.990 -5.593 46.427 1.00 92.62 410 SER A CA 1
ATOM 3152 C C . SER A 1 410 ? -13.909 -6.812 46.501 1.00 92.62 410 SER A C 1
ATOM 3154 O O . SER A 1 410 ? -13.444 -7.911 46.799 1.00 92.62 410 SER A O 1
ATOM 3156 N N . LEU A 1 411 ? -15.192 -6.639 46.177 1.00 93.31 411 LEU A N 1
ATOM 3157 C CA . LEU A 1 411 ? -16.161 -7.719 46.050 1.00 93.31 411 LEU A CA 1
ATOM 3158 C C . LEU A 1 411 ? -16.267 -8.185 44.596 1.00 93.31 411 LEU A C 1
ATOM 3160 O O . LEU A 1 411 ? -16.301 -7.387 43.660 1.00 93.31 411 LEU A O 1
ATOM 3164 N N . THR A 1 412 ? -16.395 -9.499 44.414 1.00 93.00 412 THR A N 1
ATOM 3165 C CA . THR A 1 412 ? -16.818 -10.081 43.135 1.00 93.00 412 THR A CA 1
ATOM 3166 C C . THR A 1 412 ? -18.331 -10.239 43.158 1.00 93.00 412 THR A C 1
ATOM 3168 O O . THR A 1 412 ? -18.865 -11.048 43.916 1.00 93.00 412 THR A O 1
ATOM 3171 N N . LEU A 1 413 ? -19.023 -9.441 42.347 1.00 95.75 413 LEU A N 1
ATOM 3172 C CA . LEU A 1 413 ? -20.477 -9.316 42.381 1.00 95.75 413 LEU A CA 1
ATOM 3173 C C . LEU A 1 413 ? -21.096 -9.870 41.079 1.00 95.75 413 LEU A C 1
ATOM 3175 O O . LEU A 1 413 ? -21.057 -9.179 40.055 1.00 95.75 413 LEU A O 1
ATOM 3179 N N . PRO A 1 414 ? -21.627 -11.111 41.075 1.00 95.44 414 PRO A N 1
ATOM 3180 C CA . PRO A 1 414 ? -22.272 -11.698 39.897 1.00 95.44 414 PRO A CA 1
ATOM 3181 C C . PRO A 1 414 ? -23.574 -10.970 39.546 1.00 95.44 414 PRO A C 1
ATOM 3183 O O . PRO A 1 414 ? -24.095 -10.200 40.342 1.00 95.44 414 PRO A O 1
ATOM 3186 N N . ALA A 1 415 ? -24.128 -11.219 38.360 1.00 96.44 415 ALA A N 1
ATOM 3187 C CA . ALA A 1 415 ? -25.432 -10.666 38.003 1.00 96.44 415 ALA A CA 1
ATOM 3188 C C . ALA A 1 415 ? -26.524 -11.223 38.941 1.00 96.44 415 ALA A C 1
ATOM 3190 O O . ALA A 1 415 ? -26.431 -12.384 39.358 1.00 96.44 415 ALA A O 1
ATOM 3191 N N . PRO A 1 416 ? -27.565 -10.438 39.281 1.00 97.25 416 PRO A N 1
ATOM 3192 C CA . PRO A 1 416 ? -28.708 -10.977 40.007 1.00 97.25 416 PRO A CA 1
ATOM 3193 C C . PRO A 1 416 ? -29.433 -12.030 39.157 1.00 97.25 416 PRO A C 1
ATOM 3195 O O . PRO A 1 416 ? -29.257 -12.105 37.942 1.00 97.25 416 PRO A O 1
ATOM 3198 N N . THR A 1 417 ? -30.290 -12.828 39.788 1.00 97.69 417 THR A N 1
ATOM 3199 C CA . THR A 1 417 ? -31.166 -13.783 39.085 1.00 97.69 417 THR A CA 1
ATOM 3200 C C . THR A 1 417 ? -32.618 -13.354 39.217 1.00 97.69 417 THR A C 1
ATOM 3202 O O . THR A 1 417 ? -33.000 -12.817 40.254 1.00 97.69 417 THR A O 1
ATOM 3205 N N . PHE A 1 418 ? -33.429 -13.577 38.181 1.00 96.94 418 PHE A N 1
ATOM 3206 C CA . PHE A 1 418 ? -34.844 -13.206 38.165 1.00 96.94 418 PHE A CA 1
ATOM 3207 C C . PHE A 1 418 ? -35.732 -14.426 37.934 1.00 96.94 418 PHE A C 1
ATOM 3209 O O . PHE A 1 418 ? -35.559 -15.146 36.952 1.00 96.94 418 PHE A O 1
ATOM 3216 N N . ASN A 1 419 ? -36.711 -14.632 38.812 1.00 96.12 419 ASN A N 1
ATOM 3217 C CA . ASN A 1 419 ? -37.794 -15.580 38.595 1.00 96.12 419 ASN A CA 1
ATOM 3218 C C . ASN A 1 419 ? -39.018 -14.823 38.067 1.00 96.12 419 ASN A C 1
ATOM 3220 O O . ASN A 1 419 ? -39.693 -14.123 38.820 1.00 96.12 419 ASN A O 1
ATOM 3224 N N . GLY A 1 420 ? -39.313 -14.982 36.774 1.00 89.94 420 GLY A N 1
ATOM 3225 C CA . GLY A 1 420 ? -40.436 -14.302 36.126 1.00 89.94 420 GLY A CA 1
ATOM 3226 C C . GLY A 1 420 ? -41.815 -14.718 36.646 1.00 89.94 420 GLY A C 1
ATOM 3227 O O . GLY A 1 420 ? -42.716 -13.885 36.674 1.00 89.94 420 GLY A O 1
ATOM 3228 N N . ALA A 1 421 ? -41.980 -15.959 37.119 1.00 91.06 421 ALA A N 1
ATOM 3229 C CA . ALA A 1 421 ? -43.264 -16.455 37.622 1.00 91.06 421 ALA A CA 1
ATOM 3230 C C . ALA A 1 421 ? -43.628 -15.836 38.979 1.00 91.06 421 ALA A C 1
ATOM 3232 O O . ALA A 1 421 ? -44.779 -15.472 39.209 1.00 91.06 421 ALA A O 1
ATOM 3233 N N . SER A 1 422 ? -42.643 -15.684 39.870 1.00 94.06 422 SER A N 1
ATOM 3234 C CA . SER A 1 422 ? -42.837 -15.039 41.175 1.00 94.06 422 SER A CA 1
ATOM 3235 C C . SER A 1 422 ? -42.519 -13.539 41.179 1.00 94.06 422 SER A C 1
ATOM 3237 O O . SER A 1 422 ? -42.799 -12.867 42.169 1.00 94.06 422 SER A O 1
ATOM 3239 N N . ARG A 1 423 ? -41.961 -13.001 40.083 1.00 94.56 423 ARG A N 1
ATOM 3240 C CA . ARG A 1 423 ? -41.425 -11.630 39.960 1.00 94.56 423 ARG A CA 1
ATOM 3241 C C . ARG A 1 423 ? -40.406 -11.306 41.049 1.00 94.56 423 ARG A C 1
ATOM 3243 O O . ARG A 1 423 ? -40.403 -10.215 41.613 1.00 94.56 423 ARG A O 1
ATOM 3250 N N . GLU A 1 424 ? -39.542 -12.263 41.356 1.00 97.25 424 GLU A N 1
ATOM 3251 C CA . GLU A 1 424 ? -38.554 -12.126 42.422 1.00 97.25 424 GLU A CA 1
ATOM 3252 C C . GLU A 1 424 ? -37.139 -12.024 41.851 1.00 97.25 424 GLU A C 1
ATOM 3254 O O . GLU A 1 424 ? -36.705 -12.886 41.085 1.00 97.25 424 GLU A O 1
ATOM 3259 N N . LEU A 1 425 ? -36.405 -10.987 42.257 1.00 97.56 425 LEU A N 1
ATOM 3260 C CA . LEU A 1 425 ? -34.962 -10.885 42.059 1.00 97.56 425 LEU A CA 1
ATOM 3261 C C . LEU A 1 425 ? -34.224 -11.446 43.273 1.00 97.56 425 LEU A C 1
ATOM 3263 O O . LEU A 1 425 ? -34.493 -11.053 44.406 1.00 97.56 425 LEU A O 1
ATOM 3267 N N . SER A 1 426 ? -33.257 -12.325 43.029 1.00 97.94 426 SER A N 1
ATOM 3268 C CA . SER A 1 426 ? -32.372 -12.884 44.050 1.00 97.94 426 SER A CA 1
ATOM 3269 C C . SER A 1 426 ? -30.943 -12.385 43.853 1.00 97.94 426 SER A C 1
ATOM 3271 O O . SER A 1 426 ? -30.372 -12.503 42.764 1.00 97.94 426 SER A O 1
ATOM 3273 N N . VAL A 1 427 ? -30.363 -11.851 44.927 1.00 98.06 427 VAL A N 1
ATOM 3274 C CA . VAL A 1 427 ? -28.985 -11.359 44.999 1.00 98.06 427 VAL A CA 1
ATOM 3275 C C . VAL A 1 427 ? -28.192 -12.235 45.963 1.00 98.06 427 VAL A C 1
ATOM 3277 O O . VAL A 1 427 ? -28.528 -12.333 47.143 1.00 98.06 427 VAL A O 1
ATOM 3280 N N . SER A 1 428 ? -27.129 -12.858 45.459 1.00 95.19 428 SER A N 1
ATOM 3281 C CA . SER A 1 428 ? -26.224 -13.701 46.239 1.00 95.19 428 SER A CA 1
ATOM 3282 C C . SER A 1 428 ? -24.786 -13.465 45.789 1.00 95.19 428 SER A C 1
ATOM 3284 O O . SER A 1 428 ? -24.500 -13.465 44.592 1.00 95.19 428 SER A O 1
ATOM 3286 N N . PHE A 1 429 ? -23.887 -13.224 46.742 1.00 95.50 429 PHE A N 1
ATOM 3287 C CA . PHE A 1 429 ? -22.472 -12.963 46.485 1.00 95.50 429 PHE A CA 1
ATOM 3288 C C . PHE A 1 429 ? -21.613 -13.351 47.694 1.00 95.50 429 PHE A C 1
ATOM 3290 O O . PHE A 1 429 ? -22.089 -13.402 48.829 1.00 95.50 429 PHE A O 1
ATOM 3297 N N . ALA A 1 430 ? -20.331 -13.626 47.451 1.00 93.69 430 ALA A N 1
ATOM 3298 C CA . ALA A 1 430 ? -19.373 -13.958 48.500 1.00 93.69 430 ALA A CA 1
ATOM 3299 C C . ALA A 1 430 ? -18.757 -12.695 49.128 1.00 93.69 430 ALA A C 1
ATOM 3301 O O . ALA A 1 430 ? -18.605 -11.670 48.467 1.00 93.69 430 ALA A O 1
ATOM 3302 N N . GLY A 1 431 ? -18.357 -12.785 50.399 1.00 91.25 431 GLY A N 1
ATOM 3303 C CA . GLY A 1 431 ? -17.650 -11.703 51.096 1.00 91.25 431 GLY A CA 1
ATOM 3304 C C . GLY A 1 431 ? -18.540 -10.603 51.688 1.00 91.25 431 GLY A C 1
ATOM 3305 O O . GLY A 1 431 ? -18.007 -9.614 52.184 1.00 91.25 431 GLY A O 1
ATOM 3306 N N . GLY A 1 432 ? -19.867 -10.772 51.672 1.00 91.06 432 GLY A N 1
ATOM 3307 C CA . GLY A 1 432 ? -20.800 -9.860 52.340 1.00 91.06 432 GLY A CA 1
ATOM 3308 C C . GLY A 1 432 ? -20.553 -9.765 53.849 1.00 91.06 432 GLY A C 1
ATOM 3309 O O . GLY A 1 432 ? -20.230 -10.761 54.496 1.00 91.06 432 GLY A O 1
ATOM 3310 N N . GLN A 1 433 ? -20.705 -8.562 54.401 1.00 91.38 433 GLN A N 1
ATOM 3311 C CA . GLN A 1 433 ? -20.475 -8.241 55.812 1.00 91.38 433 GLN A CA 1
ATOM 3312 C C . GLN A 1 433 ? -21.701 -7.559 56.426 1.00 91.38 433 GLN A C 1
ATOM 3314 O O . GLN A 1 433 ? -22.446 -6.856 55.741 1.00 91.38 433 GLN A O 1
ATOM 3319 N N . ASN A 1 434 ? -21.874 -7.718 57.740 1.00 91.50 434 ASN A N 1
ATOM 3320 C CA . ASN A 1 434 ? -22.878 -6.959 58.487 1.00 91.50 434 ASN A CA 1
ATOM 3321 C C . ASN A 1 434 ? -22.614 -5.447 58.362 1.00 91.50 434 ASN A C 1
ATOM 3323 O O . ASN A 1 434 ? -21.466 -5.009 58.342 1.00 91.50 434 ASN A O 1
ATOM 3327 N N . GLY A 1 435 ? -23.683 -4.649 58.294 1.00 90.00 435 GLY A N 1
ATOM 3328 C CA . GLY A 1 435 ? -23.605 -3.192 58.105 1.00 90.00 435 GLY A CA 1
ATOM 3329 C C . GLY A 1 435 ? -23.550 -2.740 56.640 1.00 90.00 435 GLY A C 1
ATOM 3330 O O . GLY A 1 435 ? -23.627 -1.540 56.371 1.00 90.00 435 GLY A O 1
ATOM 3331 N N . GLN A 1 436 ? -23.470 -3.678 55.690 1.00 94.19 436 GLN A N 1
ATOM 3332 C CA . GLN A 1 436 ? -23.643 -3.387 54.270 1.00 94.19 436 GLN A CA 1
ATOM 3333 C C . GLN A 1 436 ? -25.125 -3.359 53.881 1.00 94.19 436 GLN A C 1
ATOM 3335 O O . GLN A 1 436 ? -25.952 -4.106 54.410 1.00 94.19 436 GLN A O 1
ATOM 3340 N N . LEU A 1 437 ? -25.441 -2.516 52.904 1.00 95.25 437 LEU A N 1
ATOM 3341 C CA . LEU A 1 437 ? -26.744 -2.406 52.267 1.00 95.25 437 LEU A CA 1
ATOM 3342 C C . LEU A 1 437 ? -26.644 -2.857 50.814 1.00 95.25 437 LEU A C 1
ATOM 3344 O O . LEU A 1 437 ? -25.723 -2.462 50.098 1.00 95.25 437 LEU A O 1
ATOM 3348 N N . VAL A 1 438 ? -27.629 -3.632 50.375 1.00 96.50 438 VAL A N 1
ATOM 3349 C CA . VAL A 1 438 ? -27.826 -4.017 48.980 1.00 96.50 438 VAL A CA 1
ATOM 3350 C C . VAL A 1 438 ? -29.063 -3.328 48.419 1.00 96.50 438 VAL A C 1
ATOM 3352 O O . VAL A 1 438 ? -30.127 -3.313 49.039 1.00 96.50 438 VAL A O 1
ATOM 3355 N N . ARG A 1 439 ? -28.932 -2.759 47.224 1.00 96.44 439 ARG A N 1
ATOM 3356 C CA . ARG A 1 439 ? -30.024 -2.108 46.495 1.00 96.44 439 ARG A CA 1
ATOM 3357 C C . ARG A 1 439 ? -30.013 -2.592 45.057 1.00 96.44 439 ARG A C 1
ATOM 3359 O O . ARG A 1 439 ? -28.951 -2.630 44.443 1.00 96.44 439 ARG A O 1
ATOM 3366 N N . VAL A 1 440 ? -31.174 -2.949 44.525 1.00 97.94 440 VAL A N 1
ATOM 3367 C CA . VAL A 1 440 ? -31.320 -3.326 43.118 1.00 97.94 440 VAL A CA 1
ATOM 3368 C C . VAL A 1 440 ? -31.693 -2.091 42.312 1.00 97.94 440 VAL A C 1
ATOM 3370 O O . VAL A 1 440 ? -32.562 -1.327 42.728 1.00 97.94 440 VAL A O 1
ATOM 3373 N N . ARG A 1 441 ? -31.080 -1.937 41.139 1.00 97.12 441 ARG A N 1
ATOM 3374 C CA . ARG A 1 441 ? -31.450 -0.954 40.124 1.00 97.12 441 ARG A CA 1
ATOM 3375 C C . ARG A 1 441 ? -32.072 -1.659 38.924 1.00 97.12 441 ARG A C 1
ATOM 3377 O O . ARG A 1 441 ? -31.476 -2.554 38.331 1.00 97.12 441 ARG A O 1
ATOM 3384 N N . TRP A 1 442 ? -33.271 -1.223 38.569 1.00 96.81 442 TRP A N 1
ATOM 3385 C CA . TRP A 1 442 ? -34.059 -1.646 37.419 1.00 96.81 442 TRP A CA 1
ATOM 3386 C C . TRP A 1 442 ? -34.012 -0.546 36.357 1.00 96.81 442 TRP A C 1
ATOM 3388 O O . TRP A 1 442 ? -34.669 0.487 36.491 1.00 96.81 442 TRP A O 1
ATOM 3398 N N . SER A 1 443 ? -33.214 -0.746 35.309 1.00 95.50 443 SER A N 1
ATOM 3399 C CA . SER A 1 443 ? -33.046 0.226 34.222 1.00 95.50 443 SER A CA 1
ATOM 3400 C C . SER A 1 443 ? -33.842 -0.220 32.996 1.00 95.50 443 SER A C 1
ATOM 3402 O O . SER A 1 443 ? -33.296 -0.842 32.084 1.00 95.50 443 SER A O 1
ATOM 3404 N N . GLY A 1 444 ? -35.148 0.052 33.025 1.00 93.25 444 GLY A N 1
ATOM 3405 C CA . GLY A 1 444 ? -36.073 -0.143 31.903 1.00 93.25 444 GLY A CA 1
ATOM 3406 C C . GLY A 1 444 ? -36.509 1.194 31.297 1.00 93.25 444 GLY A C 1
ATOM 3407 O O . GLY A 1 444 ? -35.731 2.144 31.262 1.00 93.25 444 GLY A O 1
ATOM 3408 N N . VAL A 1 445 ? -37.773 1.293 30.871 1.00 93.75 445 VAL A N 1
ATOM 3409 C CA . VAL A 1 445 ? -38.401 2.550 30.410 1.00 93.75 445 VAL A CA 1
ATOM 3410 C C . VAL A 1 445 ? -38.235 3.670 31.434 1.00 93.75 445 VAL A C 1
ATOM 3412 O O . VAL A 1 445 ? -37.925 4.801 31.069 1.00 93.75 445 VAL A O 1
ATOM 3415 N N . VAL A 1 446 ? -38.422 3.347 32.712 1.00 94.94 446 VAL A N 1
ATOM 3416 C CA . VAL A 1 446 ? -38.118 4.233 33.831 1.00 94.94 446 VAL A CA 1
ATOM 3417 C C . VAL A 1 446 ? -37.047 3.565 34.674 1.00 94.94 446 VAL A C 1
ATOM 3419 O O . VAL A 1 446 ? -37.169 2.396 35.047 1.00 94.94 446 VAL A O 1
ATOM 3422 N N . VAL A 1 447 ? -36.002 4.321 34.995 1.00 95.00 447 VAL A N 1
ATOM 3423 C CA . VAL A 1 447 ? -34.963 3.848 35.903 1.00 95.00 447 VAL A CA 1
ATOM 3424 C C . VAL A 1 447 ? -35.480 3.953 37.329 1.00 95.00 447 VAL A C 1
ATOM 3426 O O . VAL A 1 447 ? -35.828 5.037 37.798 1.00 95.00 447 VAL A O 1
ATOM 3429 N N . ARG A 1 448 ? -35.546 2.816 38.017 1.00 95.88 448 ARG A N 1
ATOM 3430 C CA . ARG A 1 448 ? -35.982 2.731 39.410 1.00 95.88 448 ARG A CA 1
ATOM 3431 C C . ARG A 1 448 ? -34.976 1.945 40.212 1.00 95.88 448 ARG A C 1
ATOM 3433 O O . ARG A 1 448 ? -34.295 1.070 39.691 1.00 95.88 448 ARG A O 1
ATOM 3440 N N . ASP A 1 449 ? -34.937 2.215 41.500 1.00 95.50 449 ASP A N 1
ATOM 3441 C CA . ASP A 1 449 ? -34.195 1.383 42.421 1.00 95.50 449 ASP A CA 1
ATOM 3442 C C . ASP A 1 449 ? -35.133 0.893 43.525 1.00 95.50 449 ASP A C 1
ATOM 3444 O O . ASP A 1 449 ? -36.076 1.588 43.913 1.00 95.50 449 ASP A O 1
ATOM 3448 N N . THR A 1 450 ? -34.858 -0.287 44.064 1.00 96.38 450 THR A N 1
ATOM 3449 C CA . THR A 1 450 ? -35.592 -0.811 45.214 1.00 96.38 450 THR A CA 1
ATOM 3450 C C . THR A 1 450 ? -35.239 -0.042 46.485 1.00 96.38 450 THR A C 1
ATOM 3452 O O . THR A 1 450 ? -34.228 0.668 46.562 1.00 96.38 450 THR A O 1
ATOM 3455 N N . THR A 1 451 ? -36.041 -0.236 47.530 1.00 94.62 451 THR A N 1
ATOM 3456 C CA . THR A 1 451 ? -35.599 0.058 48.895 1.00 94.62 451 THR A CA 1
ATOM 3457 C C . THR A 1 451 ? -34.364 -0.800 49.210 1.00 94.62 451 THR A C 1
ATOM 3459 O O . THR A 1 451 ? -34.360 -1.989 48.863 1.00 94.62 451 THR A O 1
ATOM 3462 N N . PRO A 1 452 ? -33.305 -0.241 49.824 1.00 95.00 452 PRO A N 1
ATOM 3463 C CA . PRO A 1 452 ? -32.153 -1.027 50.250 1.00 95.00 452 PRO A CA 1
ATOM 3464 C C . PRO A 1 452 ? -32.531 -2.073 51.310 1.00 95.00 452 PRO A C 1
ATOM 3466 O O . PRO A 1 452 ? -33.377 -1.816 52.165 1.00 95.00 452 PRO A O 1
ATOM 3469 N N . GLN A 1 453 ? -31.876 -3.231 51.284 1.00 96.56 453 GLN A N 1
ATOM 3470 C CA . GLN A 1 453 ? -31.953 -4.260 52.325 1.00 96.56 453 GLN A CA 1
ATOM 3471 C C . GLN A 1 453 ? -30.587 -4.438 52.995 1.00 96.56 453 GLN A C 1
ATOM 3473 O O . GLN A 1 453 ? -29.555 -4.231 52.359 1.00 96.56 453 GLN A O 1
ATOM 3478 N N . ASN A 1 454 ? -30.568 -4.855 54.262 1.00 96.00 454 ASN A N 1
ATOM 3479 C CA . ASN A 1 454 ? -29.324 -5.229 54.937 1.00 96.00 454 ASN A CA 1
ATOM 3480 C C . ASN A 1 454 ? -28.752 -6.518 54.334 1.00 96.00 454 ASN A C 1
ATOM 3482 O O . ASN A 1 454 ? -29.490 -7.468 54.058 1.00 96.00 454 ASN A O 1
ATOM 3486 N N . VAL A 1 455 ? -27.433 -6.558 54.169 1.00 95.50 455 VAL A N 1
ATOM 3487 C CA . VAL A 1 455 ? -26.698 -7.780 53.839 1.00 95.50 455 VAL A CA 1
ATOM 3488 C C . VAL A 1 455 ? -26.527 -8.599 55.115 1.00 95.50 455 VAL A C 1
ATOM 3490 O O . VAL A 1 455 ? -26.025 -8.095 56.121 1.00 95.50 455 VAL A O 1
ATOM 3493 N N . VAL A 1 456 ? -26.918 -9.871 55.059 1.00 94.38 456 VAL A N 1
ATOM 3494 C CA . VAL A 1 456 ? -26.627 -10.864 56.100 1.00 94.38 456 VAL A CA 1
ATOM 3495 C C . VAL A 1 456 ? -25.663 -11.892 55.500 1.00 94.38 456 VAL A C 1
ATOM 3497 O O . VAL A 1 456 ? -26.012 -12.517 54.495 1.00 94.38 456 VAL A O 1
ATOM 3500 N N . PRO A 1 457 ? -24.452 -12.079 56.061 1.00 93.19 457 PRO A N 1
ATOM 3501 C CA . PRO A 1 457 ? -23.456 -12.990 55.504 1.00 93.19 457 PRO A CA 1
ATOM 3502 C C . PRO A 1 457 ? -24.011 -14.397 55.246 1.00 93.19 457 PRO A C 1
ATOM 3504 O O . PRO A 1 457 ? -24.625 -15.009 56.118 1.00 93.19 457 PRO A O 1
ATOM 3507 N N . GLY A 1 458 ? -23.796 -14.908 54.031 1.00 90.94 458 GLY A N 1
ATOM 3508 C CA . GLY A 1 458 ? -24.256 -16.234 53.605 1.00 90.94 458 GLY A CA 1
ATOM 3509 C C . GLY A 1 458 ? -25.747 -16.335 53.255 1.00 90.94 458 GLY A C 1
ATOM 3510 O O . GLY A 1 458 ? -26.181 -17.398 52.816 1.00 90.94 458 GLY A O 1
ATOM 3511 N N . GLN A 1 459 ? -26.531 -15.262 53.404 1.00 94.88 459 GLN A N 1
ATOM 3512 C CA . GLN A 1 459 ? -27.944 -15.247 53.025 1.00 94.88 459 GLN A CA 1
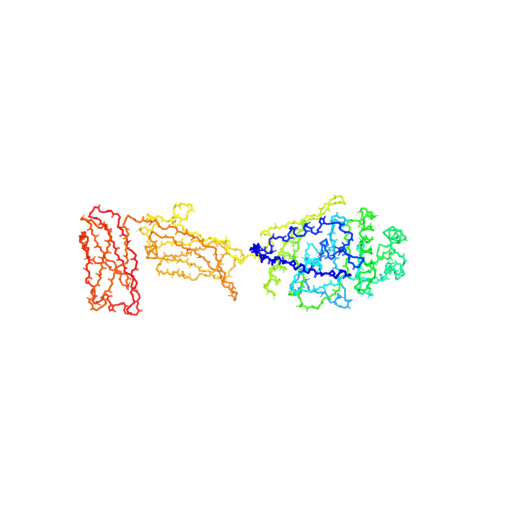ATOM 3513 C C . GLN A 1 459 ? -28.175 -14.529 51.692 1.00 94.88 459 GLN A C 1
ATOM 3515 O O . GLN A 1 459 ? -27.492 -13.571 51.342 1.00 94.88 459 GLN A O 1
ATOM 3520 N N . THR A 1 460 ? -29.168 -15.009 50.943 1.00 96.81 460 THR A N 1
ATOM 3521 C CA . THR A 1 460 ? -29.619 -14.386 49.691 1.00 96.81 460 THR A CA 1
ATOM 3522 C C . THR A 1 460 ? -30.623 -13.279 49.994 1.00 96.81 460 THR A C 1
ATOM 3524 O O . THR A 1 460 ? -31.632 -13.528 50.654 1.00 96.81 460 THR A O 1
ATOM 3527 N N . ASN A 1 461 ? -30.396 -12.085 49.452 1.00 98.12 461 ASN A N 1
ATOM 3528 C CA . ASN A 1 461 ? -31.378 -11.005 49.483 1.00 98.12 461 ASN A CA 1
ATOM 3529 C C . ASN A 1 461 ? -32.399 -11.193 48.355 1.00 98.12 461 ASN A C 1
ATOM 3531 O O . ASN A 1 461 ? -32.023 -11.436 47.205 1.00 98.12 461 ASN A O 1
ATOM 3535 N N . ARG A 1 462 ? -33.690 -11.077 48.682 1.00 97.81 462 ARG A N 1
ATOM 3536 C CA . ARG A 1 462 ? -34.806 -11.274 47.746 1.00 97.81 462 ARG A CA 1
ATOM 3537 C C . ARG A 1 462 ? -35.620 -9.994 47.617 1.00 97.81 462 ARG A C 1
ATOM 3539 O O . ARG A 1 462 ? -35.990 -9.383 48.620 1.00 97.81 462 ARG A O 1
ATOM 3546 N N . PHE A 1 463 ? -35.909 -9.598 46.384 1.00 97.81 463 PHE A N 1
ATOM 3547 C CA . PHE A 1 463 ? -36.635 -8.375 46.055 1.00 97.81 463 PHE A CA 1
ATOM 3548 C C . PHE A 1 463 ? -37.846 -8.711 45.190 1.00 97.81 463 PHE A C 1
ATOM 3550 O O . PHE A 1 463 ? -37.695 -9.221 44.080 1.00 97.81 463 PHE A O 1
ATOM 3557 N N . ALA A 1 464 ? -39.043 -8.395 45.681 1.00 96.62 464 ALA A N 1
ATOM 3558 C CA . ALA A 1 464 ? -40.258 -8.472 44.881 1.00 96.62 464 ALA A CA 1
ATOM 3559 C C . ALA A 1 464 ? -40.302 -7.300 43.891 1.00 96.62 464 ALA A C 1
ATOM 3561 O O . ALA A 1 464 ? -40.153 -6.141 44.288 1.00 96.62 464 ALA A O 1
ATOM 3562 N N . ILE A 1 465 ? -40.517 -7.600 42.613 1.00 96.31 465 ILE A N 1
ATOM 3563 C CA . ILE A 1 465 ? -40.614 -6.607 41.548 1.00 96.31 465 ILE A CA 1
ATOM 3564 C C . ILE A 1 465 ? -42.085 -6.334 41.232 1.00 96.31 465 ILE A C 1
ATOM 3566 O O . ILE A 1 465 ? -42.820 -7.265 40.888 1.00 96.31 465 ILE A O 1
ATOM 3570 N N . PRO A 1 466 ? -42.535 -5.070 41.350 1.00 95.25 466 PRO A N 1
ATOM 3571 C CA . PRO A 1 466 ? -43.907 -4.699 41.039 1.00 95.25 466 PRO A CA 1
ATOM 3572 C C . PRO A 1 466 ? -44.317 -5.065 39.608 1.00 95.25 466 PRO A C 1
ATOM 3574 O O . PRO A 1 466 ? -43.550 -4.911 38.660 1.00 95.25 466 PRO A O 1
ATOM 3577 N N . GLU A 1 467 ? -45.567 -5.494 39.435 1.00 94.56 467 GLU A N 1
ATOM 3578 C CA . GLU A 1 467 ? -46.111 -5.888 38.128 1.00 94.56 467 GLU A CA 1
ATOM 3579 C C . GLU A 1 467 ? -46.041 -4.779 37.081 1.00 94.56 467 GLU A C 1
ATOM 3581 O O . GLU A 1 467 ? -45.771 -5.030 35.907 1.00 94.56 467 GLU A O 1
ATOM 3586 N N . ASN A 1 468 ? -46.257 -3.536 37.508 1.00 94.88 468 ASN A N 1
ATOM 3587 C CA . ASN A 1 468 ? -46.200 -2.377 36.629 1.00 94.88 468 ASN A CA 1
ATOM 3588 C C . ASN A 1 468 ? -44.782 -2.109 36.100 1.00 94.88 468 ASN A C 1
ATOM 3590 O O . ASN A 1 468 ? -44.652 -1.560 35.013 1.00 94.88 468 ASN A O 1
ATOM 3594 N N . TRP A 1 469 ? -43.726 -2.528 36.808 1.00 95.00 469 TRP A N 1
ATOM 3595 C CA . TRP A 1 469 ? -42.351 -2.439 36.296 1.00 95.00 469 TRP A CA 1
ATOM 3596 C C . TRP A 1 469 ? -42.100 -3.469 35.198 1.00 95.00 469 TRP A C 1
ATOM 3598 O O . TRP A 1 469 ? -41.301 -3.237 34.303 1.00 95.00 469 TRP A O 1
ATOM 3608 N N . VAL A 1 470 ? -42.771 -4.617 35.252 1.00 93.88 470 VAL A N 1
ATOM 3609 C CA . VAL A 1 470 ? -42.651 -5.651 34.220 1.00 93.88 470 VAL A CA 1
ATOM 3610 C C . VAL A 1 470 ? -43.474 -5.264 32.992 1.00 93.88 470 VAL A C 1
ATOM 3612 O O . VAL A 1 470 ? -42.944 -5.166 31.889 1.00 93.88 470 VAL A O 1
ATOM 3615 N N . THR A 1 471 ? -44.759 -4.975 33.191 1.00 94.62 471 THR A N 1
ATOM 3616 C CA . THR A 1 471 ? -45.714 -4.700 32.104 1.00 94.62 471 THR A CA 1
ATOM 3617 C C . THR A 1 471 ? -45.380 -3.441 31.300 1.00 94.62 471 THR A C 1
ATOM 3619 O O . THR A 1 471 ? -45.572 -3.437 30.088 1.00 94.62 471 THR A O 1
ATOM 3622 N N . GLU A 1 472 ? -44.805 -2.396 31.911 1.00 95.44 472 GLU A N 1
ATOM 3623 C CA . GLU A 1 472 ? -44.363 -1.197 31.172 1.00 95.44 472 GLU A CA 1
ATOM 3624 C C . GLU A 1 472 ? -43.213 -1.480 30.181 1.00 95.44 472 GLU A C 1
ATOM 3626 O O . GLU A 1 472 ? -42.973 -0.693 29.263 1.00 95.44 472 GLU A O 1
ATOM 3631 N N . ASN A 1 473 ? -42.462 -2.565 30.400 1.00 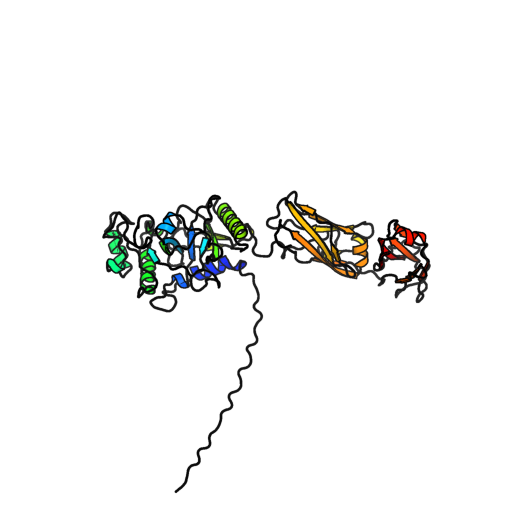95.44 473 ASN A N 1
ATOM 3632 C CA . ASN A 1 473 ? -41.278 -2.933 29.628 1.00 95.44 473 ASN A CA 1
ATOM 3633 C C . ASN A 1 473 ? -41.583 -4.003 28.566 1.00 95.44 473 ASN A C 1
ATOM 3635 O O . ASN A 1 473 ? -40.648 -4.545 27.984 1.00 95.44 473 ASN A O 1
ATOM 3639 N N . ALA A 1 474 ? -42.860 -4.276 28.278 1.00 94.19 474 ALA A N 1
ATOM 3640 C CA . ALA A 1 474 ? -43.262 -5.208 27.227 1.00 94.19 474 ALA A CA 1
ATOM 3641 C C . ALA A 1 474 ? -42.621 -4.845 25.871 1.00 94.19 474 ALA A C 1
ATOM 3643 O O . ALA A 1 474 ? -42.693 -3.700 25.410 1.00 94.19 474 ALA A O 1
ATOM 3644 N N . GLY A 1 475 ? -41.976 -5.826 25.241 1.00 93.69 475 GLY A N 1
ATOM 3645 C CA . GLY A 1 475 ? -41.219 -5.685 23.998 1.00 93.69 475 GLY A CA 1
ATOM 3646 C C . GLY A 1 475 ? -39.866 -4.979 24.147 1.00 93.69 475 GLY A C 1
ATOM 3647 O O . GLY A 1 475 ? -39.263 -4.616 23.136 1.00 93.69 475 GLY A O 1
ATOM 3648 N N . LYS A 1 476 ? -39.388 -4.728 25.372 1.00 94.75 476 LYS A N 1
ATOM 3649 C CA . LYS A 1 476 ? -38.147 -3.986 25.649 1.00 94.75 476 LYS A CA 1
ATOM 3650 C C . LYS A 1 476 ? -37.184 -4.803 26.503 1.00 94.75 476 LYS A C 1
ATOM 3652 O O . LYS A 1 476 ? -37.552 -5.762 27.176 1.00 94.75 476 LYS A O 1
ATOM 3657 N N . THR A 1 477 ? -35.917 -4.395 26.469 1.00 93.81 477 THR A N 1
ATOM 3658 C CA . THR A 1 477 ? -34.877 -4.951 27.339 1.00 93.81 477 THR A CA 1
ATOM 3659 C C . THR A 1 477 ? -34.702 -4.078 28.576 1.00 93.81 477 THR A C 1
ATOM 3661 O O . THR A 1 477 ? -34.603 -2.856 28.467 1.00 93.81 477 THR A O 1
ATOM 3664 N N . VAL A 1 478 ? -34.638 -4.714 29.742 1.00 96.12 478 VAL A N 1
ATOM 3665 C CA . VAL A 1 478 ? -34.343 -4.100 31.036 1.00 96.12 478 VAL A CA 1
ATOM 3666 C C . VAL A 1 478 ? -32.965 -4.559 31.491 1.00 96.12 478 VAL A C 1
ATOM 3668 O O . VAL A 1 478 ? -32.700 -5.759 31.585 1.00 96.12 478 VAL A O 1
ATOM 3671 N N . ASN A 1 479 ? -32.109 -3.602 31.840 1.00 96.75 479 ASN A N 1
ATOM 3672 C CA . ASN A 1 479 ? -30.820 -3.880 32.464 1.00 96.75 479 ASN A CA 1
ATOM 3673 C C . ASN A 1 479 ? -30.962 -3.793 33.986 1.00 96.75 479 ASN A C 1
ATOM 3675 O O . ASN A 1 479 ? -31.343 -2.754 34.529 1.00 96.75 479 ASN A O 1
ATOM 3679 N N . VAL A 1 480 ? -30.648 -4.883 34.675 1.00 97.38 480 VAL A N 1
ATOM 3680 C CA . VAL A 1 480 ? -30.788 -5.013 36.122 1.00 97.38 480 VAL A CA 1
ATOM 3681 C C . VAL A 1 480 ? -29.430 -5.292 36.740 1.00 97.38 480 VAL A C 1
ATOM 3683 O O . VAL A 1 480 ? -28.730 -6.226 36.354 1.00 97.38 480 VAL A O 1
ATOM 3686 N N . ASN A 1 481 ? -29.065 -4.506 37.741 1.00 97.31 481 ASN A N 1
ATOM 3687 C CA . ASN A 1 481 ? -27.893 -4.767 38.564 1.00 97.31 481 ASN A CA 1
ATOM 3688 C C . ASN A 1 481 ? -28.195 -4.439 40.023 1.00 97.31 481 ASN A C 1
ATOM 3690 O O . ASN A 1 481 ? -29.279 -3.958 40.358 1.00 97.31 481 ASN A O 1
ATOM 3694 N N . TYR A 1 482 ? -27.251 -4.724 40.908 1.00 97.50 482 TYR A N 1
ATOM 3695 C CA . TYR A 1 482 ? -27.337 -4.304 42.296 1.00 97.50 482 TYR A CA 1
ATOM 3696 C C . TYR A 1 482 ? -26.049 -3.625 42.744 1.00 97.50 482 TYR A C 1
ATOM 3698 O O . TYR A 1 482 ? -24.970 -3.835 42.184 1.00 97.50 482 TYR A O 1
ATOM 3706 N N . SER A 1 483 ? -26.191 -2.789 43.764 1.00 96.06 483 SER A N 1
ATOM 3707 C CA . SER A 1 483 ? -25.104 -2.063 44.400 1.00 96.06 483 SER A CA 1
ATOM 3708 C C . SER A 1 483 ? -24.962 -2.465 45.864 1.00 96.06 483 SER A C 1
ATOM 3710 O O . SER A 1 483 ? -25.973 -2.533 46.567 1.00 96.06 483 SER A O 1
ATOM 3712 N N . ILE A 1 484 ? -23.728 -2.667 46.324 1.00 96.06 484 ILE A N 1
ATOM 3713 C CA . ILE A 1 484 ? -23.369 -2.883 47.730 1.00 96.06 484 ILE A CA 1
ATOM 3714 C C . ILE A 1 484 ? -22.695 -1.626 48.271 1.00 96.06 484 ILE A C 1
ATOM 3716 O O . ILE A 1 484 ? -21.722 -1.157 47.690 1.00 96.06 484 ILE A O 1
ATOM 3720 N N . GLY A 1 485 ? -23.184 -1.076 49.377 1.00 92.38 485 GLY A N 1
ATOM 3721 C CA . GLY A 1 485 ? -22.557 0.069 50.045 1.00 92.38 485 GLY A CA 1
ATOM 3722 C C . GLY A 1 485 ? -22.712 0.009 51.554 1.00 92.38 485 GLY A C 1
ATOM 3723 O O . GLY A 1 485 ? -23.273 -0.945 52.089 1.00 92.38 485 GLY A O 1
ATOM 3724 N N . THR A 1 486 ? -22.218 1.028 52.243 1.00 88.00 486 THR A N 1
ATOM 3725 C CA . THR A 1 486 ? -22.331 1.178 53.699 1.00 88.00 486 THR A CA 1
ATOM 3726 C C . THR A 1 486 ? -23.230 2.369 54.031 1.00 88.00 486 THR A C 1
ATOM 3728 O O . THR A 1 486 ? -23.494 3.226 53.187 1.00 88.00 486 THR A O 1
ATOM 3731 N N . GLN A 1 487 ? -23.695 2.459 55.280 1.00 77.00 487 GLN A N 1
ATOM 3732 C CA . GLN A 1 487 ? -24.371 3.669 55.771 1.00 77.00 487 GLN A CA 1
ATOM 3733 C C . GLN A 1 487 ? -23.417 4.871 55.919 1.00 77.00 487 GLN A C 1
ATOM 3735 O O . GLN A 1 487 ? -23.880 5.992 56.100 1.00 77.00 487 GLN A O 1
ATOM 3740 N N . ALA A 1 488 ? -22.100 4.650 55.819 1.00 77.44 488 ALA A N 1
ATOM 3741 C CA . ALA A 1 488 ? -21.069 5.676 55.968 1.00 77.44 488 ALA A CA 1
ATOM 3742 C C . ALA A 1 488 ? -20.848 6.525 54.699 1.00 77.44 488 ALA A C 1
ATOM 3744 O O . ALA A 1 488 ? -20.058 7.463 54.729 1.00 77.44 488 ALA A O 1
ATOM 3745 N N . GLY A 1 489 ? -21.553 6.225 53.600 1.00 71.06 489 GLY A N 1
ATOM 3746 C CA . GLY A 1 489 ? -21.468 6.995 52.354 1.00 71.06 489 GLY A CA 1
ATOM 3747 C C . GLY A 1 489 ? -20.288 6.623 51.452 1.00 71.06 489 GLY A C 1
ATOM 3748 O O . GLY A 1 489 ? -19.982 7.370 50.523 1.00 71.06 489 GLY A O 1
ATOM 3749 N N . ASP A 1 490 ? -19.639 5.480 51.696 1.00 79.62 490 ASP A N 1
ATOM 3750 C CA . ASP A 1 490 ? -18.601 4.951 50.807 1.00 79.62 490 ASP A CA 1
ATOM 3751 C C . ASP A 1 490 ? -19.142 4.707 49.391 1.00 79.62 490 ASP A C 1
ATOM 3753 O O . ASP A 1 490 ? -20.338 4.467 49.186 1.00 79.62 490 ASP A O 1
ATOM 3757 N N . ARG A 1 491 ? -18.243 4.706 48.397 1.00 86.06 491 ARG A N 1
ATOM 3758 C CA . ARG A 1 491 ? -18.612 4.371 47.017 1.00 86.06 491 ARG A CA 1
ATOM 3759 C C . ARG A 1 491 ? -19.248 2.984 46.955 1.00 86.06 491 ARG A C 1
ATOM 3761 O O . ARG A 1 491 ? -18.686 1.997 47.430 1.00 86.06 491 ARG A O 1
ATOM 3768 N N . TYR A 1 492 ? -20.403 2.926 46.306 1.00 92.50 492 TYR A N 1
ATOM 3769 C CA . TYR A 1 492 ? -21.097 1.691 46.012 1.00 92.50 492 TYR A CA 1
ATOM 3770 C C . TYR A 1 492 ? -20.257 0.797 45.110 1.00 92.50 492 TYR A C 1
ATOM 3772 O O . TYR A 1 492 ? -19.624 1.252 44.158 1.00 92.50 492 TYR A O 1
ATOM 3780 N N . GLN A 1 493 ? -20.325 -0.498 45.384 1.00 95.31 493 GLN A N 1
ATOM 3781 C CA . GLN A 1 493 ? -19.791 -1.527 44.521 1.00 95.31 493 GLN A CA 1
ATOM 3782 C C . GLN A 1 493 ? -20.891 -2.122 43.648 1.00 95.31 493 GLN A C 1
ATOM 3784 O O . GLN A 1 493 ? -21.963 -2.428 44.159 1.00 95.31 493 GLN A O 1
ATOM 3789 N N . PHE A 1 494 ? -20.651 -2.295 42.351 1.00 96.56 494 PHE A N 1
ATOM 3790 C CA . PHE A 1 494 ? -21.671 -2.700 41.379 1.00 96.56 494 PHE A CA 1
ATOM 3791 C C . PHE A 1 494 ? -21.495 -4.139 40.904 1.00 96.56 494 PHE A C 1
ATOM 3793 O O . PHE A 1 494 ? -20.374 -4.586 40.651 1.00 96.56 494 PHE A O 1
ATOM 3800 N N . SER A 1 495 ? -22.617 -4.835 40.736 1.00 96.56 495 SER A N 1
ATOM 3801 C CA . SER A 1 495 ? -22.673 -6.161 40.131 1.00 96.56 495 SER A CA 1
ATOM 3802 C C . SER A 1 495 ? -22.538 -6.148 38.612 1.00 96.56 495 SER A C 1
ATOM 3804 O O . SER A 1 495 ? -22.784 -5.126 37.967 1.00 96.56 495 SER A O 1
ATOM 3806 N N . LYS A 1 496 ? -22.261 -7.327 38.039 1.00 95.56 496 LYS A N 1
ATOM 3807 C CA . LYS A 1 496 ? -22.540 -7.608 36.621 1.00 95.56 496 LYS A CA 1
ATOM 3808 C C . LYS A 1 496 ? -24.026 -7.376 36.301 1.00 95.56 496 LYS A C 1
ATOM 3810 O O . LYS A 1 496 ? -24.872 -7.327 37.205 1.00 95.56 496 LYS A O 1
ATOM 3815 N N . ILE A 1 497 ? -24.342 -7.227 35.020 1.00 96.25 497 ILE A N 1
ATOM 3816 C CA . ILE A 1 497 ? -25.669 -6.830 34.542 1.00 96.25 497 ILE A CA 1
ATOM 3817 C C . ILE A 1 497 ? -26.479 -8.058 34.115 1.00 96.25 497 ILE A C 1
ATOM 3819 O O . ILE A 1 497 ? -26.088 -8.801 33.216 1.00 96.25 497 ILE A O 1
ATOM 3823 N N . LEU A 1 498 ? -27.658 -8.230 34.710 1.00 96.62 498 LEU A N 1
ATOM 3824 C CA . LEU A 1 498 ? -28.704 -9.114 34.206 1.00 96.62 498 LEU A CA 1
ATOM 3825 C C . LEU A 1 498 ? -29.513 -8.362 33.143 1.00 96.62 498 LEU A C 1
ATOM 3827 O O . LEU A 1 498 ? -30.041 -7.287 33.417 1.00 96.62 498 LEU A O 1
ATOM 3831 N N . ARG A 1 499 ? -29.641 -8.927 31.942 1.00 95.31 499 ARG A N 1
ATOM 3832 C CA . ARG A 1 499 ? -30.438 -8.345 30.853 1.00 95.31 499 ARG A CA 1
ATOM 3833 C C . ARG A 1 499 ? -31.708 -9.169 30.675 1.00 95.31 499 ARG A C 1
ATOM 3835 O O . ARG A 1 499 ? -31.628 -10.355 30.368 1.00 95.31 499 ARG A O 1
ATOM 3842 N N . LEU A 1 500 ? -32.861 -8.555 30.922 1.00 94.62 500 LEU A N 1
ATOM 3843 C CA . LEU A 1 500 ? -34.178 -9.189 30.837 1.00 94.62 500 LEU A CA 1
ATOM 3844 C C . LEU A 1 500 ? -34.921 -8.665 29.615 1.00 94.62 500 LEU A C 1
ATOM 3846 O O . LEU A 1 500 ? -34.962 -7.458 29.407 1.00 94.62 500 LEU A O 1
ATOM 3850 N N . SER A 1 501 ? -35.539 -9.553 28.846 1.00 92.19 501 SER A N 1
ATOM 3851 C CA . SER A 1 501 ? -36.441 -9.184 27.752 1.00 92.19 501 SER A CA 1
ATOM 3852 C C . SER A 1 501 ? -37.862 -9.579 28.136 1.00 92.19 501 SER A C 1
ATOM 3854 O O . SER A 1 501 ? -38.077 -10.711 28.575 1.00 92.19 501 SER A O 1
ATOM 3856 N N . PHE A 1 502 ? -38.797 -8.641 27.999 1.00 88.12 502 PHE A N 1
ATOM 3857 C CA . PHE A 1 502 ? -40.206 -8.802 28.363 1.00 88.12 502 PHE A CA 1
ATOM 3858 C C . PHE A 1 502 ? -41.132 -8.707 27.162 1.00 88.12 502 PHE A C 1
ATOM 3860 O O . PHE A 1 502 ? -40.741 -8.059 26.164 1.00 88.12 502 PHE A O 1
#

Foldseek 3Di:
DDDDDDDDDDDDDDDDDPPDDDPPPCPQLAVCLQVVQVVQQADDDLADPDLLGASLLRHWWKWDFFDQDPVAARPADDPLLVVLQKDKIFTHHLLQAAQDDPDGQWGFIFDRQNPFDPQADRWDFFWKALFDQPLSQASPSSSQAAGPLQNPQAGACVVVVNQALVSQLVQCVVDPDNNNRGHIQGSGPPDGSNSSSNSRSSVNNSPDDFVRRNGTIIIMIGHDHGPCLLRHRTQAIEGEPPDPCRLVSSQSSQVVSCVSHVDGHFYWYWYGDPGSNDHIGIDGDQVSHLDGSPLWAAAFEKAWPLQPPPVRQEHECVSPVPHQWIKIKGFFTRPDDFQKKKWKWKAAPVDIDIFDIDTDHDGGMDITTDGVLSLLLRAQHFIWIKMWIGDVPDDIGIYHTSRHHYHHDPFAFAFWDADPVQQKTKGDGAPADFQKWKKKWKAAPDIDIDDIDTDDHPDIDMDRDDPCSVVVRAQHKIWMKMWIDGPVPDRTRIYNIDIDHD

Radius of gyration: 36.38 Å; Cα contacts (8 Å, |Δi|>4): 1118; chains: 1; bounding box: 81×97×102 Å

Secondary structure (DSSP, 8-state):
------------PPPPPP----------TTTTHHHHHHHHHH---SBSSSTT-BGGGTSSEEEEE----TTS-TTSPPHHHHHHTEEEEEEEBTTB--S---S-SEEEEEPPGGGPPTTS--PPEEEEESS---GGG--SGGGTS--TT-TTTSS-TTTTT--SHHHHHHHHTT-SSTTTT--PEE--TT-TTHHHHHHHHHHHHHTS-HHHHTSPPEEEEEP--TT-GGGS-EEEEEEETT-TTHHHHHHHHHHHHHHHH-----EEEEE--SSTT---EEE--GGG-SS-SSSTTTT---EETT--BGGGTEE-HHHHTT-SEEEEEEPP-TT--TT-EEEEEEE-SS-EEEPPPEE-SSSS-EEEEEEHHHHHHTTTSEEEEEEEEE-TTSPPEEPPPEEEEEPPPSS--PPPEEETTTTEEEE--TT--TTEEEEEEEESSSEEEPPPEE--TTPPEEEEPPHHHHHTTTTSEEEEEEEEEETT-PPPEEPPPEEEE-

Solvent-accessible surface area (backbone atoms only — not comparable to full-atom values): 27326 Å² total; per-residue (Å²): 136,86,83,82,80,83,81,85,82,82,81,83,77,80,78,82,75,81,79,80,78,73,81,78,78,83,66,69,81,56,82,46,55,30,59,52,47,47,53,25,19,69,45,80,63,64,40,57,87,44,59,65,27,28,28,61,37,70,26,32,40,41,34,33,66,32,70,80,49,96,92,55,62,63,81,38,66,50,73,66,27,57,74,47,43,19,40,78,30,32,60,36,24,65,79,42,71,37,49,47,77,67,100,34,54,18,30,40,26,44,43,30,65,77,67,46,59,90,85,37,59,84,73,52,51,43,24,39,24,52,34,67,54,57,43,83,52,6,87,40,74,35,31,42,28,28,22,76,89,11,64,80,56,5,31,29,20,74,82,71,71,40,80,43,25,67,50,47,52,57,47,35,71,74,38,97,41,76,44,29,18,35,45,24,34,67,42,36,91,90,51,80,46,19,7,55,44,48,39,27,35,42,50,31,34,70,69,45,53,74,78,57,32,35,44,36,36,27,32,31,26,49,56,70,68,71,84,46,61,80,34,47,32,67,56,28,31,26,18,37,64,96,48,84,63,14,58,59,42,29,24,50,51,41,44,52,47,26,73,76,58,76,47,88,52,42,51,32,39,36,38,64,16,92,50,91,88,47,62,67,48,56,41,68,52,78,86,61,41,62,62,70,83,56,70,62,37,42,90,43,54,40,45,39,74,51,21,78,37,78,94,36,39,24,31,44,60,85,56,46,73,88,45,73,45,47,40,39,35,38,66,59,52,76,78,56,45,62,74,23,36,38,33,42,37,43,42,36,82,89,50,76,48,72,40,82,74,43,68,38,74,66,74,49,70,47,76,45,68,44,52,34,69,58,54,46,38,23,53,56,39,72,28,45,28,31,38,34,43,33,57,78,89,49,75,76,39,53,33,28,62,29,66,32,34,28,46,62,67,95,61,69,42,58,47,49,46,76,41,78,91,78,32,34,37,41,42,68,62,66,88,56,45,77,73,29,34,39,30,44,37,42,42,43,90,62,75,46,64,53,79,67,41,77,40,50,63,95,56,69,48,76,42,81,54,60,66,69,68,52,64,72,24,59,83,35,68,30,45,31,33,39,35,42,31,46,89,84,70,54,81,67,44,68,20,22,62,30,77,43,78,70

Mean predicted aligned error: 14.04 Å

Nearest PDB structures (foldseek):
  5ou7-assembly1_A  TM=3.611E-01  e=6.668E-04  Homo sapiens
  3qaz-assembly3_I  TM=3.004E-01  e=1.276E-03  Homo sapiens
  3qaz-assembly8_X  TM=3.153E-01  e=3.563E-03  Homo sapiens
  3qaz-assembly2_F  TM=3.124E-01  e=5.796E-03  Homo sapiens
  3qaz-assembly6_R  TM=2.940E-01  e=3.198E-03  Homo sapiens

pLDDT: mean 90.18, std 15.07, range [27.28, 98.75]